Protein AF-A0A972HXP1-F1 (afdb_monomer)

Radius of gyration: 23.03 Å; Cα contacts (8 Å, |Δi|>4): 659; chains: 1; bounding box: 62×50×63 Å

Solvent-accessible surface area (backbone atoms only — not comparable to full-atom values): 19843 Å² total; per-residue (Å²): 131,69,58,57,36,38,43,29,39,48,64,36,86,39,87,71,30,68,42,46,38,59,43,73,40,85,89,32,36,26,38,49,48,20,48,49,13,38,26,62,70,72,46,51,53,36,35,33,34,32,68,48,76,77,26,47,66,56,53,51,54,26,52,78,69,74,42,53,71,42,68,28,61,74,74,34,41,33,58,31,52,48,63,71,45,64,89,56,57,82,70,17,37,38,32,44,36,46,30,54,26,58,45,45,24,26,66,59,51,47,55,52,50,52,50,32,60,77,68,69,51,65,44,36,40,66,54,43,73,43,48,30,38,39,59,56,50,34,42,30,32,46,53,57,52,56,48,42,66,74,75,55,86,49,64,69,36,27,57,61,52,46,57,57,50,38,72,74,75,42,71,52,70,47,77,80,83,81,65,92,66,79,33,50,75,42,71,46,28,40,58,38,71,69,33,38,55,51,49,38,58,41,37,72,75,40,93,47,74,47,74,57,47,41,61,57,51,50,52,42,45,46,52,53,47,70,73,52,65,79,66,52,56,72,47,79,59,97,93,43,77,38,27,79,53,66,49,73,30,47,38,53,20,30,80,47,65,96,85,55,86,78,63,47,56,55,67,67,57,39,22,50,53,51,45,54,42,35,70,26,47,40,26,32,35,40,48,34,55,69,20,60,47,22,44,46,41,51,24,62,42,47,59,93,49,72,62,88,71,48,47,55,33,34,20,41,50,71,55,85,91,61,59,76,81,52,56,60,72,60,54,51,52,52,51,52,52,35,53,52,50,48,22,61,38,44,72,37,98,64,75,89,36,79,42,75,60,45,78,64,57,62,68,36,74,88,82

Sequence (367 aa):
MPKVRIVIQSRLTSSRLPAKALLPVAGMPAVVLCALRAANTGIETVVATSVDASDDLIAEALSGAGIVCYRGPLDDVLGRFQAATADLEPGSLVVRMTADNLFPDGLLVREMVDFLLAKRLKYLGPNDHRLPYGLSAEVFTVDVLREACRETAQPYDREHVTPWIRAKYGSAVFKTQRLDRDYSGFRCTMDTLEDYLKVVKVFDNVRDPIKASWVDLCAGLAALEDGSAFRLPRRKKGGFEYSELTLGTAQLGMEYGIANRYGKPTVEAAVEIIRRAIGSGLNSIDTARGYGEAELRIYEALKGENKGWIMVITKLDPLEGMERDSPLKSVCAAVDASVYRSCRDLGLRRLPGLLLHRWEHRYAFQG

pLDDT: mean 91.84, std 7.33, range [57.62, 98.75]

Secondary structure (DSSP, 8-state):
---EEEEEE--S--SSSTTGGGSEETTEEHHHHHHHHHGGGS-EEEEEEESSGGGHHHHHHHHHTT-EEEEE-TT-HHHHHHHHTTT--TT-EEEEEETTB-S--HHHHHHHHHHHHHTT-SEEE---TTSPBT---EEEEHHHHHHHHHH---HHHHHHSSHHHHHHH--EE---S--SS--TT-B-B-SSHHHHHHHHHHHHT-S-TTTS-HHHHHHHHHHHHHHSS----EEEETTEEEESS-EE-HHHHSS--TT-SS-SPPHHHHHHHHHHHHHTT--EEE--TTSTTHHHHHHHHTTTS-GGG-EEEEE----TT--TTS-HHHHHHHHHHHHHHHHHHHT-SS-SEEE-SSGGGGTSTT-

Nearest PDB structures (foldseek):
  6oew-assembly1_A  TM=8.889E-01  e=1.608E-18  Leptospira borgpetersenii serovar Hardjo-bovis str. JB197
  4exa-assembly2_F  TM=7.764E-01  e=3.491E-07  Pseudomonas aeruginosa PAO1
  3pol-assembly1_A  TM=6.467E-01  e=4.370E-09  Acinetobacter baumannii ATCC 17978
  4ac3-assembly1_A  TM=7.051E-01  e=1.028E-06  Streptococcus pneumoniae
  2xwm-assembly1_A  TM=6.908E-01  e=3.028E-06  Mycolicibacterium smegmatis MC2 155

Mean predicted aligned error: 9.48 Å

Structure (mmCIF, N/CA/C/O backbone):
data_AF-A0A972HXP1-F1
#
_entry.id   AF-A0A972HXP1-F1
#
loop_
_atom_site.group_PDB
_atom_site.id
_atom_site.type_symbol
_atom_site.label_atom_id
_atom_site.label_alt_id
_atom_site.label_comp_id
_atom_site.label_asym_id
_atom_site.label_entity_id
_atom_site.label_seq_id
_atom_site.pdbx_PDB_ins_code
_atom_site.Cartn_x
_atom_site.Cartn_y
_atom_site.Cartn_z
_atom_site.occupancy
_atom_site.B_iso_or_equiv
_atom_site.auth_seq_id
_atom_site.auth_comp_id
_atom_site.auth_asym_id
_atom_site.auth_atom_id
_atom_site.pdbx_PDB_model_num
ATOM 1 N N . MET A 1 1 ? 0.155 7.589 27.797 1.00 75.12 1 MET A N 1
ATOM 2 C CA . MET A 1 1 ? 0.458 7.376 26.362 1.00 75.12 1 MET A CA 1
ATOM 3 C C . MET A 1 1 ? -0.366 8.369 25.557 1.00 75.12 1 MET A C 1
ATOM 5 O O . MET A 1 1 ? -1.455 8.690 26.024 1.00 75.12 1 MET A O 1
ATOM 9 N N . PRO A 1 2 ? 0.135 8.893 24.425 1.00 91.50 2 PRO A N 1
ATOM 10 C CA . PRO A 1 2 ? -0.664 9.765 23.565 1.00 91.50 2 PRO A CA 1
ATOM 11 C C . PRO A 1 2 ? -1.918 9.033 23.070 1.00 91.50 2 PRO A C 1
ATOM 13 O O . PRO A 1 2 ? -1.903 7.807 22.932 1.00 91.50 2 PRO A O 1
ATOM 16 N N . LYS A 1 3 ? -2.999 9.778 22.808 1.00 97.00 3 LYS A N 1
ATOM 17 C CA . LYS A 1 3 ? -4.207 9.218 22.189 1.00 97.00 3 LYS A CA 1
ATOM 18 C C . LYS A 1 3 ? -3.854 8.728 20.783 1.00 97.00 3 LYS A C 1
ATOM 20 O O . LYS A 1 3 ? -3.107 9.395 20.071 1.00 97.00 3 LYS A O 1
ATOM 25 N N . VAL A 1 4 ? -4.372 7.565 20.401 1.00 98.44 4 VAL A N 1
ATOM 26 C CA . VAL A 1 4 ? -4.142 6.952 19.087 1.00 98.44 4 VAL A CA 1
ATOM 27 C C . VAL A 1 4 ? -5.487 6.772 18.403 1.00 98.44 4 VAL A C 1
ATOM 29 O O . VAL A 1 4 ? -6.401 6.218 19.015 1.00 98.44 4 VAL A O 1
ATOM 32 N N . ARG A 1 5 ? -5.592 7.201 17.144 1.00 98.62 5 ARG A N 1
ATOM 33 C CA . ARG A 1 5 ? -6.756 6.943 16.294 1.00 98.62 5 ARG A CA 1
ATOM 34 C C . ARG A 1 5 ? -6.337 6.317 14.973 1.00 98.62 5 ARG A C 1
ATOM 36 O O . ARG A 1 5 ? -5.420 6.806 14.313 1.00 98.62 5 ARG A O 1
ATOM 43 N N . ILE A 1 6 ? -7.043 5.268 14.571 1.00 98.75 6 ILE A N 1
ATOM 44 C CA . ILE A 1 6 ? -6.924 4.667 13.246 1.00 98.75 6 ILE A CA 1
ATOM 45 C C . ILE A 1 6 ? -7.936 5.343 12.324 1.00 98.75 6 ILE A C 1
ATOM 47 O O . ILE A 1 6 ? -9.121 5.417 12.642 1.00 98.75 6 ILE A O 1
ATOM 51 N N . VAL A 1 7 ? -7.461 5.835 11.183 1.00 98.69 7 VAL A N 1
ATOM 52 C CA . VAL A 1 7 ? -8.287 6.406 10.120 1.00 98.69 7 VAL A CA 1
ATOM 53 C C . VAL A 1 7 ? -8.099 5.547 8.875 1.00 98.69 7 VAL A C 1
ATOM 55 O O . VAL A 1 7 ? -7.027 5.527 8.261 1.00 98.69 7 VAL A O 1
ATOM 58 N N . ILE A 1 8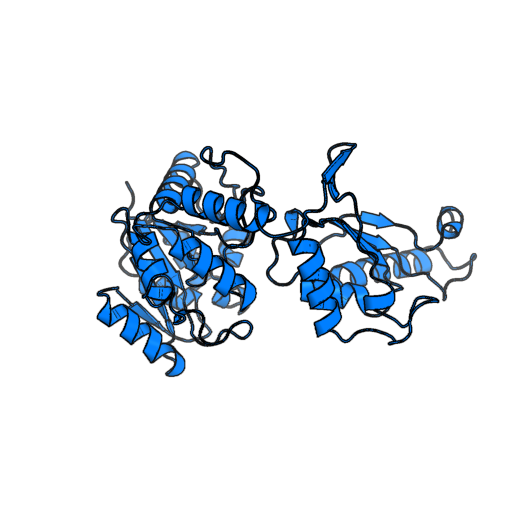 ? -9.149 4.816 8.510 1.00 98.44 8 ILE A N 1
ATOM 59 C CA . ILE A 1 8 ? -9.166 3.953 7.329 1.00 98.44 8 ILE A CA 1
ATOM 60 C C . ILE A 1 8 ? -9.777 4.738 6.177 1.00 98.44 8 ILE A C 1
ATOM 62 O O . ILE A 1 8 ? -10.926 5.161 6.259 1.00 98.44 8 ILE A O 1
ATOM 66 N N . GLN A 1 9 ? -9.045 4.927 5.085 1.00 96.88 9 GLN A N 1
ATOM 67 C CA . GLN A 1 9 ? -9.628 5.526 3.886 1.00 96.88 9 GLN A CA 1
ATOM 68 C C . GLN A 1 9 ? -10.323 4.477 3.020 1.00 96.88 9 GLN A C 1
ATOM 70 O O . GLN A 1 9 ? -9.777 3.396 2.776 1.00 96.88 9 GLN A O 1
ATOM 75 N N . SER A 1 10 ? -11.497 4.827 2.503 1.00 94.94 10 SER A N 1
ATOM 76 C CA . SER A 1 10 ? -12.243 3.993 1.563 1.00 94.94 10 SER A CA 1
ATOM 77 C C . SER A 1 10 ? -13.014 4.842 0.553 1.00 94.94 10 SER A C 1
ATOM 79 O O . SER A 1 10 ? -13.522 5.908 0.899 1.00 94.94 10 SER A O 1
ATOM 81 N N . ARG A 1 11 ? -13.093 4.370 -0.692 1.00 91.50 11 ARG A N 1
ATOM 82 C CA . ARG A 1 11 ? -13.959 4.899 -1.759 1.00 91.50 11 ARG A CA 1
ATOM 83 C C . ARG A 1 11 ? -14.436 3.740 -2.625 1.00 91.50 11 ARG A C 1
ATOM 85 O O . ARG A 1 11 ? -13.690 2.773 -2.811 1.00 91.50 11 ARG A O 1
ATOM 92 N N . LEU A 1 12 ? -15.636 3.840 -3.177 1.00 89.19 12 LEU A N 1
ATOM 93 C CA . LEU A 1 12 ? -16.235 2.810 -4.016 1.00 89.19 12 LEU A CA 1
ATOM 94 C C . LEU A 1 12 ? -15.648 2.816 -5.434 1.00 89.19 12 LEU A C 1
ATOM 96 O O . LEU A 1 12 ? -15.525 1.762 -6.061 1.00 89.19 12 LEU A O 1
ATOM 100 N N . THR A 1 13 ? -15.213 3.987 -5.906 1.00 83.00 13 THR A N 1
ATOM 101 C CA . THR A 1 13 ? -14.737 4.282 -7.272 1.00 83.00 13 THR A CA 1
ATOM 102 C C . THR A 1 13 ? -13.349 3.713 -7.612 1.00 83.00 13 THR A C 1
ATOM 104 O O . THR A 1 13 ? -12.533 4.339 -8.288 1.00 83.00 13 THR A O 1
ATOM 107 N N . SER A 1 14 ? -13.034 2.496 -7.165 1.00 76.56 14 SER A N 1
ATOM 108 C CA . SER A 1 14 ? -11.815 1.806 -7.595 1.00 76.56 14 SER A CA 1
ATOM 109 C C . SER A 1 14 ? -11.893 1.404 -9.072 1.00 76.56 14 SER A C 1
ATOM 111 O O . SER A 1 14 ? -12.841 0.748 -9.491 1.00 76.56 14 SER A O 1
ATOM 113 N N . SER A 1 15 ? -10.863 1.745 -9.851 1.00 74.50 15 SER A N 1
ATOM 114 C CA . SER A 1 15 ? -10.773 1.39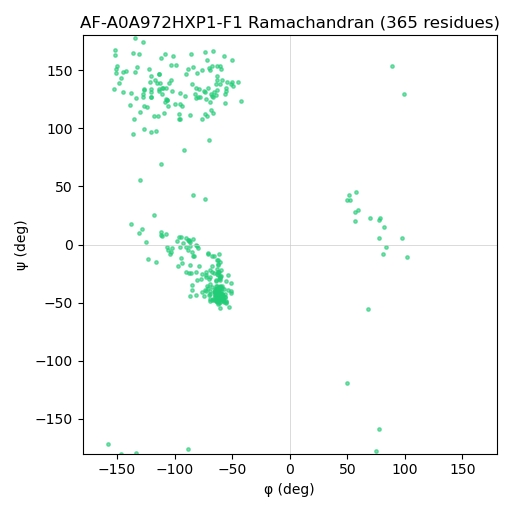1 -11.273 1.00 74.50 15 SER A CA 1
ATOM 115 C C . SER A 1 15 ? -10.278 -0.034 -11.539 1.00 74.50 15 SER A C 1
ATOM 117 O O . SER A 1 15 ? -10.549 -0.575 -12.604 1.00 74.50 15 SER A O 1
ATOM 119 N N . ARG A 1 16 ? -9.540 -0.646 -10.599 1.00 80.19 16 ARG A N 1
ATOM 120 C CA . ARG A 1 16 ? -8.936 -1.983 -10.780 1.00 80.19 16 ARG A CA 1
ATOM 121 C C . ARG A 1 16 ? -9.886 -3.118 -10.402 1.00 80.19 16 ARG A C 1
ATOM 123 O O . ARG A 1 16 ? -9.999 -4.093 -11.137 1.00 80.19 16 ARG A O 1
ATOM 130 N N . LEU A 1 17 ? -10.578 -2.960 -9.273 1.00 85.25 17 LEU A N 1
ATOM 131 C CA . LEU A 1 17 ? -11.633 -3.857 -8.813 1.00 85.25 17 LEU A CA 1
ATOM 132 C C . LEU A 1 17 ? -12.805 -3.000 -8.314 1.00 85.25 17 LEU A C 1
ATOM 134 O O . LEU A 1 17 ? -12.773 -2.527 -7.172 1.00 85.25 17 LEU A O 1
ATOM 138 N N . PRO A 1 18 ? -13.808 -2.741 -9.172 1.00 86.88 18 PRO A N 1
ATOM 139 C CA . PRO A 1 18 ? -14.950 -1.903 -8.827 1.00 86.88 18 PRO A CA 1
ATOM 140 C C . PRO A 1 18 ? -15.657 -2.381 -7.560 1.00 86.88 18 PRO A C 1
ATOM 142 O O . PRO A 1 18 ? -15.809 -3.581 -7.342 1.00 86.88 18 PRO A O 1
ATOM 145 N N . ALA A 1 19 ? -16.079 -1.435 -6.718 1.00 90.50 19 ALA A N 1
ATOM 146 C CA . ALA A 1 19 ? -16.806 -1.701 -5.476 1.00 90.50 19 ALA A CA 1
ATOM 147 C C . ALA A 1 19 ? -16.102 -2.637 -4.468 1.00 90.50 19 ALA A C 1
ATOM 149 O O . ALA A 1 19 ? -16.744 -3.149 -3.551 1.00 90.50 19 ALA A O 1
ATOM 150 N N . LYS A 1 20 ? -14.772 -2.814 -4.566 1.00 93.31 20 LYS A N 1
ATOM 151 C CA . LYS A 1 20 ? -13.996 -3.724 -3.700 1.00 93.31 20 LYS A CA 1
ATOM 152 C C . LYS A 1 20 ? -14.225 -3.552 -2.197 1.00 93.31 20 LYS A C 1
ATOM 154 O O . LYS A 1 20 ? -14.202 -4.534 -1.467 1.00 93.31 20 LYS A O 1
ATOM 159 N N . ALA A 1 21 ? -14.487 -2.328 -1.741 1.00 94.75 21 ALA A N 1
ATOM 160 C CA . ALA A 1 21 ? -14.769 -2.023 -0.339 1.00 94.75 21 ALA A CA 1
ATOM 161 C C . ALA A 1 21 ? -16.034 -2.722 0.203 1.00 94.75 21 ALA A C 1
ATOM 163 O O . ALA A 1 21 ? -16.146 -2.921 1.411 1.00 94.75 21 ALA A O 1
ATOM 164 N N . LEU A 1 22 ? -16.974 -3.089 -0.672 1.00 95.56 22 LEU A N 1
ATOM 165 C CA . LEU A 1 22 ? -18.238 -3.738 -0.318 1.00 95.56 22 LEU A CA 1
ATOM 166 C C . LEU A 1 22 ? -18.273 -5.229 -0.664 1.00 95.56 22 LEU A C 1
ATOM 168 O O . LEU A 1 22 ? -19.246 -5.899 -0.323 1.00 95.56 22 LEU A O 1
ATOM 172 N N . LEU A 1 23 ? -17.232 -5.764 -1.313 1.00 95.88 23 LEU A N 1
ATOM 173 C CA . LEU A 1 23 ? -17.167 -7.196 -1.589 1.00 95.88 23 LEU A CA 1
ATOM 174 C C . LEU A 1 23 ? -17.182 -7.988 -0.271 1.00 95.88 23 LEU A C 1
ATOM 176 O O . LEU A 1 23 ? -16.507 -7.590 0.685 1.00 95.88 23 LEU A O 1
ATOM 180 N N . PRO A 1 24 ? -17.938 -9.096 -0.202 1.00 95.88 24 PRO A N 1
ATOM 181 C CA . PRO A 1 24 ? -18.071 -9.859 1.026 1.00 95.88 24 PRO A CA 1
ATOM 182 C C . PRO A 1 24 ? -16.793 -10.650 1.317 1.00 95.88 24 PRO A C 1
ATOM 184 O O . PRO A 1 24 ? -16.289 -11.369 0.456 1.00 95.88 24 PRO A O 1
ATOM 187 N N . VAL A 1 25 ? -16.294 -10.563 2.545 1.00 95.88 25 VAL A N 1
ATOM 188 C CA . VAL A 1 25 ? -15.216 -11.402 3.084 1.00 95.88 25 VAL A CA 1
ATOM 189 C C . VAL A 1 25 ? -15.649 -11.872 4.467 1.00 95.88 25 VAL A C 1
ATOM 191 O O . VAL A 1 25 ? -16.055 -11.058 5.295 1.00 95.88 25 VAL A O 1
ATOM 194 N N . ALA A 1 26 ? -15.624 -13.187 4.701 1.00 94.00 26 ALA A N 1
ATOM 195 C CA . ALA A 1 26 ? -16.135 -13.807 5.929 1.00 94.00 26 ALA A CA 1
ATOM 196 C C . ALA A 1 26 ? -17.561 -13.340 6.315 1.00 94.00 26 ALA A C 1
ATOM 198 O O . ALA A 1 26 ? -17.864 -13.104 7.483 1.00 94.00 26 ALA A O 1
ATOM 199 N N . GLY A 1 27 ? -18.432 -13.159 5.314 1.00 93.62 27 GLY A N 1
ATOM 200 C CA . GLY A 1 27 ? -19.824 -12.733 5.505 1.00 93.62 27 GLY A CA 1
ATOM 201 C C . GLY A 1 27 ? -20.034 -11.238 5.785 1.00 93.62 27 GLY A C 1
ATOM 202 O O . GLY A 1 27 ? -21.166 -10.836 6.033 1.00 93.62 27 GLY A O 1
ATOM 203 N N . MET A 1 28 ? -18.988 -10.407 5.732 1.00 96.94 28 MET A N 1
ATOM 204 C CA . MET A 1 28 ? -19.068 -8.961 5.986 1.00 96.94 28 MET A CA 1
ATOM 205 C C . MET A 1 28 ? -18.566 -8.155 4.783 1.00 96.94 28 MET A C 1
ATOM 207 O O . MET A 1 28 ? -17.672 -8.627 4.080 1.00 96.94 28 MET A O 1
ATOM 211 N N . PRO A 1 29 ? -19.056 -6.923 4.550 1.00 97.75 29 PRO A N 1
ATOM 212 C CA . PRO A 1 29 ? -18.408 -6.004 3.616 1.00 97.75 29 PRO A CA 1
ATOM 213 C C . PRO A 1 29 ? -16.933 -5.799 3.992 1.00 97.75 29 PRO A C 1
ATOM 215 O O . PRO A 1 29 ? -16.625 -5.574 5.166 1.00 97.75 29 PRO A O 1
ATOM 218 N N . ALA A 1 30 ? -16.021 -5.842 3.017 1.00 97.75 30 ALA A N 1
ATOM 219 C CA . ALA A 1 30 ? -14.578 -5.744 3.259 1.00 97.75 30 ALA A CA 1
ATOM 220 C C . ALA A 1 30 ? -14.187 -4.528 4.125 1.00 97.75 30 ALA A C 1
ATOM 222 O O . ALA A 1 30 ? -13.398 -4.658 5.058 1.00 97.75 30 ALA A O 1
ATOM 223 N N . VAL A 1 31 ? -14.793 -3.358 3.891 1.00 98.19 31 VAL A N 1
ATOM 224 C CA . VAL A 1 31 ? -14.551 -2.140 4.685 1.00 98.19 31 VAL A CA 1
ATOM 225 C C . VAL A 1 31 ? -14.938 -2.300 6.160 1.00 98.19 31 VAL A C 1
ATOM 227 O O . VAL A 1 31 ? -14.229 -1.803 7.036 1.00 98.19 31 VAL A O 1
ATOM 230 N N . VAL A 1 32 ? -16.020 -3.031 6.445 1.00 98.69 32 VAL A N 1
ATOM 231 C CA . VAL A 1 32 ? -16.476 -3.320 7.812 1.00 98.69 32 VAL A CA 1
ATOM 232 C C . VAL A 1 32 ? -15.493 -4.272 8.484 1.00 98.69 32 VAL A C 1
ATOM 234 O O . VAL A 1 32 ? -15.018 -3.981 9.580 1.00 98.69 32 VAL A O 1
ATOM 237 N N . LEU A 1 33 ? -15.115 -5.363 7.810 1.00 98.56 33 LEU A N 1
ATOM 238 C CA . LEU A 1 33 ? -14.137 -6.309 8.346 1.00 98.56 33 LEU A CA 1
ATOM 239 C C . LEU A 1 33 ? -12.783 -5.631 8.617 1.00 98.56 33 LEU A C 1
ATOM 241 O O . LEU A 1 33 ? -12.205 -5.833 9.683 1.00 98.56 33 LEU A O 1
ATOM 245 N N . CYS A 1 34 ? -12.308 -4.778 7.703 1.00 98.19 34 CYS A N 1
ATOM 246 C CA . CYS A 1 34 ? -11.085 -3.989 7.876 1.00 98.19 34 CYS A CA 1
ATOM 247 C C . CYS A 1 34 ? -11.133 -3.145 9.161 1.00 98.19 34 CYS A C 1
ATOM 249 O O . CYS A 1 34 ? -10.215 -3.199 9.982 1.00 98.19 34 CYS A O 1
ATOM 251 N N . ALA A 1 35 ? -12.229 -2.410 9.373 1.00 98.56 35 ALA A N 1
ATOM 252 C CA . ALA A 1 35 ? -12.413 -1.566 10.549 1.00 98.56 35 ALA A CA 1
ATOM 253 C C . ALA A 1 35 ? -12.499 -2.365 11.855 1.00 98.56 35 ALA A C 1
ATOM 255 O O . ALA A 1 35 ? -11.852 -2.000 12.836 1.00 98.56 35 ALA A O 1
ATOM 256 N N . LEU A 1 36 ? -13.234 -3.479 11.869 1.00 98.50 36 LEU A N 1
ATOM 257 C CA . LEU A 1 36 ? -13.345 -4.333 13.053 1.00 98.50 36 LEU A CA 1
ATOM 258 C C . LEU A 1 36 ? -12.000 -4.971 13.423 1.00 98.50 36 LEU A C 1
ATOM 260 O O . LEU A 1 36 ? -11.651 -5.028 14.603 1.00 98.50 36 LEU A O 1
ATOM 264 N N . ARG A 1 37 ? -11.215 -5.401 12.428 1.00 98.25 37 ARG A N 1
ATOM 265 C CA . ARG A 1 37 ? -9.859 -5.931 12.634 1.00 98.25 37 ARG A CA 1
ATOM 266 C C . ARG A 1 37 ? -8.902 -4.872 13.169 1.00 98.25 37 ARG A C 1
ATOM 268 O O . ARG A 1 37 ? -8.186 -5.129 14.133 1.00 98.25 37 ARG A O 1
ATOM 275 N N . ALA A 1 38 ? -8.917 -3.668 12.603 1.00 98.25 38 ALA A N 1
ATOM 276 C CA . ALA A 1 38 ? -8.120 -2.546 13.093 1.00 98.25 38 ALA A CA 1
ATOM 277 C C . ALA A 1 38 ? -8.475 -2.173 14.549 1.00 98.25 38 ALA A C 1
ATOM 279 O O . ALA A 1 38 ? -7.592 -1.944 15.379 1.00 98.25 38 ALA A O 1
ATOM 280 N N . ALA A 1 39 ? -9.766 -2.212 14.890 1.00 98.19 39 ALA A N 1
ATOM 281 C CA . ALA A 1 39 ? -10.282 -1.920 16.223 1.00 98.19 39 ALA A CA 1
ATOM 282 C C . ALA A 1 39 ? -10.140 -3.082 17.227 1.00 98.19 39 ALA A C 1
ATOM 284 O O . ALA A 1 39 ? -10.480 -2.917 18.400 1.00 98.19 39 ALA A O 1
ATOM 285 N N . ASN A 1 40 ? -9.637 -4.259 16.827 1.00 97.81 40 ASN A N 1
ATOM 286 C CA . ASN A 1 40 ? -9.741 -5.493 17.622 1.00 97.81 40 ASN A CA 1
ATOM 287 C C . ASN A 1 40 ? -8.962 -5.485 18.955 1.00 97.81 40 ASN A C 1
ATOM 289 O O . ASN A 1 40 ? -9.173 -6.375 19.791 1.00 97.81 40 ASN A O 1
ATOM 293 N N . THR A 1 41 ? -8.112 -4.472 19.166 1.00 97.69 41 THR A N 1
ATOM 294 C CA . THR A 1 41 ? -7.407 -4.193 20.424 1.00 97.69 41 THR A CA 1
ATOM 295 C C . THR A 1 41 ? -7.948 -2.974 21.185 1.00 97.69 41 THR A C 1
ATOM 297 O O . THR A 1 41 ? -7.323 -2.541 22.150 1.00 97.69 41 THR A O 1
ATOM 300 N N . GLY A 1 42 ? -9.080 -2.398 20.779 1.00 97.44 42 GLY A N 1
ATOM 301 C CA . GLY A 1 42 ? -9.717 -1.254 21.443 1.00 97.44 42 GLY A CA 1
ATOM 302 C C . GLY A 1 42 ? -9.143 0.117 21.075 1.00 97.44 42 GLY A C 1
ATOM 303 O O . GLY A 1 42 ? -9.393 1.086 21.786 1.00 97.44 42 GLY A O 1
ATOM 304 N N . ILE A 1 43 ? -8.357 0.218 19.998 1.00 98.06 43 ILE A N 1
ATOM 305 C CA . ILE A 1 43 ? -7.935 1.517 19.459 1.00 98.06 43 ILE A CA 1
ATOM 306 C C . ILE A 1 43 ? -9.126 2.146 18.734 1.00 98.06 43 ILE A C 1
ATOM 308 O O . ILE A 1 43 ? -9.785 1.491 17.923 1.00 98.06 43 ILE A O 1
ATOM 312 N N . GLU A 1 44 ? -9.386 3.421 19.018 1.00 97.88 44 GLU A N 1
ATOM 313 C CA . GLU A 1 44 ? -10.433 4.184 18.347 1.00 97.88 44 GLU A CA 1
ATOM 314 C C . GLU A 1 44 ? -10.209 4.152 16.831 1.00 97.88 44 GLU A C 1
ATOM 316 O O . GLU A 1 44 ? -9.152 4.552 16.339 1.00 97.88 44 GLU A O 1
ATOM 321 N N . THR A 1 45 ? -11.200 3.652 16.097 1.00 98.56 45 THR A N 1
ATOM 322 C CA . THR A 1 45 ? -11.109 3.419 14.656 1.00 98.56 45 THR A CA 1
ATOM 323 C C . THR A 1 45 ? -12.275 4.087 13.961 1.00 98.56 45 THR A C 1
ATOM 325 O O . THR A 1 45 ? -13.429 3.901 14.345 1.00 98.56 45 THR A O 1
ATOM 328 N N . VAL A 1 46 ? -11.961 4.858 12.927 1.00 98.56 46 VAL A N 1
ATOM 329 C CA . VAL A 1 46 ? -12.936 5.580 12.114 1.00 98.56 46 VAL A CA 1
ATOM 330 C C . VAL A 1 46 ? -12.633 5.343 10.640 1.00 98.56 46 VAL A C 1
ATOM 332 O O . VAL A 1 46 ? -11.484 5.102 10.256 1.00 98.56 46 VAL A O 1
ATOM 335 N N . VAL A 1 47 ? -13.657 5.429 9.799 1.00 98.62 47 VAL A N 1
ATOM 336 C CA . VAL A 1 47 ? -13.504 5.321 8.345 1.00 98.62 47 VAL A CA 1
ATOM 337 C C . VAL A 1 47 ? -13.757 6.680 7.703 1.00 98.62 47 VAL A C 1
ATOM 339 O O . VAL A 1 47 ? -14.704 7.375 8.052 1.00 98.62 47 VAL A O 1
ATOM 342 N N . ALA A 1 48 ? -12.899 7.070 6.766 1.00 98.06 48 ALA A N 1
ATOM 343 C CA . ALA A 1 48 ? -13.007 8.297 5.992 1.00 98.06 48 ALA A CA 1
ATOM 344 C C . ALA A 1 48 ? -13.370 7.969 4.534 1.00 98.06 48 ALA A C 1
ATOM 346 O O . ALA A 1 48 ? -12.553 7.410 3.794 1.00 98.06 48 ALA A O 1
ATOM 347 N N . THR A 1 49 ? -14.572 8.353 4.106 1.00 97.31 49 THR A N 1
ATOM 348 C CA . THR A 1 49 ? -15.091 8.137 2.741 1.00 97.31 49 THR A CA 1
ATOM 349 C C . THR A 1 49 ? -15.599 9.435 2.115 1.00 97.31 49 THR A C 1
ATOM 351 O O . THR A 1 49 ? -15.554 10.476 2.768 1.00 97.31 49 THR A O 1
ATOM 354 N N . SER A 1 50 ? -16.002 9.451 0.844 1.00 96.88 50 SER A N 1
ATOM 355 C CA . SER A 1 50 ? -16.433 10.703 0.219 1.00 96.88 50 SER A CA 1
ATOM 356 C C . SER A 1 50 ? -17.913 11.030 0.462 1.00 96.88 50 SER A C 1
ATOM 358 O O . SER A 1 50 ? -18.699 10.187 0.894 1.00 96.88 50 SER A O 1
ATOM 360 N N . VAL A 1 51 ? -18.294 12.284 0.215 1.00 96.94 51 VAL A N 1
ATOM 361 C CA . VAL A 1 51 ? -19.697 12.732 0.116 1.00 96.94 51 VAL A CA 1
ATOM 362 C C . VAL A 1 51 ? -20.314 12.440 -1.254 1.00 96.94 51 VAL A C 1
ATOM 364 O O . VAL A 1 51 ? -21.464 12.796 -1.480 1.00 96.94 51 VAL A O 1
ATOM 367 N N . ASP A 1 52 ? -19.561 11.839 -2.179 1.00 96.19 52 ASP A N 1
ATOM 368 C CA . ASP A 1 52 ? -20.116 11.404 -3.456 1.00 96.19 52 ASP A CA 1
ATOM 369 C C . ASP A 1 52 ? -21.183 10.326 -3.214 1.00 96.19 52 ASP A C 1
ATOM 371 O O . ASP A 1 52 ? -21.011 9.465 -2.345 1.00 96.19 52 ASP A O 1
ATOM 375 N N . ALA A 1 53 ? -22.272 10.366 -3.983 1.00 95.81 53 ALA A N 1
ATOM 376 C CA . ALA A 1 53 ? -23.389 9.434 -3.829 1.00 95.81 53 ALA A CA 1
ATOM 377 C C . ALA A 1 53 ? -22.963 7.970 -4.046 1.00 95.81 53 ALA A C 1
ATOM 379 O O . ALA A 1 53 ? -23.536 7.057 -3.457 1.00 95.81 53 ALA A O 1
ATOM 380 N N . SER A 1 54 ? -21.912 7.723 -4.839 1.00 93.12 54 SER A N 1
ATOM 381 C CA . SER A 1 54 ? -21.355 6.374 -4.994 1.00 93.12 54 SER A CA 1
ATOM 382 C C . SER A 1 54 ? -20.807 5.793 -3.683 1.00 93.12 54 SER A C 1
ATOM 384 O O . SER A 1 54 ? -20.772 4.576 -3.534 1.00 93.12 54 SER A O 1
ATOM 386 N N . ASP A 1 55 ? -20.441 6.627 -2.706 1.00 96.44 55 ASP A N 1
ATOM 387 C CA . ASP A 1 55 ? -19.932 6.194 -1.401 1.00 96.44 55 ASP A CA 1
ATOM 388 C C . ASP A 1 55 ? -21.032 6.070 -0.324 1.00 96.44 55 ASP A C 1
ATOM 390 O O . ASP A 1 55 ? -20.731 5.686 0.810 1.00 96.44 55 ASP A O 1
ATOM 394 N N . ASP A 1 56 ? -22.307 6.330 -0.647 1.00 97.00 56 ASP A N 1
ATOM 395 C CA . ASP A 1 56 ? -23.424 6.198 0.307 1.00 97.00 56 ASP A CA 1
ATOM 396 C C . ASP A 1 56 ? -23.528 4.771 0.864 1.00 97.00 56 ASP A C 1
ATOM 398 O O . ASP A 1 56 ? -23.618 4.581 2.077 1.00 97.00 56 ASP A O 1
ATOM 402 N N . LEU A 1 57 ? -23.373 3.761 0.002 1.00 96.88 57 LEU A N 1
ATOM 403 C CA . LEU A 1 57 ? -23.397 2.348 0.398 1.00 96.88 57 LEU A CA 1
ATOM 404 C C . LEU A 1 57 ? -22.273 1.981 1.383 1.00 96.88 57 LEU A C 1
ATOM 406 O O . LEU A 1 57 ? -22.440 1.088 2.215 1.00 96.88 57 LEU A O 1
ATOM 410 N N . ILE A 1 58 ? -21.122 2.663 1.318 1.00 97.31 58 ILE A N 1
ATOM 411 C CA . ILE A 1 58 ? -20.044 2.484 2.301 1.00 97.31 58 ILE A CA 1
ATOM 412 C C . ILE A 1 58 ? -20.486 3.051 3.651 1.00 97.31 58 ILE A C 1
ATOM 414 O O . ILE A 1 58 ? -20.329 2.382 4.672 1.00 97.31 58 ILE A O 1
ATOM 418 N N . ALA A 1 59 ? -21.051 4.260 3.665 1.00 97.56 59 ALA A N 1
ATOM 419 C CA . ALA A 1 59 ? -21.523 4.897 4.891 1.00 97.56 59 ALA A CA 1
ATOM 420 C C . ALA A 1 59 ? -22.651 4.093 5.564 1.00 97.56 59 ALA A C 1
ATOM 422 O O . ALA A 1 59 ? -22.626 3.907 6.781 1.00 97.56 59 ALA A O 1
ATOM 423 N N . GLU A 1 60 ? -23.591 3.562 4.780 1.00 97.81 60 GLU A N 1
ATOM 424 C CA . GLU A 1 60 ? -24.671 2.693 5.260 1.00 97.81 60 GLU A CA 1
ATOM 425 C C . GLU A 1 60 ? -24.135 1.395 5.874 1.00 97.81 60 GLU A C 1
ATOM 427 O O . GLU A 1 60 ? -24.499 1.052 7.001 1.00 97.81 60 GLU A O 1
ATOM 432 N N . ALA A 1 61 ? -23.216 0.704 5.186 1.00 98.06 61 ALA A N 1
ATOM 433 C CA . ALA A 1 61 ? -22.602 -0.525 5.690 1.00 98.06 61 ALA A CA 1
ATOM 434 C C . ALA A 1 61 ? -21.862 -0.305 7.022 1.00 98.06 61 ALA A C 1
ATOM 436 O O . ALA A 1 61 ? -21.946 -1.129 7.933 1.00 98.06 61 ALA A O 1
ATOM 437 N N . LEU A 1 62 ? -21.157 0.822 7.152 1.00 98.38 62 LEU A N 1
ATOM 438 C CA . LEU A 1 62 ? -20.453 1.196 8.380 1.00 98.38 62 LEU A CA 1
ATOM 439 C C . LEU A 1 62 ? -21.417 1.548 9.512 1.00 98.38 62 LEU A C 1
ATOM 441 O O . LEU A 1 62 ? -21.217 1.102 10.642 1.00 98.38 62 LEU A O 1
ATOM 445 N N . SER A 1 63 ? -22.477 2.301 9.208 1.00 97.94 63 SER A N 1
ATOM 446 C CA . SER A 1 63 ? -23.514 2.658 10.177 1.00 97.94 63 SER A CA 1
ATOM 447 C C . SER A 1 63 ? -24.219 1.416 10.724 1.00 97.94 63 SER A C 1
ATOM 449 O O . SER A 1 63 ? -24.347 1.283 11.941 1.00 97.94 63 SER A O 1
ATOM 451 N N . GLY A 1 64 ? -24.574 0.462 9.855 1.00 97.38 64 GLY A N 1
ATOM 452 C CA . GLY A 1 64 ? -25.165 -0.819 10.254 1.00 97.38 64 GLY A CA 1
ATOM 453 C C . GLY A 1 64 ? -24.260 -1.669 11.156 1.00 97.38 64 GLY A C 1
ATOM 454 O O . GLY A 1 64 ? -24.756 -2.479 11.934 1.00 97.38 64 GLY A O 1
ATOM 455 N N . ALA A 1 65 ? -22.944 -1.450 11.100 1.00 97.06 65 ALA A N 1
ATOM 456 C CA . ALA A 1 65 ? -21.951 -2.102 11.952 1.00 97.06 65 ALA A CA 1
ATOM 457 C C . ALA A 1 65 ? -21.522 -1.258 13.173 1.00 97.06 65 ALA A C 1
ATOM 459 O O . ALA A 1 65 ? -20.639 -1.676 13.923 1.00 97.06 65 ALA A O 1
ATOM 460 N N . GLY A 1 66 ? -22.112 -0.074 13.383 1.00 97.38 66 GLY A N 1
ATOM 461 C CA . GLY A 1 66 ? -21.766 0.820 14.493 1.00 97.38 66 GLY A CA 1
ATOM 462 C C . GLY A 1 66 ? -20.382 1.473 14.378 1.00 97.38 66 GLY A C 1
ATOM 463 O O . GLY A 1 66 ? -19.803 1.864 15.391 1.00 97.38 66 GLY A O 1
ATOM 464 N N . ILE A 1 67 ? -19.830 1.583 13.166 1.00 98.00 67 ILE A N 1
ATOM 465 C CA . ILE A 1 67 ? -18.512 2.176 12.912 1.00 98.00 67 ILE A CA 1
ATOM 466 C C . ILE A 1 67 ? -18.671 3.651 12.536 1.00 98.00 67 ILE A C 1
ATOM 468 O O . ILE A 1 67 ? -19.442 4.006 11.645 1.00 98.00 67 ILE A O 1
ATOM 472 N N . VAL A 1 68 ? -17.896 4.521 13.189 1.00 97.50 68 VAL A N 1
ATOM 473 C CA . VAL A 1 68 ? -17.905 5.963 12.914 1.00 97.50 68 VAL A CA 1
ATOM 474 C C . VAL A 1 68 ? -17.339 6.240 11.521 1.00 97.50 68 VAL A C 1
ATOM 476 O O . VAL A 1 68 ? -16.227 5.820 11.185 1.00 97.50 68 VAL A O 1
ATOM 479 N N . CYS A 1 69 ? -18.096 6.997 10.728 1.00 97.00 69 CYS A N 1
ATOM 480 C CA . CYS A 1 69 ? -17.750 7.368 9.364 1.00 97.00 69 CYS A CA 1
ATOM 481 C C . CYS A 1 69 ? -17.667 8.894 9.218 1.00 97.00 69 CYS A C 1
ATOM 483 O O . CYS A 1 69 ? -18.624 9.605 9.515 1.00 97.00 69 CYS A O 1
ATOM 485 N N . TYR A 1 70 ? -16.545 9.392 8.703 1.00 97.12 70 TYR A N 1
ATOM 486 C CA . TYR A 1 70 ? -16.363 10.785 8.298 1.00 97.12 70 TYR A CA 1
ATOM 487 C C . TYR A 1 70 ? -16.468 10.898 6.781 1.00 97.12 70 TYR A C 1
ATOM 489 O O . TYR A 1 70 ? -15.829 10.136 6.050 1.00 97.12 70 TYR A O 1
ATOM 497 N N . ARG A 1 71 ? -17.255 11.866 6.303 1.00 97.12 71 ARG A N 1
ATOM 498 C CA . ARG A 1 71 ? -17.464 12.109 4.871 1.00 97.12 71 ARG A CA 1
ATOM 499 C C . ARG A 1 71 ? -16.917 13.475 4.461 1.00 97.12 71 ARG A C 1
ATOM 501 O O . ARG A 1 71 ? -17.081 14.445 5.193 1.00 97.12 71 ARG A O 1
ATOM 508 N N . GLY A 1 72 ? -16.265 13.554 3.301 1.00 96.75 72 GLY A N 1
ATOM 509 C CA . GLY A 1 72 ? -15.759 14.816 2.734 1.00 96.75 72 GLY A CA 1
ATOM 510 C C . GLY A 1 72 ? -15.535 14.752 1.216 1.00 96.75 72 GLY A C 1
ATOM 511 O O . GLY A 1 72 ? -15.928 13.767 0.597 1.00 96.75 72 GLY A O 1
ATOM 512 N N . PRO A 1 73 ? -14.924 15.767 0.583 1.00 96.00 73 PRO A N 1
ATOM 513 C CA . PRO A 1 73 ? -14.760 15.813 -0.876 1.00 96.00 73 PRO A CA 1
ATOM 514 C C . PRO A 1 73 ? -13.982 14.608 -1.420 1.00 96.00 73 PRO A C 1
ATOM 516 O O . PRO A 1 73 ? -13.017 14.192 -0.784 1.00 96.00 73 PRO A O 1
ATOM 519 N N . LEU A 1 74 ? -14.372 14.065 -2.583 1.00 92.88 74 LEU A N 1
ATOM 520 C CA . LEU A 1 74 ? -13.814 12.833 -3.175 1.00 92.88 74 LEU A CA 1
ATOM 521 C C . LEU A 1 74 ? -12.290 12.884 -3.363 1.00 92.88 74 LEU A C 1
ATOM 523 O O . LEU A 1 74 ? -11.585 11.983 -2.893 1.00 92.88 74 LEU A O 1
ATOM 527 N N . ASP A 1 75 ? -11.796 13.967 -3.958 1.00 92.00 75 ASP A N 1
ATOM 528 C CA . ASP A 1 75 ? -10.385 14.142 -4.331 1.00 92.00 75 ASP A CA 1
ATOM 529 C C . ASP A 1 75 ? -9.512 14.711 -3.202 1.00 92.00 75 ASP A C 1
ATOM 531 O O . ASP A 1 75 ? -8.302 14.863 -3.355 1.00 92.00 75 ASP A O 1
ATOM 535 N N . ASP A 1 76 ? -10.106 15.006 -2.042 1.00 95.56 76 ASP A N 1
ATOM 536 C CA . ASP A 1 76 ? -9.400 15.560 -0.889 1.00 95.56 76 ASP A CA 1
ATOM 537 C C . ASP A 1 76 ? -9.321 14.563 0.271 1.00 95.56 76 ASP A C 1
ATOM 539 O O . ASP A 1 76 ? -9.954 14.719 1.318 1.00 95.56 76 ASP A O 1
ATOM 543 N N . VAL A 1 77 ? -8.532 13.505 0.087 1.00 96.75 77 VAL A N 1
ATOM 544 C CA . VAL A 1 77 ? -8.334 12.489 1.128 1.00 96.75 77 VAL A CA 1
ATOM 545 C C . VAL A 1 77 ? -7.657 13.107 2.353 1.00 96.75 77 VAL A C 1
ATOM 547 O O . VAL A 1 77 ? -8.089 12.862 3.477 1.00 96.75 77 VAL A O 1
ATOM 550 N N . LEU A 1 78 ? -6.643 13.950 2.151 1.00 98.00 78 LEU A N 1
ATOM 551 C CA . LEU A 1 78 ? -5.935 14.649 3.223 1.00 98.00 78 LEU A CA 1
ATOM 552 C C . LEU A 1 78 ? -6.889 15.483 4.098 1.00 98.00 78 LEU A C 1
ATOM 554 O O . LEU A 1 78 ? -6.828 15.392 5.325 1.00 98.00 78 LEU A O 1
ATOM 558 N N . GLY A 1 79 ? -7.815 16.232 3.495 1.00 97.19 79 GLY A N 1
ATOM 559 C CA . GLY A 1 79 ? -8.844 16.980 4.219 1.00 97.19 79 GLY A CA 1
ATOM 560 C C . GLY A 1 79 ? -9.806 16.082 4.998 1.00 97.19 79 GLY A C 1
ATOM 561 O O . GLY A 1 79 ? -10.173 16.409 6.127 1.00 97.19 79 GLY A O 1
ATOM 562 N N . ARG A 1 80 ? -10.150 14.896 4.476 1.00 97.69 80 ARG A N 1
ATOM 563 C CA . ARG A 1 80 ? -10.941 13.913 5.240 1.00 97.69 80 ARG A CA 1
ATOM 564 C C . ARG A 1 80 ? -10.200 13.389 6.469 1.00 97.69 80 ARG A C 1
ATOM 566 O O . ARG A 1 80 ? -10.817 13.235 7.519 1.00 97.69 80 ARG A O 1
ATOM 573 N N . PHE A 1 81 ? -8.887 13.165 6.373 1.00 98.44 81 PHE A N 1
ATOM 574 C CA . PHE A 1 81 ? -8.063 12.822 7.539 1.00 98.44 81 PHE A CA 1
ATOM 575 C C . PHE A 1 81 ? -8.037 13.957 8.562 1.00 98.44 81 PHE A C 1
ATOM 577 O O . PHE A 1 81 ? -8.156 13.696 9.759 1.00 98.44 81 PHE A O 1
ATOM 584 N N . GLN A 1 82 ? -7.922 15.209 8.111 1.00 97.62 82 GLN A N 1
ATOM 585 C CA . GLN A 1 82 ? -7.978 16.375 8.993 1.00 97.62 82 GLN A CA 1
ATOM 586 C C . GLN A 1 82 ? -9.316 16.455 9.740 1.00 97.62 82 GLN A C 1
ATOM 588 O O . GLN A 1 82 ? -9.320 16.630 10.955 1.00 97.62 82 GLN A O 1
ATOM 593 N N . ALA A 1 83 ? -10.439 16.267 9.041 1.00 97.38 83 ALA A N 1
ATOM 594 C CA . ALA A 1 83 ? -11.770 16.263 9.649 1.00 97.38 83 ALA A CA 1
ATOM 595 C C . ALA A 1 83 ? -11.942 15.112 10.656 1.00 97.38 83 ALA A C 1
ATOM 597 O O . ALA A 1 83 ? -12.398 15.333 11.776 1.00 97.38 83 ALA A O 1
ATOM 598 N N . ALA A 1 84 ? -11.497 13.903 10.298 1.00 97.94 84 ALA A N 1
ATOM 599 C CA . ALA A 1 84 ? -11.572 12.709 11.144 1.00 97.94 84 ALA A CA 1
ATOM 600 C C . ALA A 1 84 ? -10.675 12.760 12.397 1.00 97.94 84 ALA A C 1
ATOM 602 O O . ALA A 1 84 ? -10.750 11.883 13.261 1.00 97.94 84 ALA A O 1
ATOM 603 N N . THR A 1 85 ? -9.792 13.755 12.494 1.00 98.12 85 THR A N 1
ATOM 604 C CA . THR A 1 85 ? -8.831 13.923 13.598 1.00 98.12 85 THR A CA 1
ATOM 605 C C . THR A 1 85 ? -8.882 15.320 14.218 1.00 98.12 85 THR A C 1
ATOM 607 O O . THR A 1 85 ? -7.992 15.697 14.982 1.00 98.12 85 THR A O 1
ATOM 610 N N . ALA A 1 86 ? -9.921 16.100 13.908 1.00 97.31 86 ALA A N 1
ATOM 611 C CA . ALA A 1 86 ? -10.034 17.492 14.329 1.00 97.31 86 ALA A CA 1
ATOM 612 C C . ALA A 1 86 ? -10.052 17.651 15.859 1.00 97.31 86 ALA A C 1
ATOM 614 O O . ALA A 1 86 ? -9.429 18.575 16.373 1.00 97.31 86 ALA A O 1
ATOM 615 N N . ASP A 1 87 ? -10.688 16.719 16.570 1.00 97.50 87 ASP A N 1
ATOM 616 C CA . ASP A 1 87 ? -10.813 16.672 18.034 1.00 97.50 87 ASP A CA 1
ATOM 617 C C . ASP A 1 87 ? -9.575 16.112 18.757 1.00 97.50 87 ASP A C 1
ATOM 619 O O . ASP A 1 87 ? -9.566 16.017 19.982 1.00 97.50 87 ASP A O 1
ATOM 623 N N . LEU A 1 88 ? -8.531 15.701 18.030 1.00 97.94 88 LEU A N 1
ATOM 624 C CA . LEU A 1 88 ? -7.314 15.188 18.653 1.00 97.94 88 LEU A CA 1
ATOM 625 C C . LEU A 1 88 ? -6.393 16.326 19.107 1.00 97.94 88 LEU A C 1
ATOM 627 O O . LEU A 1 88 ? -6.086 17.250 18.353 1.00 97.94 88 LEU A O 1
ATOM 631 N N . GLU A 1 89 ? -5.871 16.222 20.322 1.00 97.06 89 GLU A N 1
ATOM 632 C CA . GLU A 1 89 ? -4.884 17.169 20.845 1.00 97.06 89 GLU A CA 1
ATOM 633 C C . GLU A 1 89 ? -3.523 17.026 20.139 1.00 97.06 89 GLU A C 1
ATOM 635 O O . GLU A 1 89 ? -3.177 15.914 19.712 1.00 97.06 89 GLU A O 1
ATOM 640 N N . PRO A 1 90 ? -2.717 18.103 20.046 1.00 95.31 90 PRO A N 1
ATOM 641 C CA . PRO A 1 90 ? -1.312 18.028 19.640 1.00 95.31 90 PRO A CA 1
ATOM 642 C C . PRO A 1 90 ? -0.557 16.879 20.325 1.00 95.31 90 PRO A C 1
ATOM 644 O O . PRO A 1 90 ? -0.755 16.595 21.506 1.00 95.31 90 PRO A O 1
ATOM 647 N N . GLY A 1 91 ? 0.305 16.186 19.584 1.00 94.12 91 GLY A N 1
ATOM 648 C CA . GLY A 1 91 ? 1.020 14.997 20.057 1.00 94.12 91 GLY A CA 1
ATOM 649 C C . GLY A 1 91 ? 0.223 13.685 20.025 1.00 94.12 91 GLY A C 1
ATOM 650 O O . GLY A 1 91 ? 0.820 12.623 20.221 1.00 94.12 91 GLY A O 1
ATOM 651 N N . SER A 1 92 ? -1.084 13.712 19.734 1.00 98.38 92 SER A N 1
ATOM 652 C CA . SER A 1 92 ? -1.850 12.495 19.424 1.00 98.38 92 SER A CA 1
ATOM 653 C C . SER A 1 92 ? -1.326 11.826 18.150 1.00 98.38 92 SER A C 1
ATOM 655 O O . SER A 1 92 ? -0.767 12.482 17.267 1.00 98.38 92 SER A O 1
ATOM 657 N N . LEU A 1 93 ? -1.524 10.515 18.039 1.00 98.50 93 LEU A N 1
ATOM 658 C CA . LEU A 1 93 ? -1.090 9.713 16.901 1.00 98.50 93 LEU A CA 1
ATOM 659 C C . LEU A 1 93 ? -2.264 9.351 15.996 1.00 98.50 93 LEU A C 1
ATOM 661 O O . LEU A 1 93 ? -3.339 8.966 16.456 1.00 98.50 93 LEU A O 1
ATOM 665 N N . VAL A 1 94 ? -2.008 9.428 14.698 1.00 98.62 94 VAL A N 1
ATOM 666 C CA . VAL A 1 94 ? -2.908 9.013 13.630 1.00 98.62 94 VAL A CA 1
ATOM 667 C C . VAL A 1 94 ? -2.276 7.826 12.920 1.00 98.62 94 VAL A C 1
ATOM 669 O O . VAL A 1 94 ? -1.087 7.840 12.596 1.00 98.62 94 VAL A O 1
ATOM 672 N N . VAL A 1 95 ? -3.081 6.798 12.681 1.00 98.44 95 VAL A N 1
ATOM 673 C CA . VAL A 1 95 ? -2.686 5.604 11.941 1.00 98.44 95 VAL A CA 1
ATOM 674 C C . VAL A 1 95 ? -3.504 5.555 10.659 1.00 98.44 95 VAL A C 1
ATOM 676 O O . VAL A 1 95 ? -4.716 5.357 10.699 1.00 98.44 95 VAL A O 1
ATOM 679 N N . ARG A 1 96 ? -2.850 5.764 9.518 1.00 97.94 96 ARG A N 1
ATOM 680 C CA . ARG A 1 96 ? -3.457 5.649 8.191 1.00 97.94 96 ARG A CA 1
ATOM 681 C C . ARG A 1 96 ? -3.482 4.192 7.752 1.00 97.94 96 ARG A C 1
ATOM 683 O O . ARG A 1 96 ? -2.446 3.530 7.731 1.00 97.94 96 ARG A O 1
ATOM 690 N N . MET A 1 97 ? -4.652 3.741 7.315 1.00 97.12 97 MET A N 1
ATOM 691 C CA . MET A 1 97 ? -4.868 2.444 6.670 1.00 97.12 97 MET A CA 1
ATOM 692 C C . MET A 1 97 ? -5.781 2.602 5.445 1.00 97.12 97 MET A C 1
ATOM 694 O O . MET A 1 97 ? -6.441 3.630 5.282 1.00 97.12 97 MET A O 1
ATOM 698 N N . THR A 1 98 ? -5.831 1.591 4.579 1.00 94.75 98 THR A N 1
ATOM 699 C CA . THR A 1 98 ? -6.716 1.545 3.404 1.00 94.75 98 THR A CA 1
ATOM 700 C C . THR A 1 98 ? -7.629 0.322 3.487 1.00 94.75 98 THR A C 1
ATOM 702 O O . THR A 1 98 ? -7.197 -0.752 3.898 1.00 94.75 98 THR A O 1
ATOM 705 N N . ALA A 1 99 ? -8.899 0.478 3.106 1.00 94.12 99 ALA A N 1
ATOM 706 C CA . ALA A 1 99 ? -9.915 -0.570 3.265 1.00 94.12 99 ALA A CA 1
ATOM 707 C C . ALA A 1 99 ? -9.747 -1.785 2.329 1.00 94.12 99 ALA A C 1
ATOM 709 O O . ALA A 1 99 ? -10.456 -2.775 2.471 1.00 94.12 99 ALA A O 1
ATOM 710 N N . ASP A 1 100 ? -8.825 -1.719 1.369 1.00 92.00 100 ASP A N 1
ATOM 711 C CA . ASP A 1 100 ? -8.475 -2.812 0.455 1.00 92.00 100 ASP A CA 1
ATOM 712 C C . ASP A 1 100 ? -7.393 -3.755 1.002 1.00 92.00 100 ASP A C 1
ATOM 714 O O . ASP A 1 100 ? -6.982 -4.688 0.315 1.00 92.00 100 ASP A O 1
ATOM 718 N N . ASN A 1 101 ? -6.946 -3.516 2.232 1.00 94.38 101 ASN A N 1
ATOM 719 C CA . ASN A 1 101 ? -5.924 -4.280 2.923 1.00 94.38 101 ASN A CA 1
ATOM 720 C C . ASN A 1 101 ? -6.525 -4.843 4.214 1.00 94.38 101 ASN A C 1
ATOM 722 O O . ASN A 1 101 ? -6.615 -4.152 5.229 1.00 94.38 101 ASN A O 1
ATOM 726 N N . LEU A 1 102 ? -6.972 -6.100 4.171 1.00 96.88 102 LEU A N 1
ATOM 727 C CA . LEU A 1 102 ? -7.707 -6.717 5.283 1.00 96.88 102 LEU A CA 1
ATOM 728 C C . LEU A 1 102 ? -6.806 -7.348 6.340 1.00 96.88 102 LEU A C 1
ATOM 730 O O . LEU A 1 102 ? -7.263 -7.615 7.443 1.00 96.88 102 LEU A O 1
ATOM 734 N N . PHE A 1 103 ? -5.540 -7.616 6.029 1.00 96.81 103 PHE A N 1
ATOM 735 C CA . PHE A 1 103 ? -4.656 -8.338 6.943 1.00 96.81 103 PHE A CA 1
ATOM 736 C C . PHE A 1 103 ? -4.191 -7.508 8.150 1.00 96.81 103 PHE A C 1
ATOM 738 O O . PHE A 1 103 ? -4.155 -8.083 9.242 1.00 96.81 103 PHE A O 1
ATOM 745 N N . PRO A 1 104 ? -3.868 -6.200 8.015 1.00 96.44 104 PRO A N 1
ATOM 746 C CA . PRO A 1 104 ? -3.550 -5.356 9.162 1.00 96.44 104 PRO A CA 1
ATOM 747 C C . PRO A 1 104 ? -4.617 -5.427 10.265 1.00 96.44 104 PRO A C 1
ATOM 749 O O . PRO A 1 104 ? -5.816 -5.405 9.993 1.00 96.44 104 PRO A O 1
ATOM 752 N N . ASP A 1 105 ? -4.174 -5.492 11.517 1.00 97.31 105 ASP A N 1
ATOM 753 C CA . ASP A 1 105 ? -5.031 -5.537 12.700 1.00 97.31 105 ASP A CA 1
ATOM 754 C C . ASP A 1 105 ? -4.531 -4.576 13.791 1.00 97.31 105 ASP A C 1
ATOM 756 O O . ASP A 1 105 ? -3.487 -3.926 13.663 1.00 97.31 105 ASP A O 1
ATOM 760 N N . GLY A 1 106 ? -5.258 -4.501 14.905 1.00 97.31 106 GLY A N 1
ATOM 761 C CA . GLY A 1 106 ? -4.859 -3.674 16.038 1.00 97.31 106 GLY A CA 1
ATOM 762 C C . GLY A 1 106 ? -3.531 -4.091 16.694 1.00 97.31 106 GLY A C 1
ATOM 763 O O . GLY A 1 106 ? -2.912 -3.263 17.361 1.00 97.31 106 GLY A O 1
ATOM 764 N N . LEU A 1 107 ? -3.063 -5.335 16.522 1.00 95.81 107 LEU A N 1
ATOM 765 C CA . LEU A 1 107 ? -1.773 -5.789 17.056 1.00 95.81 107 LEU A CA 1
ATOM 766 C C . LEU A 1 107 ? -0.605 -5.213 16.250 1.00 95.81 107 LEU A C 1
ATOM 768 O O . LEU A 1 107 ? 0.342 -4.704 16.853 1.00 95.81 107 LEU A O 1
ATOM 772 N N . LEU A 1 108 ? -0.697 -5.226 14.915 1.00 95.56 108 LEU A N 1
ATOM 773 C CA . LEU A 1 108 ? 0.265 -4.557 14.036 1.00 95.56 108 LEU A CA 1
ATOM 774 C C . LEU A 1 108 ? 0.332 -3.063 14.360 1.00 95.56 108 LEU A C 1
ATOM 776 O O . LEU A 1 108 ? 1.417 -2.502 14.508 1.00 95.56 108 LEU A O 1
ATOM 780 N N . VAL A 1 109 ? -0.831 -2.424 14.523 1.00 96.56 109 VAL A N 1
ATOM 781 C CA . VAL A 1 109 ? -0.903 -0.995 14.848 1.00 96.56 109 VAL A CA 1
ATOM 782 C C . VAL A 1 109 ? -0.177 -0.682 16.157 1.00 96.56 109 VAL A C 1
ATOM 784 O O . VAL A 1 109 ? 0.600 0.272 16.204 1.00 96.56 109 VAL A O 1
ATOM 787 N N . ARG A 1 110 ? -0.369 -1.493 17.206 1.00 95.94 110 ARG A N 1
ATOM 788 C CA . ARG A 1 110 ? 0.345 -1.317 18.482 1.00 95.94 110 ARG A CA 1
ATOM 789 C C . ARG A 1 110 ? 1.854 -1.433 18.319 1.00 95.94 110 ARG A C 1
ATOM 791 O O . ARG A 1 110 ? 2.565 -0.553 18.789 1.00 95.94 110 ARG A O 1
ATOM 798 N N . GLU A 1 111 ? 2.336 -2.445 17.595 1.00 94.62 111 GLU A N 1
ATOM 799 C CA . GLU A 1 111 ? 3.773 -2.599 17.329 1.00 94.62 111 GLU A CA 1
ATOM 800 C C . GLU A 1 111 ? 4.363 -1.368 16.628 1.00 94.62 111 GLU A C 1
ATOM 802 O O . GLU A 1 111 ? 5.446 -0.898 16.985 1.00 94.62 111 GLU A O 1
ATOM 807 N N . MET A 1 112 ? 3.655 -0.826 15.635 1.00 95.62 112 MET A N 1
ATOM 808 C CA . MET A 1 112 ? 4.114 0.349 14.895 1.00 95.62 112 MET A CA 1
ATOM 809 C C . MET A 1 112 ? 4.098 1.617 15.756 1.00 95.62 112 MET A C 1
ATOM 811 O O . MET A 1 112 ? 5.038 2.413 15.692 1.00 95.62 112 MET A O 1
ATOM 815 N N . VAL A 1 113 ? 3.068 1.799 16.586 1.00 96.31 113 VAL A N 1
ATOM 816 C CA . VAL A 1 113 ? 2.975 2.913 17.541 1.00 96.31 113 VAL A CA 1
ATOM 817 C C . VAL A 1 113 ? 4.106 2.848 18.567 1.00 96.31 113 VAL A C 1
ATOM 819 O O . VAL A 1 113 ? 4.810 3.842 18.756 1.00 96.31 113 VAL A O 1
ATOM 822 N N . ASP A 1 114 ? 4.332 1.684 19.176 1.00 95.31 114 ASP A N 1
ATOM 823 C CA . ASP A 1 114 ? 5.390 1.490 20.169 1.00 95.31 114 ASP A CA 1
ATOM 824 C C . ASP A 1 114 ? 6.771 1.759 19.558 1.00 95.31 114 ASP A C 1
ATOM 826 O O . ASP A 1 114 ? 7.603 2.448 20.156 1.00 95.31 114 ASP A O 1
ATOM 830 N N . PHE A 1 115 ? 7.002 1.298 18.324 1.00 95.06 115 PHE A N 1
ATOM 831 C CA . PHE A 1 115 ? 8.238 1.567 17.593 1.00 95.06 115 PHE A CA 1
ATOM 832 C C . PHE A 1 115 ? 8.437 3.065 17.319 1.00 95.06 115 PHE A C 1
ATOM 834 O O . PHE A 1 115 ? 9.528 3.594 17.556 1.00 95.06 115 PHE A O 1
ATOM 841 N N . LEU A 1 116 ? 7.400 3.761 16.836 1.00 95.62 116 LEU A N 1
ATOM 842 C CA . LEU A 1 116 ? 7.454 5.199 16.563 1.00 95.62 116 LEU A CA 1
ATOM 843 C C . LEU A 1 116 ? 7.775 5.995 17.835 1.00 95.62 116 LEU A C 1
ATOM 845 O O . LEU A 1 116 ? 8.648 6.866 17.801 1.00 95.62 116 LEU A O 1
ATOM 849 N N . LEU A 1 117 ? 7.126 5.662 18.955 1.00 95.62 117 LEU A N 1
ATOM 850 C CA . LEU A 1 117 ? 7.339 6.318 20.246 1.00 95.62 117 LEU A CA 1
ATOM 851 C C . LEU A 1 117 ? 8.743 6.056 20.796 1.00 95.62 117 LEU A C 1
ATOM 853 O O . LEU A 1 117 ? 9.440 7.001 21.172 1.00 95.62 117 LEU A O 1
ATOM 857 N N . ALA A 1 118 ? 9.196 4.800 20.782 1.00 95.00 118 ALA A N 1
ATOM 858 C CA . ALA A 1 118 ? 10.527 4.425 21.256 1.00 95.00 118 ALA A CA 1
ATOM 859 C C . ALA A 1 118 ? 11.646 5.115 20.458 1.00 95.00 118 ALA A C 1
ATOM 861 O O . ALA A 1 118 ? 12.679 5.489 21.015 1.00 95.00 118 ALA A O 1
ATOM 862 N N . LYS A 1 119 ? 11.440 5.310 19.151 1.00 94.50 119 LYS A N 1
ATOM 863 C CA . LYS A 1 119 ? 12.389 5.990 18.259 1.00 94.50 119 LYS A CA 1
ATOM 864 C C . LYS A 1 119 ? 12.175 7.504 18.163 1.00 94.50 119 LYS A C 1
ATOM 866 O O . LYS A 1 119 ? 12.966 8.163 17.493 1.00 94.50 119 LYS A O 1
ATOM 871 N N . ARG A 1 120 ? 11.155 8.055 18.837 1.00 94.06 120 ARG A N 1
ATOM 872 C CA . ARG A 1 120 ? 10.777 9.483 18.815 1.00 94.06 120 ARG A CA 1
ATOM 873 C C . ARG A 1 120 ? 10.610 10.029 17.391 1.00 94.06 120 ARG A C 1
ATOM 875 O O . ARG A 1 120 ? 11.079 11.119 17.068 1.00 94.06 120 ARG A O 1
ATOM 882 N N . LEU A 1 121 ? 9.973 9.245 16.526 1.00 94.31 121 LEU A N 1
ATOM 883 C CA . LEU A 1 121 ? 9.765 9.597 15.122 1.00 94.31 121 LEU A CA 1
ATOM 884 C C . LEU A 1 121 ? 8.471 10.398 14.951 1.00 94.31 121 LEU A C 1
ATOM 886 O O . LEU A 1 121 ? 7.509 10.208 15.688 1.00 94.31 121 LEU A O 1
ATOM 890 N N . LYS A 1 122 ? 8.431 11.268 13.938 1.00 95.00 122 LYS A N 1
ATOM 891 C CA . LYS A 1 122 ? 7.205 11.990 13.547 1.00 95.00 122 LYS A CA 1
ATOM 892 C C . LYS A 1 122 ? 6.339 11.217 12.555 1.00 95.00 122 LYS A C 1
ATOM 894 O O . LYS A 1 122 ? 5.142 11.466 12.463 1.00 95.00 122 LYS A O 1
ATOM 899 N N . TYR A 1 123 ? 6.960 10.310 11.810 1.00 96.12 123 TYR A N 1
ATOM 900 C CA . TYR A 1 123 ? 6.331 9.500 10.781 1.00 96.12 123 TYR A CA 1
ATOM 901 C C . TYR A 1 123 ? 7.029 8.137 10.697 1.00 96.12 123 TYR A C 1
ATOM 903 O O . TYR A 1 123 ? 8.260 8.048 10.753 1.00 96.12 123 TYR A O 1
ATOM 911 N N . LEU A 1 124 ? 6.239 7.079 10.540 1.00 94.94 124 LEU A N 1
ATOM 912 C CA . LEU A 1 124 ? 6.681 5.707 10.342 1.00 94.94 124 LEU A CA 1
ATOM 913 C C . LEU A 1 124 ? 5.804 5.054 9.273 1.00 94.94 124 LEU A C 1
ATOM 915 O O . LEU A 1 124 ? 4.596 4.932 9.450 1.00 94.94 124 LEU A O 1
ATOM 919 N N . GLY A 1 125 ? 6.425 4.611 8.181 1.00 86.31 125 GLY A N 1
ATOM 920 C CA . GLY A 1 125 ? 5.753 3.823 7.152 1.00 86.31 125 GLY A CA 1
ATOM 921 C C . GLY A 1 125 ? 6.062 2.327 7.267 1.00 86.31 125 GLY A C 1
ATOM 922 O O . GLY A 1 125 ? 7.073 1.950 7.877 1.00 86.31 125 GLY A O 1
ATOM 923 N N . PRO A 1 126 ? 5.249 1.473 6.633 1.00 71.38 126 PRO A N 1
ATOM 924 C CA . PRO A 1 126 ? 5.512 0.049 6.539 1.00 71.38 126 PRO A CA 1
ATOM 925 C C . PRO A 1 126 ? 6.601 -0.141 5.485 1.00 71.38 126 PRO A C 1
ATOM 927 O O . PRO A 1 126 ? 6.388 0.108 4.303 1.00 71.38 126 PRO A O 1
ATOM 930 N N . ASN A 1 127 ? 7.810 -0.494 5.917 1.00 68.62 127 ASN A N 1
ATOM 931 C CA . ASN A 1 127 ? 8.953 -0.651 5.010 1.00 68.62 127 ASN A CA 1
ATOM 932 C C . ASN A 1 127 ? 9.805 -1.885 5.344 1.00 68.62 127 ASN A C 1
ATOM 934 O O . ASN A 1 127 ? 10.958 -1.971 4.916 1.00 68.62 127 ASN A O 1
ATOM 938 N N . ASP A 1 128 ? 9.276 -2.834 6.120 1.00 81.38 128 ASP A N 1
ATOM 939 C CA . ASP A 1 128 ? 9.931 -4.133 6.237 1.00 81.38 128 ASP A CA 1
ATOM 940 C C . ASP A 1 128 ? 9.736 -4.872 4.910 1.00 81.38 128 ASP A C 1
ATOM 942 O O . ASP A 1 128 ? 8.625 -5.253 4.549 1.00 81.38 128 ASP A O 1
ATOM 946 N N . HIS A 1 129 ? 10.828 -5.034 4.162 1.00 79.19 129 HIS A N 1
ATOM 947 C CA . HIS A 1 129 ? 10.840 -5.675 2.847 1.00 79.19 129 HIS A CA 1
ATOM 948 C C . HIS A 1 129 ? 10.369 -7.129 2.895 1.00 79.19 129 HIS A C 1
ATOM 950 O O . HIS A 1 129 ? 10.061 -7.671 1.843 1.00 79.19 129 HIS A O 1
ATOM 956 N N . ARG A 1 130 ? 10.301 -7.730 4.090 1.00 86.00 130 ARG A N 1
ATOM 957 C CA . ARG A 1 130 ? 9.814 -9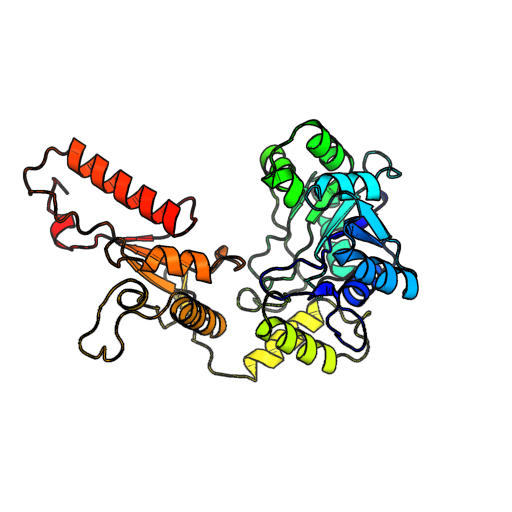.091 4.314 1.00 86.00 130 ARG A CA 1
ATOM 958 C C . ARG A 1 130 ? 8.293 -9.196 4.417 1.00 86.00 130 ARG A C 1
ATOM 960 O O . ARG A 1 130 ? 7.791 -10.310 4.484 1.00 86.00 130 ARG A O 1
ATOM 967 N N . LEU A 1 131 ? 7.560 -8.083 4.504 1.00 89.31 131 LEU A N 1
ATOM 968 C CA . LEU A 1 131 ? 6.095 -8.103 4.597 1.00 89.31 131 LEU A CA 1
ATOM 969 C C . LEU A 1 131 ? 5.468 -8.292 3.207 1.00 89.31 131 LEU A C 1
ATOM 971 O O . LEU A 1 131 ? 6.020 -7.796 2.218 1.00 89.31 131 LEU A O 1
ATOM 975 N N . PRO A 1 132 ? 4.305 -8.961 3.121 1.00 90.25 132 PRO A N 1
ATOM 976 C CA . PRO A 1 132 ? 3.589 -9.097 1.863 1.00 90.25 132 PRO A CA 1
ATOM 977 C C . PRO A 1 132 ? 3.039 -7.749 1.394 1.00 90.25 132 PRO A C 1
ATOM 979 O O . PRO A 1 132 ? 2.731 -6.852 2.188 1.00 90.25 132 PRO A O 1
ATOM 982 N N . TYR A 1 133 ? 2.866 -7.608 0.081 1.00 89.06 133 TYR A N 1
ATOM 983 C CA . TYR A 1 133 ? 2.195 -6.437 -0.467 1.00 89.06 133 TYR A CA 1
ATOM 984 C C . TYR A 1 133 ? 0.732 -6.406 -0.005 1.00 89.06 133 TYR A C 1
ATOM 986 O O . TYR A 1 133 ? 0.016 -7.388 -0.162 1.00 89.06 133 TYR A O 1
ATOM 994 N N . GLY A 1 134 ? 0.287 -5.277 0.547 1.00 89.00 134 GLY A N 1
ATOM 995 C CA . GLY A 1 134 ? -1.043 -5.128 1.148 1.00 89.00 134 GLY A CA 1
ATOM 996 C C . GLY A 1 134 ? -1.050 -5.183 2.680 1.00 89.00 134 GLY A C 1
ATOM 997 O O . GLY A 1 134 ? -2.028 -4.782 3.299 1.00 89.00 134 GLY A O 1
ATOM 998 N N . LEU A 1 135 ? 0.052 -5.563 3.336 1.00 91.56 135 LEU A N 1
ATOM 999 C CA . LEU A 1 135 ? 0.183 -5.436 4.790 1.00 91.56 135 LEU A CA 1
ATOM 1000 C C . LEU A 1 135 ? 0.829 -4.088 5.140 1.00 91.56 135 LEU A C 1
ATOM 1002 O O . LEU A 1 135 ? 2.038 -3.984 5.344 1.00 91.56 135 LEU A O 1
ATOM 1006 N N . SER A 1 136 ? 0.013 -3.034 5.150 1.00 86.69 136 SER A N 1
ATOM 1007 C CA . SER A 1 136 ? 0.482 -1.649 5.236 1.00 86.69 136 SER A CA 1
ATOM 1008 C C . SER A 1 136 ? -0.367 -0.808 6.192 1.00 86.69 136 SER A C 1
ATOM 1010 O O . SER A 1 136 ? -1.591 -0.771 6.080 1.00 86.69 136 SER A O 1
ATOM 1012 N N . ALA A 1 137 ? 0.300 -0.095 7.098 1.00 94.06 137 ALA A N 1
ATOM 1013 C CA . ALA A 1 137 ? -0.239 1.015 7.875 1.00 94.06 137 ALA A CA 1
ATOM 1014 C C . ALA A 1 137 ? 0.855 2.083 8.027 1.00 94.06 137 ALA A C 1
ATOM 1016 O O . ALA A 1 137 ? 2.039 1.755 8.064 1.00 94.06 137 ALA A O 1
ATOM 1017 N N . GLU A 1 138 ? 0.488 3.357 8.123 1.00 96.50 138 GLU A N 1
ATOM 1018 C CA . GLU A 1 138 ? 1.436 4.450 8.376 1.00 96.50 138 GLU A CA 1
ATOM 1019 C C . GLU A 1 138 ? 1.051 5.167 9.668 1.00 96.50 138 GLU A C 1
ATOM 1021 O O . GLU A 1 138 ? -0.116 5.486 9.870 1.00 96.50 138 GLU A O 1
ATOM 1026 N N . VAL A 1 139 ? 2.021 5.441 10.539 1.00 97.62 139 VAL A N 1
ATOM 1027 C CA . VAL A 1 139 ? 1.800 6.113 11.827 1.00 97.62 139 VAL A CA 1
ATOM 1028 C C . VAL A 1 139 ? 2.479 7.474 11.808 1.00 97.62 139 VAL A C 1
ATOM 1030 O O . VAL A 1 139 ? 3.649 7.578 11.439 1.00 97.62 139 VAL A O 1
ATOM 1033 N N . PHE A 1 140 ? 1.774 8.521 12.218 1.00 97.81 140 PHE A N 1
ATOM 1034 C CA . PHE A 1 140 ? 2.319 9.875 12.319 1.00 97.81 140 PHE A CA 1
ATOM 1035 C C . PHE A 1 140 ? 1.602 10.694 13.393 1.00 97.81 140 PHE A C 1
ATOM 1037 O O . PHE A 1 140 ? 0.523 10.324 13.851 1.00 97.81 140 PHE A O 1
ATOM 1044 N N . THR A 1 141 ? 2.198 11.806 13.826 1.00 97.44 141 THR A N 1
ATOM 1045 C CA . THR A 1 141 ? 1.528 12.706 14.778 1.00 97.44 141 THR A CA 1
ATOM 1046 C C . THR A 1 141 ? 0.453 13.547 14.087 1.00 97.44 141 THR A C 1
ATOM 1048 O O . THR A 1 141 ? 0.574 13.912 12.916 1.00 97.44 141 THR A O 1
ATOM 1051 N N . VAL A 1 142 ? -0.600 13.915 14.818 1.00 97.75 142 VAL A N 1
ATOM 1052 C CA . VAL A 1 142 ? -1.645 14.807 14.291 1.00 97.75 142 VAL A CA 1
ATOM 1053 C C . VAL A 1 142 ? -1.079 16.177 13.888 1.00 97.75 142 VAL A C 1
ATOM 1055 O O . VAL A 1 142 ? -1.572 16.808 12.955 1.00 97.75 142 VAL A O 1
ATOM 1058 N N . ASP A 1 143 ? 0.003 16.623 14.531 1.00 97.62 143 ASP A N 1
ATOM 1059 C CA . ASP A 1 143 ? 0.664 17.893 14.217 1.00 97.62 143 ASP A CA 1
ATOM 1060 C C . ASP A 1 143 ? 1.206 17.919 12.791 1.00 97.62 143 ASP A C 1
ATOM 1062 O O . ASP A 1 143 ? 0.973 18.888 12.069 1.00 97.62 143 ASP A O 1
ATOM 1066 N N . VAL A 1 144 ? 1.873 16.842 12.357 1.00 97.69 144 VAL A N 1
ATOM 1067 C CA . VAL A 1 144 ? 2.436 16.783 11.001 1.00 97.69 144 VAL A CA 1
ATOM 1068 C C . VAL A 1 144 ? 1.359 16.618 9.934 1.00 97.69 144 VAL A C 1
ATOM 1070 O O . VAL A 1 144 ? 1.533 17.112 8.823 1.00 97.69 144 VAL A O 1
ATOM 1073 N N . LEU A 1 145 ? 0.223 15.995 10.271 1.00 98.19 145 LEU A N 1
ATOM 1074 C CA . LEU A 1 145 ? -0.955 15.959 9.401 1.00 98.19 145 LEU A CA 1
ATOM 1075 C C . LEU A 1 145 ? -1.523 17.367 9.191 1.00 98.19 145 LEU A C 1
ATOM 1077 O O . LEU A 1 145 ? -1.757 17.782 8.057 1.00 98.19 145 LEU A O 1
ATOM 1081 N N . ARG A 1 146 ? -1.717 18.120 10.281 1.00 98.31 146 ARG A N 1
ATOM 1082 C CA . ARG A 1 146 ? -2.204 19.508 10.238 1.00 98.31 146 ARG A CA 1
ATOM 1083 C C . ARG A 1 146 ? -1.237 20.425 9.498 1.00 98.31 146 ARG A C 1
ATOM 1085 O O . ARG A 1 146 ? -1.676 21.324 8.789 1.00 98.31 146 ARG A O 1
ATOM 1092 N N . GLU A 1 147 ? 0.063 20.202 9.659 1.00 98.12 147 GLU A N 1
ATOM 1093 C CA . GLU A 1 147 ? 1.096 20.915 8.913 1.00 98.12 147 GLU A CA 1
ATOM 1094 C C . GLU A 1 147 ? 0.997 20.625 7.412 1.00 98.12 147 GLU A C 1
ATOM 1096 O O . GLU A 1 147 ? 0.892 21.564 6.631 1.00 98.12 147 GLU A O 1
ATOM 1101 N N . ALA A 1 148 ? 0.899 19.353 7.008 1.00 97.81 148 ALA A N 1
ATOM 1102 C CA . ALA A 1 148 ? 0.703 18.986 5.606 1.00 97.81 148 ALA A CA 1
ATOM 1103 C C . ALA A 1 148 ? -0.555 19.641 5.005 1.00 97.81 148 ALA A C 1
ATOM 1105 O O . ALA A 1 148 ? -0.499 20.181 3.906 1.00 97.81 148 ALA A O 1
ATOM 1106 N N . CYS A 1 149 ? -1.670 19.676 5.743 1.00 97.06 149 CYS A N 1
ATOM 1107 C CA . CYS A 1 149 ? -2.904 20.323 5.278 1.00 97.06 149 CYS A CA 1
ATOM 1108 C C . CYS A 1 149 ? -2.740 21.826 4.993 1.00 97.06 149 CYS A C 1
ATOM 1110 O O . CYS A 1 149 ? -3.453 22.353 4.145 1.00 97.06 149 CYS A O 1
ATOM 1112 N N . ARG A 1 150 ? -1.839 22.521 5.702 1.00 97.62 150 ARG A N 1
ATOM 1113 C CA . ARG A 1 150 ? -1.569 23.954 5.490 1.00 97.62 150 ARG A CA 1
ATOM 1114 C C . ARG A 1 150 ? -0.558 24.209 4.374 1.00 97.62 150 ARG A C 1
ATOM 1116 O O . ARG A 1 150 ? -0.662 25.216 3.686 1.00 97.62 150 ARG A O 1
ATOM 1123 N N . GLU A 1 151 ? 0.423 23.325 4.229 1.00 97.38 151 GLU A N 1
ATOM 1124 C CA . GLU A 1 151 ? 1.631 23.587 3.439 1.00 97.38 151 GLU A CA 1
ATOM 1125 C C . GLU A 1 151 ? 1.577 23.039 2.007 1.00 97.38 151 GLU A C 1
ATOM 1127 O O . GLU A 1 151 ? 2.371 23.463 1.167 1.00 97.38 151 GLU A O 1
ATOM 1132 N N . THR A 1 152 ? 0.683 22.092 1.695 1.00 95.25 152 THR A N 1
ATOM 1133 C CA . THR A 1 152 ? 0.578 21.540 0.337 1.00 95.25 152 THR A CA 1
ATOM 1134 C C . THR A 1 152 ? -0.829 21.604 -0.240 1.00 95.25 152 THR A C 1
ATOM 1136 O O . THR A 1 152 ? -1.815 21.202 0.374 1.00 95.25 152 THR A O 1
ATOM 1139 N N . ALA A 1 153 ? -0.891 22.076 -1.484 1.00 94.19 153 ALA A N 1
ATOM 1140 C CA . ALA A 1 153 ? -2.062 22.013 -2.352 1.00 94.19 153 ALA A CA 1
ATOM 1141 C C . ALA A 1 153 ? -1.850 21.048 -3.536 1.00 94.19 153 ALA A C 1
ATOM 1143 O O . ALA A 1 153 ? -2.674 21.003 -4.447 1.00 94.19 153 ALA A O 1
ATOM 1144 N N . GLN A 1 154 ? -0.744 20.289 -3.557 1.00 95.81 154 GLN A N 1
ATOM 1145 C CA . GLN A 1 154 ? -0.434 19.374 -4.657 1.00 95.81 154 GLN A CA 1
ATOM 1146 C C . GLN A 1 154 ? -1.459 18.229 -4.698 1.00 95.81 154 GLN A C 1
ATOM 1148 O O . GLN A 1 154 ? -1.612 17.539 -3.686 1.00 95.81 154 GLN A O 1
ATOM 1153 N N . PRO A 1 155 ? -2.116 17.950 -5.843 1.00 94.94 155 PRO A N 1
ATOM 1154 C CA . PRO A 1 155 ? -3.135 16.899 -5.934 1.00 94.94 155 PRO A CA 1
ATOM 1155 C C . PRO A 1 155 ? -2.647 15.533 -5.437 1.00 94.94 155 PRO A C 1
ATOM 1157 O O . PRO A 1 155 ? -3.355 14.841 -4.714 1.00 94.94 155 PRO A O 1
ATOM 1160 N N . TYR A 1 156 ? -1.394 15.188 -5.743 1.00 93.25 156 TYR A N 1
ATOM 1161 C CA . TYR A 1 156 ? -0.773 13.939 -5.302 1.00 93.25 156 TYR A CA 1
ATOM 1162 C C . TYR A 1 156 ? -0.670 13.833 -3.770 1.00 93.25 156 TYR A C 1
ATOM 1164 O O . TYR A 1 156 ? -0.926 12.774 -3.198 1.00 93.25 156 TYR A O 1
ATOM 1172 N N . ASP A 1 157 ? -0.337 14.929 -3.085 1.00 95.44 157 ASP A N 1
ATOM 1173 C CA . ASP A 1 157 ? -0.276 14.942 -1.621 1.00 95.44 157 ASP A CA 1
ATOM 1174 C C . ASP A 1 157 ? -1.679 14.860 -1.008 1.00 95.44 157 ASP A C 1
ATOM 1176 O O . ASP A 1 157 ? -1.881 14.173 -0.005 1.00 95.44 157 ASP A O 1
ATOM 1180 N N . ARG A 1 158 ? -2.659 15.522 -1.637 1.00 95.75 158 ARG A N 1
ATOM 1181 C CA . ARG A 1 158 ? -4.063 15.527 -1.203 1.00 95.75 158 ARG A CA 1
ATOM 1182 C C . ARG A 1 158 ? -4.714 14.151 -1.359 1.00 95.75 158 ARG A C 1
ATOM 1184 O O . ARG A 1 158 ? -5.470 13.749 -0.478 1.00 95.75 158 ARG A O 1
ATOM 1191 N N . GLU A 1 159 ? -4.373 13.398 -2.407 1.00 93.56 159 GLU A N 1
ATOM 1192 C CA . GLU A 1 159 ? -4.873 12.032 -2.626 1.00 93.56 159 GLU A CA 1
ATOM 1193 C C . GLU A 1 159 ? -4.190 10.993 -1.717 1.00 93.56 159 GLU A C 1
ATOM 1195 O O . GLU A 1 159 ? -4.840 10.082 -1.196 1.00 93.56 159 GLU A O 1
ATOM 1200 N N . HIS A 1 160 ? -2.875 11.108 -1.511 1.00 93.12 160 HIS A N 1
ATOM 1201 C CA . HIS A 1 160 ? -2.090 10.064 -0.842 1.00 93.12 160 HIS A CA 1
ATOM 1202 C C . HIS A 1 160 ? -1.742 10.353 0.622 1.00 93.12 160 HIS A C 1
ATOM 1204 O O . HIS A 1 160 ? -1.185 9.473 1.278 1.00 93.12 160 HIS A O 1
ATOM 1210 N N . VAL A 1 161 ? -2.108 11.526 1.149 1.00 96.44 161 VAL A N 1
ATOM 1211 C CA . VAL A 1 161 ? -2.007 11.957 2.559 1.00 96.44 161 VAL A CA 1
ATOM 1212 C C . VAL A 1 161 ? -0.570 12.152 3.064 1.00 96.44 161 VAL A C 1
ATOM 1214 O O . VAL A 1 161 ? -0.219 13.217 3.563 1.00 96.44 161 VAL A O 1
ATOM 1217 N N . THR A 1 162 ? 0.281 11.134 2.953 1.00 95.88 162 THR A N 1
ATOM 1218 C CA . THR A 1 162 ? 1.620 11.085 3.555 1.00 95.88 162 THR A CA 1
ATOM 1219 C C . THR A 1 162 ? 2.808 11.520 2.679 1.00 95.88 162 THR A C 1
ATOM 1221 O O . THR A 1 162 ? 3.878 11.700 3.270 1.00 95.88 162 THR A O 1
ATOM 1224 N N . PRO A 1 163 ? 2.741 11.727 1.338 1.00 95.44 163 PRO A N 1
ATOM 1225 C CA . PRO A 1 163 ? 3.952 12.025 0.565 1.00 95.44 163 PRO A CA 1
ATOM 1226 C C . PRO A 1 163 ? 4.700 13.284 1.022 1.00 95.44 163 PRO A C 1
ATOM 1228 O O . PRO A 1 163 ? 5.922 13.228 1.172 1.00 95.44 163 PRO A O 1
ATOM 1231 N N . TRP A 1 164 ? 3.988 14.371 1.331 1.00 97.00 164 TRP A N 1
ATOM 1232 C CA . TRP A 1 164 ? 4.590 15.594 1.871 1.00 97.00 164 TRP A CA 1
ATOM 1233 C C . TRP A 1 164 ? 5.270 15.359 3.230 1.00 97.00 164 TRP A C 1
ATOM 1235 O O . TRP A 1 164 ? 6.419 15.753 3.439 1.00 97.00 164 TRP A O 1
ATOM 1245 N N . ILE A 1 165 ? 4.600 14.634 4.137 1.00 96.62 165 ILE A N 1
ATOM 1246 C CA . ILE A 1 165 ? 5.125 14.287 5.470 1.00 96.62 165 ILE A CA 1
ATOM 1247 C C . ILE A 1 165 ? 6.430 13.491 5.322 1.00 96.62 165 ILE A C 1
ATOM 1249 O O . ILE A 1 165 ? 7.439 13.806 5.956 1.00 96.62 165 ILE A O 1
ATOM 1253 N N . ARG A 1 166 ? 6.432 12.491 4.433 1.00 94.12 166 ARG A N 1
ATOM 1254 C CA . ARG A 1 166 ? 7.601 11.655 4.127 1.00 94.12 166 ARG A CA 1
ATOM 1255 C C . ARG A 1 166 ? 8.755 12.460 3.547 1.00 94.12 166 ARG A C 1
ATOM 1257 O O . ARG A 1 166 ? 9.903 12.209 3.904 1.00 94.12 166 ARG A O 1
ATOM 1264 N N . ALA A 1 167 ? 8.461 13.398 2.650 1.00 94.06 167 ALA A N 1
ATOM 1265 C CA . ALA A 1 167 ? 9.472 14.256 2.046 1.00 94.06 167 ALA A CA 1
ATOM 1266 C C . ALA A 1 167 ? 10.142 15.162 3.091 1.00 94.06 167 ALA A C 1
ATOM 1268 O O . ALA A 1 167 ? 11.355 15.350 3.038 1.00 94.06 167 ALA A O 1
ATOM 1269 N N . LYS A 1 168 ? 9.374 15.673 4.063 1.00 95.81 168 LYS A N 1
ATOM 1270 C CA . LYS A 1 168 ? 9.871 16.607 5.081 1.00 95.81 168 LYS A CA 1
ATOM 1271 C C . LYS A 1 168 ? 10.599 15.939 6.249 1.00 95.81 168 LYS A C 1
ATOM 1273 O O . LYS A 1 168 ? 11.638 16.435 6.672 1.00 95.81 168 LYS A O 1
ATOM 1278 N N . TYR A 1 169 ? 10.069 14.840 6.787 1.00 94.06 169 TYR A N 1
ATOM 1279 C CA . TYR A 1 169 ? 10.607 14.208 8.007 1.00 94.06 169 TYR A CA 1
ATOM 1280 C C . TYR A 1 169 ? 11.369 12.904 7.755 1.00 94.06 169 TYR A C 1
ATOM 1282 O O . TYR A 1 169 ? 11.900 12.310 8.694 1.00 94.06 169 TYR A O 1
ATOM 1290 N N . GLY A 1 170 ? 11.434 12.453 6.502 1.00 89.50 170 GLY A N 1
ATOM 1291 C CA . GLY A 1 170 ? 11.991 11.156 6.149 1.00 89.50 170 GLY A CA 1
ATOM 1292 C C . GLY A 1 170 ? 11.059 9.995 6.502 1.00 89.50 170 GLY A C 1
ATOM 1293 O O . GLY A 1 170 ? 9.935 10.166 6.970 1.00 89.50 170 GLY A O 1
ATOM 1294 N N . SER A 1 171 ? 11.531 8.775 6.245 1.00 83.88 171 SER A N 1
ATOM 1295 C CA . SER A 1 171 ? 10.773 7.545 6.478 1.00 83.88 171 SER A CA 1
ATOM 1296 C C . SER A 1 171 ? 11.667 6.519 7.154 1.00 83.88 171 SER A C 1
ATOM 1298 O O . SER A 1 171 ? 12.560 5.958 6.521 1.00 83.88 171 SER A O 1
ATOM 1300 N N . ALA A 1 172 ? 11.417 6.257 8.434 1.00 85.94 172 ALA A N 1
ATOM 1301 C CA . ALA A 1 172 ? 12.059 5.145 9.119 1.00 85.94 172 ALA A CA 1
ATOM 1302 C C . ALA A 1 172 ? 11.494 3.801 8.636 1.00 85.94 172 ALA A C 1
ATOM 1304 O O . ALA A 1 172 ? 10.381 3.714 8.105 1.00 85.94 172 ALA A O 1
ATOM 1305 N N . VAL A 1 173 ? 12.279 2.746 8.844 1.00 80.19 173 VAL A N 1
ATOM 1306 C CA . VAL A 1 173 ? 11.889 1.373 8.524 1.00 80.19 173 VAL A CA 1
ATOM 1307 C C . VAL A 1 173 ? 11.352 0.704 9.781 1.00 80.19 173 VAL A C 1
ATOM 1309 O O . VAL A 1 173 ? 12.114 0.453 10.717 1.00 80.19 173 VAL A O 1
ATOM 1312 N N . PHE A 1 174 ? 10.051 0.411 9.794 1.00 86.81 174 PHE A N 1
ATOM 1313 C CA . PHE A 1 174 ? 9.469 -0.505 10.771 1.00 86.81 174 PHE A CA 1
ATOM 1314 C C . PHE A 1 174 ? 10.079 -1.896 10.570 1.00 86.81 174 PHE A C 1
ATOM 1316 O O . PHE A 1 174 ? 10.189 -2.353 9.436 1.00 86.81 174 PHE A O 1
ATOM 1323 N N . LYS A 1 175 ? 10.505 -2.549 11.655 1.00 85.06 175 LYS A N 1
ATOM 1324 C CA . LYS A 1 175 ? 10.994 -3.932 11.641 1.00 85.06 175 LYS A CA 1
ATOM 1325 C C . LYS A 1 175 ? 10.275 -4.706 12.729 1.00 85.06 175 LYS A C 1
ATOM 1327 O O . LYS A 1 175 ? 10.487 -4.428 13.909 1.00 85.06 175 LYS A O 1
ATOM 1332 N N . THR A 1 176 ? 9.467 -5.678 12.333 1.00 86.12 176 THR A N 1
ATOM 1333 C CA . THR A 1 176 ? 8.814 -6.584 13.281 1.00 86.12 176 THR A CA 1
ATOM 1334 C C . THR A 1 176 ? 9.691 -7.812 13.536 1.00 86.12 176 THR A C 1
ATOM 1336 O O . THR A 1 176 ? 10.437 -8.277 12.664 1.00 86.12 176 THR A O 1
ATOM 1339 N N . GLN A 1 177 ? 9.614 -8.327 14.761 1.00 85.38 177 GLN A N 1
ATOM 1340 C CA . GLN A 1 177 ? 10.259 -9.575 15.175 1.00 85.38 177 GLN A CA 1
ATOM 1341 C C . GLN A 1 177 ? 9.309 -10.777 15.093 1.00 85.38 177 GLN A C 1
ATOM 1343 O O . GLN A 1 177 ? 9.728 -11.892 15.376 1.00 85.38 177 GLN A O 1
ATOM 1348 N N . ARG A 1 178 ? 8.041 -10.566 14.713 1.00 87.94 178 ARG A N 1
ATOM 1349 C CA . ARG A 1 178 ? 7.012 -11.617 14.689 1.00 87.94 178 ARG A CA 1
ATOM 1350 C C . ARG A 1 178 ? 6.988 -12.454 13.411 1.00 87.94 178 ARG A C 1
ATOM 1352 O O . ARG A 1 178 ? 6.237 -13.416 13.342 1.00 87.94 178 ARG A O 1
ATOM 1359 N N . LEU A 1 179 ? 7.782 -12.086 12.407 1.00 85.06 179 LEU A N 1
ATOM 1360 C CA . LEU A 1 179 ? 7.902 -12.864 11.177 1.00 85.06 179 LEU A CA 1
ATOM 1361 C C . LEU A 1 179 ? 8.808 -14.076 11.394 1.00 85.06 179 LEU A C 1
ATOM 1363 O O . LEU A 1 179 ? 9.959 -13.927 11.806 1.00 85.06 179 LEU A O 1
ATOM 1367 N N . ASP A 1 180 ? 8.299 -15.249 11.042 1.00 85.31 180 ASP A N 1
ATOM 1368 C CA . ASP A 1 180 ? 9.009 -16.528 11.022 1.00 85.31 180 ASP A CA 1
ATOM 1369 C C . ASP A 1 180 ? 9.770 -16.771 9.705 1.00 85.31 180 ASP A C 1
ATOM 1371 O O . ASP A 1 180 ? 10.772 -17.487 9.681 1.00 85.31 180 ASP A O 1
ATOM 1375 N N . ARG A 1 181 ? 9.331 -16.138 8.611 1.00 86.50 181 ARG A N 1
ATOM 1376 C CA . ARG A 1 181 ? 9.947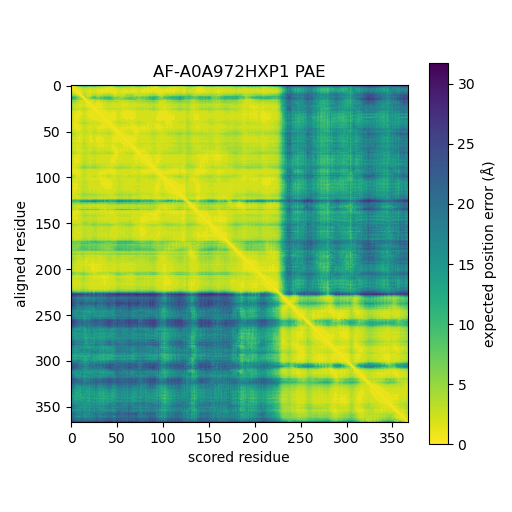 -16.212 7.278 1.00 86.50 181 ARG A CA 1
ATOM 1377 C C . ARG A 1 181 ? 9.814 -14.902 6.498 1.00 86.50 181 ARG A C 1
ATOM 1379 O O . ARG A 1 181 ? 9.270 -13.910 6.978 1.00 86.50 181 ARG A O 1
ATOM 1386 N N . ASP A 1 182 ? 10.352 -14.905 5.282 1.00 86.75 182 ASP A N 1
ATOM 1387 C CA . ASP A 1 182 ? 10.142 -13.840 4.303 1.00 86.75 182 ASP A CA 1
ATOM 1388 C C . ASP A 1 182 ? 8.799 -14.034 3.574 1.00 86.75 182 ASP A C 1
ATOM 1390 O O . ASP A 1 182 ? 8.548 -15.103 3.008 1.00 86.75 182 ASP A O 1
ATOM 1394 N N . TYR A 1 183 ? 7.958 -12.995 3.586 1.00 88.06 183 TYR A N 1
ATOM 1395 C CA . TYR A 1 183 ? 6.666 -12.926 2.902 1.00 88.06 183 TYR A CA 1
ATOM 1396 C C . TYR A 1 183 ? 6.646 -11.916 1.736 1.00 88.06 183 TYR A C 1
ATOM 1398 O O . TYR A 1 183 ? 5.584 -11.643 1.178 1.00 88.06 183 TYR A O 1
ATOM 1406 N N . SER A 1 184 ? 7.800 -11.383 1.323 1.00 84.62 184 SER A N 1
ATOM 1407 C CA . SER A 1 184 ? 7.941 -10.362 0.269 1.00 84.62 184 SER A CA 1
ATOM 1408 C C . SER A 1 184 ? 7.281 -10.707 -1.074 1.00 84.62 184 SER A C 1
ATOM 1410 O O . SER A 1 184 ? 6.910 -9.809 -1.829 1.00 84.62 184 SER A O 1
ATOM 1412 N N . GLY A 1 185 ? 7.127 -12.002 -1.372 1.00 80.69 185 GLY A N 1
ATOM 1413 C CA . GLY A 1 185 ? 6.521 -12.511 -2.604 1.00 80.69 185 GLY A CA 1
ATOM 1414 C C . GLY A 1 185 ? 5.000 -12.703 -2.569 1.00 80.69 185 GLY A C 1
ATOM 1415 O O . GLY A 1 185 ? 4.439 -13.060 -3.601 1.00 80.69 185 GLY A O 1
ATOM 141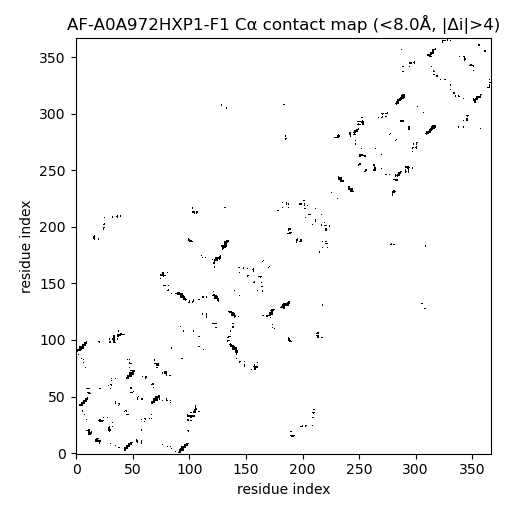6 N N . PHE A 1 186 ? 4.333 -12.494 -1.429 1.00 87.06 186 PHE A N 1
ATOM 1417 C CA . PHE A 1 186 ? 2.881 -12.677 -1.311 1.00 87.06 186 PHE A CA 1
ATOM 1418 C C . PHE A 1 186 ? 2.121 -11.349 -1.426 1.00 87.06 186 PHE A C 1
ATOM 1420 O O . PHE A 1 186 ? 2.645 -10.273 -1.115 1.00 87.06 186 PHE A O 1
ATOM 1427 N N . ARG A 1 187 ? 0.855 -11.433 -1.851 1.00 89.75 187 ARG A N 1
ATOM 1428 C CA . ARG A 1 187 ? -0.060 -10.292 -2.002 1.00 89.75 187 ARG A CA 1
ATOM 1429 C C . ARG A 1 187 ? -1.331 -10.525 -1.183 1.00 89.75 187 ARG A C 1
ATOM 1431 O O . ARG A 1 187 ? -2.069 -11.467 -1.442 1.00 89.75 187 ARG A O 1
ATOM 1438 N N . CYS A 1 188 ? -1.595 -9.654 -0.213 1.00 92.62 188 CYS A N 1
ATOM 1439 C CA . CYS A 1 188 ? -2.775 -9.677 0.659 1.00 92.62 188 CYS A CA 1
ATOM 1440 C C . CYS A 1 188 ? -3.666 -8.426 0.513 1.00 92.62 188 CYS A C 1
ATOM 1442 O O . CYS A 1 188 ? -4.378 -8.040 1.442 1.00 92.62 188 CYS A O 1
ATOM 1444 N N . THR A 1 189 ? -3.605 -7.779 -0.653 1.00 91.94 189 THR A N 1
ATOM 1445 C CA . THR A 1 189 ? -4.498 -6.674 -1.032 1.00 91.94 189 THR A CA 1
ATOM 1446 C C . THR A 1 189 ? -5.777 -7.197 -1.705 1.00 91.94 189 THR A C 1
ATOM 1448 O O . THR A 1 189 ? -5.968 -8.401 -1.833 1.00 91.94 189 THR A O 1
ATOM 1451 N N . MET A 1 190 ? -6.642 -6.301 -2.175 1.00 92.12 190 MET A N 1
ATOM 1452 C CA . MET A 1 190 ? -7.826 -6.601 -2.986 1.00 92.12 190 MET A CA 1
ATOM 1453 C C . MET A 1 190 ? -7.870 -5.708 -4.232 1.00 92.12 190 MET A C 1
ATOM 1455 O O . MET A 1 190 ? -8.820 -4.958 -4.449 1.00 92.12 190 MET A O 1
ATOM 1459 N N . ASP A 1 191 ? -6.810 -5.713 -5.037 1.00 87.94 191 ASP A N 1
ATOM 1460 C CA . ASP A 1 191 ? -6.734 -4.876 -6.240 1.00 87.94 191 ASP A CA 1
ATOM 1461 C C . ASP A 1 191 ? -7.276 -5.554 -7.495 1.00 87.94 191 ASP A C 1
ATOM 1463 O O . ASP A 1 191 ? -7.685 -4.865 -8.428 1.00 87.94 191 ASP A O 1
ATOM 1467 N N . THR A 1 192 ? -7.301 -6.882 -7.515 1.00 87.44 192 THR A N 1
ATOM 1468 C CA . THR A 1 192 ? -7.806 -7.694 -8.622 1.00 87.44 192 THR A CA 1
ATOM 1469 C C . THR A 1 192 ? -8.776 -8.755 -8.112 1.00 87.44 192 THR A C 1
ATOM 1471 O O . THR A 1 192 ? -8.807 -9.067 -6.919 1.00 87.44 192 THR A O 1
ATOM 1474 N N . LEU A 1 193 ? -9.560 -9.347 -9.017 1.00 83.12 193 LEU A N 1
ATOM 1475 C CA . LEU A 1 193 ? -10.421 -10.479 -8.671 1.00 83.12 193 LEU A CA 1
ATOM 1476 C C . LEU A 1 193 ? -9.606 -11.658 -8.111 1.00 83.12 193 LEU A C 1
ATOM 1478 O O . LEU A 1 193 ? -10.045 -12.307 -7.168 1.00 83.12 193 LEU A O 1
ATOM 1482 N N . GLU A 1 194 ? -8.409 -11.913 -8.649 1.00 84.50 194 GLU A N 1
ATOM 1483 C CA . GLU A 1 194 ? -7.518 -12.963 -8.142 1.00 84.50 194 GLU A CA 1
ATOM 1484 C C . GLU A 1 194 ? -7.076 -12.680 -6.700 1.00 84.50 194 GLU A C 1
ATOM 1486 O O . GLU A 1 194 ? -7.153 -13.575 -5.858 1.00 84.50 194 GLU A O 1
ATOM 1491 N N . ASP A 1 195 ? -6.670 -11.438 -6.405 1.00 91.31 195 ASP A N 1
ATOM 1492 C CA . ASP A 1 195 ? -6.312 -11.024 -5.045 1.00 91.31 195 ASP A CA 1
ATOM 1493 C C . ASP A 1 195 ? -7.500 -11.240 -4.085 1.00 91.31 195 ASP A C 1
ATOM 1495 O O . ASP A 1 195 ? -7.356 -11.879 -3.043 1.00 91.31 195 ASP A O 1
ATOM 1499 N N . TYR A 1 196 ? -8.701 -10.788 -4.469 1.00 91.94 196 TYR A N 1
ATOM 1500 C CA . TYR A 1 196 ? -9.919 -10.965 -3.672 1.00 91.94 196 TYR A CA 1
ATOM 1501 C C . TYR A 1 196 ? -10.227 -12.441 -3.391 1.00 91.94 196 TYR A C 1
ATOM 1503 O O . TYR A 1 196 ? -10.463 -12.809 -2.242 1.00 91.94 196 TYR A O 1
ATOM 1511 N N . LEU A 1 197 ? -10.176 -13.306 -4.408 1.00 88.50 197 LEU A N 1
ATOM 1512 C CA . LEU A 1 197 ? -10.441 -14.738 -4.241 1.00 88.50 197 LEU A CA 1
ATOM 1513 C C . LEU A 1 197 ? -9.420 -15.412 -3.313 1.00 88.50 197 LEU A C 1
ATOM 1515 O O . LEU A 1 197 ? -9.789 -16.309 -2.555 1.00 88.50 197 LEU A O 1
ATOM 1519 N N . LYS A 1 198 ? -8.148 -14.994 -3.346 1.00 92.12 198 LYS A N 1
ATOM 1520 C CA . LYS A 1 198 ? -7.129 -15.474 -2.398 1.00 92.12 198 LYS A CA 1
ATOM 1521 C C . LYS A 1 198 ? -7.446 -15.025 -0.979 1.00 92.12 198 LYS A C 1
ATOM 1523 O O . LYS A 1 198 ? -7.448 -15.852 -0.073 1.00 92.12 198 LYS A O 1
ATOM 1528 N N . VAL A 1 199 ? -7.760 -13.744 -0.796 1.00 94.81 199 VAL A N 1
ATOM 1529 C CA . VAL A 1 199 ? -8.128 -13.183 0.508 1.00 94.81 199 VAL A CA 1
ATOM 1530 C C . VAL A 1 199 ? -9.340 -13.914 1.092 1.00 94.81 199 VAL A C 1
ATOM 1532 O O . VAL A 1 199 ? -9.270 -14.355 2.236 1.00 94.81 199 VAL A O 1
ATOM 1535 N N . VAL A 1 200 ? -10.402 -14.135 0.308 1.00 93.50 200 VAL A N 1
ATOM 1536 C CA . VAL A 1 200 ? -11.578 -14.916 0.736 1.00 93.50 200 VAL A CA 1
ATOM 1537 C C . VAL A 1 200 ? -11.171 -16.311 1.209 1.00 93.50 200 VAL A C 1
ATOM 1539 O O . VAL A 1 200 ? -11.486 -16.673 2.337 1.00 93.50 200 VAL A O 1
ATOM 1542 N N . LYS A 1 201 ? -10.378 -17.051 0.423 1.00 92.75 201 LYS A N 1
ATOM 1543 C CA . LYS A 1 201 ? -9.906 -18.393 0.808 1.00 92.75 201 LYS A CA 1
ATOM 1544 C C . LYS A 1 201 ? -9.091 -18.404 2.100 1.00 92.75 201 LYS A C 1
ATOM 1546 O O . LYS A 1 201 ? -9.171 -19.367 2.859 1.00 92.75 201 LYS A O 1
ATOM 1551 N N . VAL A 1 202 ? -8.279 -17.375 2.351 1.00 95.81 202 VAL A N 1
ATOM 1552 C CA . VAL A 1 202 ? -7.547 -17.267 3.621 1.00 95.81 202 VAL A CA 1
ATOM 1553 C C . VAL A 1 202 ? -8.536 -17.104 4.772 1.00 95.81 202 VAL A C 1
ATOM 1555 O O . VAL A 1 202 ? -8.447 -17.839 5.751 1.00 95.81 202 VAL A O 1
ATOM 1558 N N . PHE A 1 203 ? -9.507 -16.200 4.641 1.00 95.81 203 PHE A N 1
ATOM 1559 C CA . PHE A 1 203 ? -10.505 -15.953 5.682 1.00 95.81 203 PHE A CA 1
ATOM 1560 C C . PHE A 1 203 ? -11.502 -17.108 5.884 1.00 95.81 203 PHE A C 1
ATOM 1562 O O . PHE A 1 203 ? -11.948 -17.302 7.010 1.00 95.81 203 PHE A O 1
ATOM 1569 N N . ASP A 1 204 ? -11.796 -17.919 4.866 1.00 90.81 204 ASP A N 1
ATOM 1570 C CA . ASP A 1 204 ? -12.645 -19.117 5.001 1.00 90.81 204 ASP A CA 1
ATOM 1571 C C . ASP A 1 204 ? -12.042 -20.160 5.960 1.00 90.81 204 ASP A C 1
ATOM 1573 O O . ASP A 1 204 ? -12.762 -20.934 6.590 1.00 90.81 204 ASP A O 1
ATOM 1577 N N . ASN A 1 205 ? -10.713 -20.164 6.106 1.00 88.81 205 ASN A N 1
ATOM 1578 C CA . ASN A 1 205 ? -9.988 -21.054 7.016 1.00 88.81 205 ASN A CA 1
ATOM 1579 C C . ASN A 1 205 ? -9.794 -20.456 8.420 1.00 88.81 205 ASN A C 1
ATOM 1581 O O . ASN A 1 205 ? -9.109 -21.040 9.263 1.00 88.81 205 ASN A O 1
ATOM 1585 N N . VAL A 1 206 ? -10.378 -19.288 8.689 1.00 93.88 206 VAL A N 1
ATOM 1586 C CA . VAL A 1 206 ? -10.201 -18.549 9.937 1.00 93.88 206 VAL A CA 1
ATOM 1587 C C . VAL A 1 206 ? -11.478 -18.611 10.766 1.00 93.88 206 VAL A C 1
ATOM 1589 O O . VAL A 1 206 ? -12.538 -18.160 10.347 1.00 93.88 206 VAL A O 1
ATOM 1592 N N . ARG A 1 207 ? -11.367 -19.121 11.999 1.00 93.06 207 ARG A N 1
ATOM 1593 C CA . ARG A 1 207 ? -12.516 -19.265 12.909 1.00 93.06 207 ARG A CA 1
ATOM 1594 C C . ARG A 1 207 ? -13.124 -17.926 13.337 1.00 93.06 207 ARG A C 1
ATOM 1596 O O . ARG A 1 207 ? -14.341 -17.815 13.422 1.00 93.06 207 ARG A O 1
ATOM 1603 N N . ASP A 1 208 ? -12.280 -16.950 13.664 1.00 97.19 208 ASP A N 1
ATOM 1604 C CA . ASP A 1 208 ? -12.698 -15.595 14.035 1.00 97.19 208 ASP A CA 1
ATOM 1605 C C . ASP A 1 208 ? -11.954 -14.586 13.146 1.00 97.19 208 ASP A C 1
ATOM 1607 O O . ASP A 1 208 ? -10.780 -14.284 13.402 1.00 97.19 208 ASP A O 1
ATOM 1611 N N . PRO A 1 209 ? -12.601 -14.071 12.086 1.00 97.06 209 PRO A N 1
ATOM 1612 C CA . PRO A 1 209 ? -11.954 -13.197 11.113 1.00 97.06 209 PRO A CA 1
ATOM 1613 C C . PRO A 1 209 ? -11.570 -11.833 11.706 1.00 97.06 209 PRO A C 1
ATOM 1615 O O . PRO A 1 209 ? -10.708 -11.154 11.151 1.00 97.06 209 PRO A O 1
ATOM 1618 N N . ILE A 1 210 ? -12.152 -11.425 12.839 1.00 97.94 210 ILE A N 1
ATOM 1619 C CA . ILE A 1 210 ? -11.847 -10.155 13.512 1.00 97.94 210 ILE A CA 1
ATOM 1620 C C . ILE A 1 210 ? -10.627 -10.312 14.430 1.00 97.94 210 ILE A C 1
ATOM 1622 O O . ILE A 1 210 ? -9.790 -9.409 14.523 1.00 97.94 210 ILE A O 1
ATOM 1626 N N . LYS A 1 211 ? -10.515 -11.454 15.119 1.00 97.44 211 LYS A N 1
ATOM 1627 C CA . LYS A 1 211 ? -9.460 -11.711 16.114 1.00 97.44 211 LYS A CA 1
ATOM 1628 C C . LYS A 1 211 ? -8.221 -12.412 15.569 1.00 97.44 211 LYS A C 1
ATOM 1630 O O . LYS A 1 211 ? -7.195 -12.368 16.242 1.00 97.44 211 LYS A O 1
ATOM 1635 N N . ALA A 1 212 ? -8.283 -13.022 14.386 1.00 97.12 212 ALA A N 1
ATOM 1636 C CA . ALA A 1 212 ? -7.109 -13.629 13.766 1.00 97.12 212 ALA A CA 1
ATOM 1637 C C . ALA A 1 212 ? -5.976 -12.616 13.599 1.00 97.12 212 ALA A C 1
ATOM 1639 O O . ALA A 1 212 ? -6.191 -11.521 13.063 1.00 97.12 212 ALA A O 1
ATOM 1640 N N . SER A 1 213 ? -4.777 -12.982 14.050 1.00 96.25 213 SER A N 1
ATOM 1641 C CA . SER A 1 213 ? -3.647 -12.066 13.993 1.00 96.25 213 SER A CA 1
ATOM 1642 C C . SER A 1 213 ? -3.206 -11.843 12.549 1.00 96.25 213 SER A C 1
ATOM 1644 O O . SER A 1 213 ? -3.336 -12.723 11.694 1.00 96.25 213 SER A O 1
ATOM 1646 N N . TRP A 1 214 ? -2.654 -10.666 12.261 1.00 95.56 214 TRP A N 1
ATOM 1647 C CA . TRP A 1 214 ? -2.063 -10.392 10.949 1.00 95.56 214 TRP A CA 1
ATOM 1648 C C . TRP A 1 214 ? -0.985 -11.423 10.556 1.00 95.56 214 TRP A C 1
ATOM 1650 O O . TRP A 1 214 ? -0.835 -11.727 9.373 1.00 95.56 214 TRP A O 1
ATOM 1660 N N . VAL A 1 215 ? -0.266 -11.985 11.539 1.00 95.19 215 VAL A N 1
ATOM 1661 C CA . VAL A 1 215 ? 0.761 -13.021 11.344 1.00 95.19 215 VAL A CA 1
ATOM 1662 C C . VAL A 1 215 ? 0.123 -14.328 10.880 1.00 95.19 215 VAL A C 1
ATOM 1664 O O . VAL A 1 215 ? 0.558 -14.887 9.877 1.00 95.19 215 VAL A O 1
ATOM 1667 N N . ASP A 1 216 ? -0.945 -14.772 11.549 1.00 95.62 216 ASP A N 1
ATOM 1668 C CA . ASP A 1 216 ? -1.656 -16.006 11.190 1.00 95.62 216 ASP A CA 1
ATOM 1669 C C . ASP A 1 216 ? -2.269 -15.908 9.791 1.00 95.62 216 ASP A C 1
ATOM 1671 O O . ASP A 1 216 ? -2.222 -16.867 9.025 1.00 95.62 216 ASP A O 1
ATOM 1675 N N . LEU A 1 217 ? -2.794 -14.735 9.417 1.00 96.56 217 LEU A N 1
ATOM 1676 C CA . LEU A 1 217 ? -3.294 -14.509 8.060 1.00 96.56 217 LEU A CA 1
ATOM 1677 C C . LEU A 1 217 ? -2.172 -14.566 7.017 1.00 96.56 217 LEU A C 1
ATOM 1679 O O . LEU A 1 217 ? -2.365 -15.150 5.951 1.00 96.56 217 LEU A O 1
ATOM 1683 N N . CYS A 1 218 ? -0.994 -14.002 7.310 1.00 94.75 218 CYS A N 1
ATOM 1684 C CA . CYS A 1 218 ? 0.169 -14.120 6.424 1.00 94.75 218 CYS A CA 1
ATOM 1685 C C . CYS A 1 218 ? 0.608 -15.582 6.271 1.00 94.75 218 CYS A C 1
ATOM 1687 O O . CYS A 1 218 ? 0.838 -16.030 5.149 1.00 94.75 218 CYS A O 1
ATOM 1689 N N . ALA A 1 219 ? 0.668 -16.335 7.372 1.00 93.75 219 ALA A N 1
ATOM 1690 C CA . ALA A 1 219 ? 0.991 -17.758 7.355 1.00 93.75 219 ALA A CA 1
ATOM 1691 C C . ALA A 1 219 ? -0.054 -18.574 6.574 1.00 93.75 219 ALA A C 1
ATOM 1693 O O . ALA A 1 219 ? 0.311 -19.426 5.767 1.00 93.75 219 ALA A O 1
ATOM 1694 N N . GLY A 1 220 ? -1.345 -18.275 6.747 1.00 93.38 220 GLY A N 1
ATOM 1695 C CA . GLY A 1 220 ? -2.439 -18.897 5.998 1.00 93.38 220 GLY A CA 1
ATOM 1696 C C . GLY A 1 220 ? -2.373 -18.604 4.498 1.00 93.38 220 GLY A C 1
ATOM 1697 O O . GLY A 1 220 ? -2.543 -19.512 3.687 1.00 93.38 220 GLY A O 1
ATOM 1698 N N . LEU A 1 221 ? -2.049 -17.364 4.117 1.00 92.75 221 LEU A N 1
ATOM 1699 C CA . LEU A 1 221 ? -1.801 -16.998 2.721 1.00 92.75 221 LEU A CA 1
ATOM 1700 C C . LEU A 1 221 ? -0.604 -17.761 2.145 1.00 92.75 221 LEU A C 1
ATOM 1702 O O . LEU A 1 221 ? -0.692 -18.299 1.042 1.00 92.75 221 LEU A O 1
ATOM 1706 N N . ALA A 1 222 ? 0.492 -17.847 2.901 1.00 90.25 222 ALA A N 1
ATOM 1707 C CA . ALA A 1 222 ? 1.657 -18.605 2.478 1.00 90.25 222 ALA A CA 1
ATOM 1708 C C . ALA A 1 222 ? 1.342 -20.092 2.315 1.00 90.25 222 ALA A C 1
ATOM 1710 O O . ALA A 1 222 ? 1.709 -20.664 1.300 1.00 90.25 222 ALA A O 1
ATOM 1711 N N . ALA A 1 223 ? 0.610 -20.706 3.245 1.00 88.75 223 ALA A N 1
ATOM 1712 C CA . ALA A 1 223 ? 0.202 -22.105 3.142 1.00 88.75 223 ALA A CA 1
ATOM 1713 C C . ALA A 1 223 ? -0.722 -22.358 1.938 1.00 88.75 223 ALA A C 1
ATOM 1715 O O . ALA A 1 223 ? -0.556 -23.359 1.239 1.00 88.75 223 ALA A O 1
ATOM 1716 N N . LEU A 1 224 ? -1.662 -21.443 1.671 1.00 85.38 224 LEU A N 1
ATOM 1717 C CA . LEU A 1 224 ? -2.555 -21.519 0.516 1.00 85.38 224 LEU A CA 1
ATOM 1718 C C . LEU A 1 224 ? -1.758 -21.508 -0.791 1.00 85.38 224 LEU A C 1
ATOM 1720 O O . LEU A 1 224 ? -1.978 -22.362 -1.646 1.00 85.38 224 LEU A O 1
ATOM 1724 N N . GLU A 1 225 ? -0.833 -20.558 -0.941 1.00 80.62 225 GLU A N 1
ATOM 1725 C CA . GLU A 1 225 ? -0.079 -20.413 -2.184 1.00 80.62 225 GLU A CA 1
ATOM 1726 C C . GLU A 1 225 ? 1.100 -21.390 -2.308 1.00 80.62 225 GLU A C 1
ATOM 1728 O O . GLU A 1 225 ? 1.427 -21.794 -3.417 1.00 80.62 225 GLU A O 1
ATOM 1733 N N . ASP A 1 226 ? 1.729 -21.807 -1.209 1.00 74.06 226 ASP A N 1
ATOM 1734 C CA . ASP A 1 226 ? 2.770 -22.845 -1.227 1.00 74.06 226 ASP A CA 1
ATOM 1735 C C . ASP A 1 226 ? 2.154 -24.225 -1.536 1.00 74.06 226 ASP A C 1
ATOM 1737 O O . ASP A 1 226 ? 2.794 -25.064 -2.170 1.00 74.06 226 ASP A O 1
ATOM 1741 N N . GLY A 1 227 ? 0.893 -24.451 -1.146 1.00 61.16 227 GLY A N 1
ATOM 1742 C CA . GLY A 1 227 ? 0.110 -25.628 -1.534 1.00 61.16 227 GLY A CA 1
ATOM 1743 C C . GLY A 1 227 ? -0.486 -25.548 -2.946 1.00 61.16 227 GLY A C 1
ATOM 1744 O O . GLY A 1 227 ? -0.853 -26.577 -3.516 1.00 61.16 227 GLY A O 1
ATOM 1745 N N . SER A 1 228 ? -0.575 -24.349 -3.532 1.00 57.62 228 SER A N 1
ATOM 1746 C CA . SER A 1 228 ? -1.155 -24.114 -4.854 1.00 57.62 228 SER A CA 1
ATOM 1747 C C . SER A 1 228 ? -0.113 -23.581 -5.849 1.00 57.62 228 SER A C 1
ATOM 1749 O O . SER A 1 228 ? 0.085 -22.377 -5.975 1.00 57.62 228 SER A O 1
ATOM 1751 N N . ALA A 1 229 ? 0.444 -24.487 -6.652 1.00 58.53 229 ALA A N 1
ATOM 1752 C CA . ALA A 1 229 ? 1.238 -24.229 -7.859 1.00 58.53 229 ALA A CA 1
ATOM 1753 C C . ALA A 1 229 ? 2.760 -24.033 -7.709 1.00 58.53 229 ALA A C 1
ATOM 1755 O O . ALA A 1 229 ? 3.319 -23.647 -6.689 1.00 58.53 229 ALA A O 1
ATOM 1756 N N . PHE A 1 230 ? 3.417 -24.357 -8.822 1.00 69.31 230 PHE A N 1
ATOM 1757 C CA . PHE A 1 230 ? 4.835 -24.200 -9.112 1.00 69.31 230 PHE A CA 1
ATOM 1758 C C . PHE A 1 230 ? 5.397 -22.854 -8.624 1.00 69.31 230 PHE A C 1
ATOM 1760 O O . PHE A 1 230 ? 4.938 -21.789 -9.039 1.00 69.31 230 PHE A O 1
ATOM 1767 N N . ARG A 1 231 ? 6.442 -22.918 -7.792 1.00 73.38 231 ARG A N 1
ATOM 1768 C CA . ARG A 1 231 ? 7.260 -21.768 -7.394 1.00 73.38 231 ARG A CA 1
ATOM 1769 C C . ARG A 1 231 ? 8.618 -21.847 -8.064 1.00 73.38 231 ARG A C 1
ATOM 1771 O O . ARG A 1 231 ? 9.262 -22.894 -8.052 1.00 73.38 231 ARG A O 1
ATOM 1778 N N . LEU A 1 232 ? 9.071 -20.722 -8.602 1.00 82.44 232 LEU A N 1
ATOM 1779 C CA . LEU A 1 232 ? 10.430 -20.591 -9.100 1.00 82.44 232 LEU A CA 1
ATOM 1780 C C . LEU A 1 232 ? 11.405 -20.608 -7.918 1.00 82.44 232 LEU A C 1
ATOM 1782 O O . LEU A 1 232 ? 11.294 -19.754 -7.030 1.00 82.44 232 LEU A O 1
ATOM 1786 N N . PRO A 1 233 ? 12.378 -21.536 -7.895 1.00 82.88 233 PRO A N 1
ATOM 1787 C CA . PRO A 1 233 ? 13.422 -21.506 -6.887 1.00 82.88 233 PRO A CA 1
ATOM 1788 C C . PRO A 1 233 ? 14.217 -20.200 -6.974 1.00 82.88 233 PRO A C 1
ATOM 1790 O O . PRO A 1 233 ? 14.318 -19.572 -8.035 1.00 82.88 233 PRO A O 1
ATOM 1793 N N . ARG A 1 234 ? 14.806 -19.795 -5.848 1.00 82.56 234 ARG A N 1
ATOM 1794 C CA . ARG A 1 234 ? 15.675 -18.617 -5.766 1.00 82.56 234 ARG A CA 1
ATOM 1795 C C . ARG A 1 234 ? 17.106 -19.021 -5.444 1.00 82.56 234 ARG A C 1
ATOM 1797 O O . ARG A 1 234 ? 17.349 -19.964 -4.693 1.00 82.56 234 ARG A O 1
ATOM 1804 N N . ARG A 1 235 ? 18.063 -18.267 -5.982 1.00 83.81 235 ARG A N 1
ATOM 1805 C CA . ARG A 1 235 ? 19.497 -18.410 -5.715 1.00 83.81 235 ARG A CA 1
ATOM 1806 C C . ARG A 1 235 ? 20.054 -17.128 -5.125 1.00 83.81 235 ARG A C 1
ATOM 1808 O O . ARG A 1 235 ? 19.656 -16.033 -5.508 1.00 83.81 235 ARG A O 1
ATOM 1815 N N . LYS A 1 236 ? 21.020 -17.280 -4.219 1.00 86.12 236 LYS A N 1
ATOM 1816 C CA . LYS A 1 236 ? 21.808 -16.173 -3.674 1.00 86.12 236 LYS A CA 1
ATOM 1817 C C . LYS A 1 236 ? 23.213 -16.207 -4.262 1.00 86.12 236 LYS A C 1
ATOM 1819 O O . LYS A 1 236 ? 23.906 -17.213 -4.130 1.00 86.12 236 LYS A O 1
ATOM 1824 N N . LYS A 1 237 ? 23.652 -15.113 -4.884 1.00 82.44 237 LYS A N 1
ATOM 1825 C CA . LYS A 1 237 ? 25.033 -14.948 -5.366 1.00 82.44 237 LYS A CA 1
ATOM 1826 C C . LYS A 1 237 ? 25.460 -13.494 -5.213 1.00 82.44 237 LYS A C 1
ATOM 1828 O O . LYS A 1 237 ? 24.732 -12.590 -5.602 1.00 82.44 237 LYS A O 1
ATOM 1833 N N . GLY A 1 238 ? 26.639 -13.271 -4.631 1.00 78.31 238 GLY A N 1
ATOM 1834 C CA . GLY A 1 238 ? 27.213 -11.927 -4.491 1.00 78.31 238 GLY A CA 1
ATOM 1835 C C . GLY A 1 238 ? 26.351 -10.939 -3.692 1.00 78.31 238 GLY A C 1
ATOM 1836 O O . GLY A 1 238 ? 26.374 -9.754 -3.990 1.00 78.31 238 GLY A O 1
ATOM 1837 N N . GLY A 1 239 ? 25.559 -11.416 -2.723 1.00 78.25 239 GLY A N 1
ATOM 1838 C CA . GLY A 1 239 ? 24.656 -10.575 -1.923 1.00 78.25 239 GLY A CA 1
ATOM 1839 C C . GLY A 1 239 ? 23.293 -10.281 -2.562 1.00 78.25 239 GLY A C 1
ATOM 1840 O O . GLY A 1 239 ? 22.453 -9.668 -1.910 1.00 78.25 239 GLY A O 1
ATOM 1841 N N . PHE A 1 240 ? 23.041 -10.756 -3.785 1.00 75.50 240 PHE A N 1
ATOM 1842 C CA . PHE A 1 240 ? 21.748 -10.639 -4.462 1.00 75.50 240 PHE A CA 1
ATOM 1843 C C . PHE A 1 240 ? 20.983 -11.960 -4.414 1.00 75.50 240 PHE A C 1
ATOM 1845 O O . PHE A 1 240 ? 21.580 -13.028 -4.564 1.00 75.50 240 PHE A O 1
ATOM 1852 N N . GLU A 1 241 ? 19.665 -11.883 -4.237 1.00 82.25 241 GLU A N 1
ATOM 1853 C CA . GLU A 1 241 ? 18.745 -13.012 -4.378 1.00 82.25 241 GLU A CA 1
ATOM 1854 C C . GLU A 1 241 ? 17.952 -12.863 -5.680 1.00 82.25 241 GLU A C 1
ATOM 1856 O O . GLU A 1 241 ? 17.303 -11.840 -5.896 1.00 82.25 241 GLU A O 1
ATOM 1861 N N . TYR A 1 242 ? 18.004 -13.871 -6.548 1.00 86.88 242 TYR A N 1
ATOM 1862 C CA . TYR A 1 242 ? 17.319 -13.873 -7.841 1.00 86.88 242 TYR A CA 1
ATOM 1863 C C . TYR A 1 242 ? 16.597 -15.197 -8.093 1.00 86.88 242 TYR A C 1
ATOM 1865 O O . TYR A 1 242 ? 17.043 -16.255 -7.644 1.00 86.88 242 TYR A O 1
ATOM 1873 N N . SER A 1 243 ? 15.482 -15.149 -8.816 1.00 90.06 243 SER A N 1
ATOM 1874 C CA . SER A 1 243 ? 14.786 -16.325 -9.325 1.00 90.06 243 SER A CA 1
ATOM 1875 C C . SER A 1 243 ? 15.674 -17.078 -10.315 1.00 90.06 243 SER A C 1
ATOM 1877 O O . SER A 1 243 ? 16.427 -16.472 -11.074 1.00 90.06 243 SER A O 1
ATOM 1879 N N . GLU A 1 244 ? 15.583 -18.409 -10.334 1.00 89.50 244 GLU A N 1
ATOM 1880 C CA . GLU A 1 244 ? 16.327 -19.248 -11.289 1.00 89.50 244 GLU A CA 1
ATOM 1881 C C . GLU A 1 244 ? 15.956 -18.986 -12.754 1.00 89.50 244 GLU A C 1
ATOM 1883 O O . GLU A 1 244 ? 16.713 -19.339 -13.655 1.00 89.50 244 GLU A O 1
ATOM 1888 N N . LEU A 1 245 ? 14.809 -18.342 -12.980 1.00 92.00 245 LEU A N 1
ATOM 1889 C CA . LEU A 1 245 ? 14.356 -17.872 -14.278 1.00 92.00 245 LEU A CA 1
ATOM 1890 C C . LEU A 1 245 ? 14.348 -16.340 -14.315 1.00 92.00 245 LEU A C 1
ATOM 1892 O O . LEU A 1 245 ? 13.888 -15.693 -13.370 1.00 92.00 245 LEU A O 1
ATOM 1896 N N . THR A 1 246 ? 14.780 -15.782 -15.443 1.00 93.44 246 THR A N 1
ATOM 1897 C CA . THR A 1 246 ? 14.627 -14.365 -15.788 1.00 93.44 246 THR A CA 1
ATOM 1898 C C . THR A 1 246 ? 13.630 -14.236 -16.934 1.00 93.44 246 THR A C 1
ATOM 1900 O O . THR A 1 246 ? 13.707 -14.979 -17.913 1.00 93.44 246 THR A O 1
ATOM 1903 N N . LEU A 1 247 ? 12.697 -13.289 -16.830 1.00 95.81 247 LEU A N 1
ATOM 1904 C CA . LEU A 1 247 ? 11.715 -13.033 -17.881 1.00 95.81 247 LEU A CA 1
ATOM 1905 C C . LEU A 1 247 ? 12.291 -12.062 -18.914 1.00 95.81 247 LEU A C 1
ATOM 1907 O O . LEU A 1 247 ? 12.466 -10.885 -18.612 1.00 95.81 247 LEU A O 1
ATOM 1911 N N . GLY A 1 248 ? 12.544 -12.545 -20.130 1.00 96.25 248 GLY A N 1
ATOM 1912 C CA . GLY A 1 248 ? 12.882 -11.701 -21.278 1.00 96.25 248 GLY A CA 1
ATOM 1913 C C . GLY A 1 248 ? 11.636 -11.056 -21.890 1.00 96.25 248 GLY A C 1
ATOM 1914 O O . GLY A 1 248 ? 10.632 -11.732 -22.109 1.00 96.25 248 GLY A O 1
ATOM 1915 N N . THR A 1 249 ? 11.687 -9.758 -22.188 1.00 96.69 249 THR A N 1
ATOM 1916 C CA . THR A 1 249 ? 10.488 -8.979 -22.559 1.00 96.69 249 THR A CA 1
ATOM 1917 C C . THR A 1 249 ? 10.436 -8.508 -24.014 1.00 96.69 249 THR A C 1
ATOM 1919 O O . THR A 1 249 ? 9.521 -7.771 -24.372 1.00 96.69 249 THR A O 1
ATOM 1922 N N . ALA A 1 250 ? 11.356 -8.942 -24.881 1.00 95.25 250 ALA A N 1
ATOM 1923 C CA . ALA A 1 250 ? 11.426 -8.482 -26.275 1.00 95.25 250 ALA A CA 1
ATOM 1924 C C . ALA A 1 250 ? 10.087 -8.626 -27.024 1.00 95.25 250 ALA A C 1
ATOM 1926 O O . ALA A 1 250 ? 9.537 -7.639 -27.510 1.00 95.25 250 ALA A O 1
ATOM 1927 N N . GLN A 1 251 ? 9.498 -9.828 -27.025 1.00 95.12 251 GLN A N 1
ATOM 1928 C CA . GLN A 1 251 ? 8.194 -10.061 -27.659 1.00 95.12 251 GLN A CA 1
ATOM 1929 C C . GLN A 1 251 ? 7.057 -9.305 -26.964 1.00 95.12 251 GLN A C 1
ATOM 1931 O O . GLN A 1 251 ? 6.052 -8.992 -27.594 1.00 95.12 251 GLN A O 1
ATOM 1936 N N . LEU A 1 252 ? 7.208 -8.963 -25.680 1.00 95.56 252 LEU A N 1
ATOM 1937 C CA . LEU A 1 252 ? 6.205 -8.165 -24.984 1.00 95.56 252 LEU A CA 1
ATOM 1938 C C . LEU A 1 252 ? 6.162 -6.733 -25.503 1.00 95.56 252 LEU A C 1
ATOM 1940 O O . LEU A 1 252 ? 5.139 -6.104 -25.308 1.00 95.56 252 LEU A O 1
ATOM 1944 N N . GLY A 1 253 ? 7.208 -6.203 -26.136 1.00 95.25 253 GLY A N 1
ATOM 1945 C CA . GLY A 1 253 ? 7.241 -4.808 -26.583 1.00 95.25 253 GLY A CA 1
ATOM 1946 C C . GLY A 1 253 ? 7.319 -4.586 -28.090 1.00 95.25 253 GLY A C 1
ATOM 1947 O O . GLY A 1 253 ? 7.036 -3.480 -28.553 1.00 95.25 253 GLY A O 1
ATOM 1948 N N . MET A 1 254 ? 7.663 -5.613 -28.863 1.00 93.75 254 MET A N 1
ATOM 1949 C CA . MET A 1 254 ? 7.819 -5.548 -30.317 1.00 93.75 254 MET A CA 1
ATOM 1950 C C . MET A 1 254 ? 7.526 -6.906 -30.964 1.00 93.75 254 MET A C 1
ATOM 1952 O O . MET A 1 254 ? 7.435 -7.927 -30.281 1.00 93.75 254 MET A O 1
ATOM 1956 N N . GLU A 1 255 ? 7.385 -6.934 -32.288 1.00 91.81 255 GLU A N 1
ATOM 1957 C CA . GLU A 1 255 ? 7.365 -8.197 -33.026 1.00 91.81 255 GLU A CA 1
ATOM 1958 C C . GLU A 1 255 ? 8.745 -8.852 -32.937 1.00 91.81 255 GLU A C 1
ATOM 1960 O O . GLU A 1 255 ? 9.745 -8.318 -33.411 1.00 91.81 255 GLU A O 1
ATOM 1965 N N . TYR A 1 256 ? 8.810 -9.986 -32.247 1.00 89.75 256 TYR A N 1
ATOM 1966 C CA . TYR A 1 256 ? 10.062 -10.670 -31.953 1.00 89.75 256 TYR A CA 1
ATOM 1967 C C . TYR A 1 256 ? 9.840 -12.177 -31.831 1.00 89.75 256 TYR A C 1
ATOM 1969 O O . TYR A 1 256 ? 8.773 -12.610 -31.395 1.00 89.75 256 TYR A O 1
ATOM 1977 N N . GLY A 1 257 ? 10.878 -12.953 -32.156 1.00 83.81 257 GLY A N 1
ATOM 1978 C CA . GLY A 1 257 ? 10.945 -14.399 -31.947 1.00 83.81 257 GLY A CA 1
ATOM 1979 C C . GLY A 1 257 ? 10.643 -15.221 -33.202 1.00 83.81 257 GLY A C 1
ATOM 1980 O O . GLY A 1 257 ? 9.610 -15.055 -33.836 1.00 83.81 257 GLY A O 1
ATOM 1981 N N . ILE A 1 258 ? 11.524 -16.175 -33.519 1.00 80.38 258 ILE A N 1
ATOM 1982 C CA . ILE A 1 258 ? 11.390 -17.076 -34.685 1.00 80.38 258 ILE A CA 1
ATOM 1983 C C . ILE A 1 258 ? 10.152 -17.982 -34.563 1.00 80.38 258 ILE A C 1
ATOM 1985 O O . ILE A 1 258 ? 9.527 -18.335 -35.556 1.00 80.38 258 ILE A O 1
ATOM 1989 N N . ALA A 1 259 ? 9.779 -18.347 -33.334 1.00 80.44 259 ALA A N 1
ATOM 1990 C CA . ALA A 1 259 ? 8.603 -19.167 -33.050 1.00 80.44 259 ALA A CA 1
ATOM 1991 C C . ALA A 1 259 ? 7.314 -18.343 -32.863 1.00 80.44 259 ALA A C 1
ATOM 1993 O O . ALA A 1 259 ? 6.275 -18.907 -32.513 1.00 80.44 259 ALA A O 1
ATOM 1994 N N . ASN A 1 260 ? 7.366 -17.022 -33.052 1.00 82.00 260 ASN A N 1
ATOM 1995 C CA . ASN A 1 260 ? 6.216 -16.161 -32.836 1.00 82.00 260 ASN A CA 1
ATOM 1996 C C . ASN A 1 260 ? 5.185 -16.331 -33.959 1.00 82.00 260 ASN A C 1
ATOM 1998 O O . ASN A 1 260 ? 5.426 -15.957 -35.102 1.00 82.00 260 ASN A O 1
ATOM 2002 N N . ARG A 1 261 ? 4.021 -16.888 -33.615 1.00 85.25 261 ARG A N 1
ATOM 2003 C CA . ARG A 1 261 ? 2.895 -17.100 -34.542 1.00 85.25 261 ARG A CA 1
ATOM 2004 C C . ARG A 1 261 ? 1.753 -16.102 -34.360 1.00 85.25 261 ARG A C 1
ATOM 2006 O O . ARG A 1 261 ? 0.821 -16.110 -35.154 1.00 85.25 261 ARG A O 1
ATOM 2013 N N . TYR A 1 262 ? 1.808 -15.286 -33.309 1.00 83.50 262 TYR A N 1
ATOM 2014 C CA . TYR A 1 262 ? 0.683 -14.467 -32.847 1.00 83.50 262 TYR A CA 1
ATOM 2015 C C . TYR A 1 262 ? 1.030 -12.974 -32.741 1.00 83.50 262 TYR A C 1
ATOM 2017 O O . TYR A 1 262 ? 0.191 -12.173 -32.340 1.00 83.50 262 TYR A O 1
ATOM 2025 N N . GLY A 1 263 ? 2.254 -12.593 -33.113 1.00 88.88 263 GLY A N 1
ATOM 2026 C CA . GLY A 1 263 ? 2.724 -11.213 -33.117 1.00 88.88 263 GLY A CA 1
ATOM 2027 C C . GLY A 1 263 ? 3.094 -10.687 -31.729 1.00 88.88 263 GLY A C 1
ATOM 2028 O O . GLY A 1 263 ? 3.438 -11.440 -30.810 1.00 88.88 263 GLY A O 1
ATOM 2029 N N . LYS A 1 264 ? 3.097 -9.358 -31.606 1.00 93.25 264 LYS A N 1
ATOM 2030 C CA . LYS A 1 264 ? 3.267 -8.648 -30.334 1.00 93.25 264 LYS A CA 1
ATOM 2031 C C . LYS A 1 264 ? 1.975 -8.802 -29.508 1.00 93.25 264 LYS A C 1
ATOM 2033 O O . LYS A 1 264 ? 0.921 -8.418 -30.014 1.00 93.25 264 LYS A O 1
ATOM 2038 N N . PRO A 1 265 ? 2.016 -9.300 -28.255 1.00 92.94 265 PRO A N 1
ATOM 2039 C CA . PRO A 1 265 ? 0.830 -9.410 -27.404 1.00 92.94 265 PRO A CA 1
ATOM 2040 C C . PRO A 1 265 ? 0.136 -8.059 -27.193 1.00 92.94 265 PRO A C 1
ATOM 2042 O O . PRO A 1 265 ? 0.755 -6.999 -27.350 1.00 92.94 265 PRO A O 1
ATOM 2045 N N . THR A 1 266 ? -1.125 -8.077 -26.758 1.00 94.12 266 THR A N 1
ATOM 2046 C CA . THR A 1 266 ? -1.781 -6.860 -26.254 1.00 94.12 266 THR A CA 1
ATOM 2047 C C . THR A 1 266 ? -1.128 -6.398 -24.948 1.00 94.12 266 THR A C 1
ATOM 2049 O O . THR A 1 266 ? -0.342 -7.131 -24.334 1.00 94.12 266 THR A O 1
ATOM 2052 N N . VAL A 1 267 ? -1.422 -5.169 -24.520 1.00 91.25 267 VAL A N 1
ATOM 2053 C CA . VAL A 1 267 ? -0.902 -4.638 -23.251 1.00 91.25 267 VAL A CA 1
ATOM 2054 C C . VAL A 1 267 ? -1.406 -5.486 -22.083 1.00 91.25 267 VAL A C 1
ATOM 2056 O O . VAL A 1 267 ? -0.620 -5.861 -21.217 1.00 91.25 267 VAL A O 1
ATOM 2059 N N . GLU A 1 268 ? -2.682 -5.862 -22.105 1.00 87.12 268 GLU A N 1
ATOM 2060 C CA . GLU A 1 268 ? -3.340 -6.664 -21.073 1.00 87.12 268 GLU A CA 1
ATOM 2061 C C . GLU A 1 268 ? -2.685 -8.042 -20.948 1.00 87.12 268 GLU A C 1
ATOM 2063 O O . GLU A 1 268 ? -2.320 -8.451 -19.848 1.00 87.12 268 GLU A O 1
ATOM 2068 N N . ALA A 1 269 ? -2.445 -8.716 -22.078 1.00 91.25 269 ALA A N 1
ATOM 2069 C CA . ALA A 1 269 ? -1.788 -10.019 -22.096 1.00 91.25 269 ALA A CA 1
ATOM 2070 C C . ALA A 1 269 ? -0.336 -9.937 -21.595 1.00 91.25 269 ALA A C 1
ATOM 2072 O O . ALA A 1 269 ? 0.113 -10.794 -20.836 1.00 91.25 269 ALA A O 1
ATOM 2073 N N . ALA A 1 270 ? 0.410 -8.893 -21.977 1.00 94.38 270 ALA A N 1
ATOM 2074 C CA . ALA A 1 270 ? 1.769 -8.685 -21.477 1.00 94.38 270 ALA A CA 1
ATOM 2075 C C . ALA A 1 270 ? 1.789 -8.446 -19.957 1.00 94.38 270 ALA A C 1
ATOM 2077 O O . ALA A 1 270 ? 2.626 -9.015 -19.254 1.00 94.38 270 ALA A O 1
ATOM 2078 N N . VAL A 1 271 ? 0.849 -7.643 -19.447 1.00 91.25 271 VAL A N 1
ATOM 2079 C CA . VAL A 1 271 ? 0.676 -7.396 -18.010 1.00 91.25 271 VAL A CA 1
ATOM 2080 C C . VAL A 1 271 ? 0.343 -8.688 -17.266 1.00 91.25 271 VAL A C 1
ATOM 2082 O O . VAL A 1 271 ? 0.950 -8.960 -16.229 1.00 91.25 271 VAL A O 1
ATOM 2085 N N . GLU A 1 272 ? -0.567 -9.503 -17.798 1.00 87.25 272 GLU A N 1
ATOM 2086 C CA . GLU A 1 272 ? -0.941 -10.789 -17.208 1.00 87.25 272 GLU A CA 1
ATOM 2087 C C . GLU A 1 272 ? 0.247 -11.757 -17.147 1.00 87.25 272 GLU A C 1
ATOM 2089 O O . GLU A 1 272 ? 0.517 -12.325 -16.090 1.00 87.25 272 GLU A O 1
ATOM 2094 N N . ILE A 1 273 ? 1.018 -11.886 -18.234 1.00 92.81 273 ILE A N 1
ATOM 2095 C CA . ILE A 1 273 ? 2.226 -12.726 -18.278 1.00 92.81 273 ILE A CA 1
ATOM 2096 C C . ILE A 1 273 ? 3.220 -12.305 -17.190 1.00 92.81 273 ILE A C 1
ATOM 2098 O O . ILE A 1 273 ? 3.707 -13.148 -16.432 1.00 92.81 273 ILE A O 1
ATOM 2102 N N . ILE A 1 274 ? 3.510 -11.003 -17.090 1.00 93.56 274 ILE A N 1
ATOM 2103 C CA . ILE A 1 274 ? 4.462 -10.475 -16.106 1.00 93.56 274 ILE A CA 1
ATOM 2104 C C . ILE A 1 274 ? 3.956 -10.737 -14.682 1.00 93.56 274 ILE A C 1
ATOM 2106 O O . ILE A 1 274 ? 4.703 -11.262 -13.855 1.00 93.56 274 ILE A O 1
ATOM 2110 N N . ARG A 1 275 ? 2.685 -10.433 -14.393 1.00 86.75 275 ARG A N 1
ATOM 2111 C CA . ARG A 1 275 ? 2.093 -10.650 -13.063 1.00 86.75 275 ARG A CA 1
ATOM 2112 C C . ARG A 1 275 ? 2.045 -12.123 -12.686 1.00 86.75 275 ARG A C 1
ATOM 2114 O O . ARG A 1 275 ? 2.360 -12.458 -11.549 1.00 86.75 275 ARG A O 1
ATOM 2121 N N . ARG A 1 276 ? 1.735 -13.015 -13.629 1.00 85.88 276 ARG A N 1
ATOM 2122 C CA . ARG A 1 276 ? 1.731 -14.463 -13.393 1.00 85.88 276 ARG A CA 1
ATOM 2123 C C . ARG A 1 276 ? 3.130 -14.989 -13.076 1.00 85.88 276 ARG A C 1
ATOM 2125 O O . ARG A 1 276 ? 3.282 -15.819 -12.179 1.00 85.88 276 ARG A O 1
ATOM 2132 N N . ALA A 1 277 ? 4.150 -14.492 -13.774 1.00 89.31 277 ALA A N 1
ATOM 2133 C CA . ALA A 1 277 ? 5.539 -14.841 -13.500 1.00 89.31 277 ALA A CA 1
ATOM 2134 C C . ALA A 1 277 ? 5.967 -14.376 -12.098 1.00 89.31 277 ALA A C 1
ATOM 2136 O O . ALA A 1 277 ? 6.486 -15.176 -11.316 1.00 89.31 277 ALA A O 1
ATOM 2137 N N . ILE A 1 278 ? 5.689 -13.115 -11.748 1.00 86.62 278 ILE A N 1
ATOM 2138 C CA . ILE A 1 278 ? 5.973 -12.544 -10.419 1.00 86.62 278 ILE A CA 1
ATOM 2139 C C . ILE A 1 278 ? 5.229 -13.315 -9.329 1.00 86.62 278 ILE A C 1
ATOM 2141 O O . ILE A 1 278 ? 5.831 -13.725 -8.339 1.00 86.62 278 ILE A O 1
ATOM 2145 N N . GLY A 1 279 ? 3.946 -13.602 -9.553 1.00 77.62 279 GLY A N 1
ATOM 2146 C CA . GLY A 1 279 ? 3.116 -14.424 -8.678 1.00 77.62 279 GLY A CA 1
ATOM 2147 C C . GLY A 1 279 ? 3.592 -15.872 -8.560 1.00 77.62 279 GLY A C 1
ATOM 2148 O O . GLY A 1 279 ? 3.177 -16.562 -7.644 1.00 77.62 279 GLY A O 1
ATOM 2149 N N . SER A 1 280 ? 4.498 -16.341 -9.423 1.00 81.88 280 SER A N 1
ATOM 2150 C CA . SER A 1 280 ? 5.173 -17.644 -9.293 1.00 81.88 280 SER A CA 1
ATOM 2151 C C . SER A 1 280 ? 6.548 -17.528 -8.613 1.00 81.88 280 SER A C 1
ATOM 2153 O O . SER A 1 280 ? 7.287 -18.507 -8.535 1.00 81.88 280 SER A O 1
ATOM 2155 N N . GLY A 1 281 ? 6.910 -16.344 -8.109 1.00 82.31 281 GLY A N 1
ATOM 2156 C CA . GLY A 1 281 ? 8.165 -16.073 -7.406 1.00 82.31 281 GLY A CA 1
ATOM 2157 C C . GLY A 1 281 ? 9.278 -15.459 -8.263 1.00 82.31 281 GLY A C 1
ATOM 2158 O O . GLY A 1 281 ? 10.390 -15.299 -7.752 1.00 82.31 281 GLY A O 1
ATOM 2159 N N . LEU A 1 282 ? 9.011 -15.104 -9.529 1.00 90.25 282 LEU A N 1
ATOM 2160 C CA . LEU A 1 282 ? 9.983 -14.432 -10.397 1.00 90.25 282 LEU A CA 1
ATOM 2161 C C . LEU A 1 282 ? 10.307 -13.031 -9.872 1.00 90.25 282 LEU A C 1
ATOM 2163 O O . LEU A 1 282 ? 9.408 -12.233 -9.620 1.00 90.25 282 LEU A O 1
ATOM 2167 N N . ASN A 1 283 ? 11.594 -12.708 -9.780 1.00 91.00 283 ASN A N 1
ATOM 2168 C CA . ASN A 1 283 ? 12.051 -11.391 -9.340 1.00 91.00 283 ASN A CA 1
ATOM 2169 C C . ASN A 1 283 ? 13.108 -10.770 -10.267 1.00 91.00 283 ASN A C 1
ATOM 2171 O O . ASN A 1 283 ? 13.708 -9.759 -9.914 1.00 91.00 283 ASN A O 1
ATOM 2175 N N . SER A 1 284 ? 13.347 -11.365 -11.437 1.00 92.69 284 SER A N 1
ATOM 2176 C CA . SER A 1 284 ? 14.338 -10.910 -12.411 1.00 92.69 284 SER A CA 1
ATOM 2177 C C . SER A 1 284 ? 13.692 -10.733 -13.784 1.00 92.69 284 SER A C 1
ATOM 2179 O O . SER A 1 284 ? 13.178 -11.692 -14.363 1.00 92.69 284 SER A O 1
ATOM 2181 N N . ILE A 1 285 ? 13.718 -9.507 -14.309 1.00 95.94 285 ILE A N 1
ATOM 2182 C CA . ILE A 1 285 ? 13.171 -9.147 -15.623 1.00 95.94 285 ILE A CA 1
ATOM 2183 C C . ILE A 1 285 ? 14.297 -8.569 -16.479 1.00 95.94 285 ILE A C 1
ATOM 2185 O O . ILE A 1 285 ? 14.966 -7.624 -16.062 1.00 95.94 285 ILE A O 1
ATOM 2189 N N . ASP A 1 286 ? 14.478 -9.122 -17.676 1.00 96.94 286 ASP A N 1
ATOM 2190 C CA . ASP A 1 286 ? 15.435 -8.664 -18.678 1.00 96.94 286 ASP A CA 1
ATOM 2191 C C . ASP A 1 286 ? 14.703 -7.947 -19.815 1.00 96.94 286 ASP A C 1
ATOM 2193 O O . ASP A 1 286 ? 13.862 -8.519 -20.512 1.00 96.94 286 ASP A O 1
ATOM 2197 N N . THR A 1 287 ? 15.030 -6.674 -20.001 1.00 97.81 287 THR A N 1
ATOM 2198 C CA . THR A 1 287 ? 14.456 -5.821 -21.042 1.00 97.81 287 THR A CA 1
ATOM 2199 C C . THR A 1 287 ? 15.555 -5.043 -21.757 1.00 97.81 287 THR A C 1
ATOM 2201 O O . THR A 1 287 ? 16.746 -5.193 -21.471 1.00 97.81 287 THR A O 1
ATOM 2204 N N . ALA A 1 288 ? 15.173 -4.221 -22.723 1.00 97.75 288 ALA A N 1
ATOM 2205 C CA . ALA A 1 288 ? 16.060 -3.277 -23.370 1.00 97.75 288 ALA A CA 1
ATOM 2206 C C . ALA A 1 288 ? 15.280 -2.061 -23.839 1.00 97.75 288 ALA A C 1
ATOM 2208 O O . ALA A 1 288 ? 14.110 -2.176 -24.216 1.00 97.75 288 ALA A O 1
ATOM 2209 N N . ARG A 1 289 ? 15.958 -0.917 -23.938 1.00 96.81 289 ARG A N 1
ATOM 2210 C CA . ARG A 1 289 ? 15.346 0.274 -24.519 1.00 96.81 289 ARG A CA 1
ATOM 2211 C C . ARG A 1 289 ? 14.884 0.041 -25.960 1.00 96.81 289 ARG A C 1
ATOM 2213 O O . ARG A 1 289 ? 13.827 0.529 -26.351 1.00 96.81 289 ARG A O 1
ATOM 2220 N N . GLY A 1 290 ? 15.639 -0.761 -26.711 1.00 95.12 290 GLY A N 1
ATOM 2221 C CA . GLY A 1 290 ? 15.303 -1.157 -28.079 1.00 95.12 290 GLY A CA 1
ATOM 2222 C C . GLY A 1 290 ? 14.121 -2.128 -28.206 1.00 95.12 290 GLY A C 1
ATOM 2223 O O . GLY A 1 290 ? 13.692 -2.389 -29.321 1.00 95.12 290 GLY A O 1
ATOM 2224 N N . TYR A 1 291 ? 13.562 -2.663 -27.112 1.00 96.62 291 TYR A N 1
ATOM 2225 C CA . TYR A 1 291 ? 12.449 -3.626 -27.164 1.00 96.62 291 TYR A CA 1
ATOM 2226 C C . TYR A 1 291 ? 11.079 -2.946 -27.280 1.00 96.62 291 TYR A C 1
ATOM 2228 O O . TYR A 1 291 ? 10.133 -3.321 -26.591 1.00 96.62 291 TYR A O 1
ATOM 2236 N N . GLY A 1 292 ? 10.963 -1.916 -28.121 1.00 95.12 292 GLY A N 1
ATOM 2237 C CA . GLY A 1 292 ? 9.717 -1.179 -28.343 1.00 95.12 292 GLY A CA 1
ATOM 2238 C C . GLY A 1 292 ? 9.029 -0.741 -27.040 1.00 95.12 292 GLY A C 1
ATOM 2239 O O . GLY A 1 292 ? 9.592 0.002 -26.233 1.00 95.12 292 GLY A O 1
ATOM 2240 N N . GLU A 1 293 ? 7.804 -1.227 -26.830 1.00 96.56 293 GLU A N 1
ATOM 2241 C CA . GLU A 1 293 ? 6.928 -0.877 -25.699 1.00 96.56 293 GLU A CA 1
ATOM 2242 C C . GLU A 1 293 ? 7.190 -1.689 -24.415 1.00 96.56 293 GLU A C 1
ATOM 2244 O O . GLU A 1 293 ? 6.440 -1.563 -23.446 1.00 96.56 293 GLU A O 1
ATOM 2249 N N . ALA A 1 294 ? 8.217 -2.546 -24.381 1.00 97.56 294 ALA A N 1
ATOM 2250 C CA . ALA A 1 294 ? 8.410 -3.504 -23.290 1.00 97.56 294 ALA A CA 1
ATOM 2251 C C . ALA A 1 294 ? 8.556 -2.819 -21.924 1.00 97.56 294 ALA A C 1
ATOM 2253 O O . ALA A 1 294 ? 7.918 -3.231 -20.959 1.00 97.56 294 ALA A O 1
ATOM 2254 N N . GLU A 1 295 ? 9.354 -1.751 -21.838 1.00 97.69 295 GLU A N 1
ATOM 2255 C CA . GLU A 1 295 ? 9.561 -1.013 -20.585 1.00 97.69 295 GLU A CA 1
ATOM 2256 C C . GLU A 1 295 ? 8.264 -0.392 -20.048 1.00 97.69 295 GLU A C 1
ATOM 2258 O O . GLU A 1 295 ? 7.978 -0.514 -18.858 1.00 97.69 295 GLU A O 1
ATOM 2263 N N . LEU A 1 296 ? 7.429 0.169 -20.928 1.00 96.69 296 LEU A N 1
ATOM 2264 C CA . LEU A 1 296 ? 6.134 0.729 -20.539 1.00 96.69 296 LEU A CA 1
ATOM 2265 C C . LEU A 1 296 ? 5.184 -0.359 -20.018 1.00 96.69 296 LEU A C 1
ATOM 2267 O O . LEU A 1 296 ? 4.501 -0.175 -19.014 1.00 96.69 296 LEU A O 1
ATOM 2271 N N . ARG A 1 297 ? 5.171 -1.531 -20.657 1.00 96.81 297 ARG A N 1
ATOM 2272 C CA . ARG A 1 297 ? 4.333 -2.662 -20.228 1.00 96.81 297 ARG A CA 1
ATOM 2273 C C . ARG A 1 297 ? 4.801 -3.259 -18.902 1.00 96.81 297 ARG A C 1
ATOM 2275 O O . ARG A 1 297 ? 3.968 -3.653 -18.089 1.00 96.81 297 ARG A O 1
ATOM 2282 N N . ILE A 1 298 ? 6.112 -3.270 -18.644 1.00 96.50 298 ILE A N 1
ATOM 2283 C CA . ILE A 1 298 ? 6.659 -3.603 -17.321 1.00 96.50 298 ILE A CA 1
ATOM 2284 C C . ILE A 1 298 ? 6.166 -2.592 -16.284 1.00 96.50 298 ILE A C 1
ATOM 2286 O O . ILE A 1 298 ? 5.728 -2.998 -15.209 1.00 96.50 298 ILE A O 1
ATOM 2290 N N . TYR A 1 299 ? 6.188 -1.290 -16.585 1.00 94.31 299 TYR A N 1
ATOM 2291 C CA . TYR A 1 299 ? 5.649 -0.281 -15.673 1.00 94.31 299 TYR A CA 1
ATOM 2292 C C . TYR A 1 299 ? 4.173 -0.513 -15.344 1.00 94.31 299 TYR A C 1
ATOM 2294 O O . TYR A 1 299 ? 3.826 -0.519 -14.161 1.00 94.31 299 TYR A O 1
ATOM 2302 N N . GLU A 1 300 ? 3.332 -0.760 -16.351 1.00 92.56 300 GLU A N 1
ATOM 2303 C CA . GLU A 1 300 ? 1.907 -1.045 -16.144 1.00 92.56 300 GLU A CA 1
ATOM 2304 C C . GLU A 1 300 ? 1.694 -2.318 -15.312 1.00 92.56 300 GLU A C 1
ATOM 2306 O O . GLU A 1 300 ? 0.872 -2.341 -14.391 1.00 92.56 300 GLU A O 1
ATOM 2311 N N . ALA A 1 301 ? 2.488 -3.363 -15.562 1.00 91.75 301 ALA A N 1
ATOM 2312 C CA . ALA A 1 301 ? 2.411 -4.606 -14.803 1.00 91.75 301 ALA A CA 1
ATOM 2313 C C . ALA A 1 301 ? 2.791 -4.417 -13.328 1.00 91.75 301 ALA A C 1
ATOM 2315 O O . ALA A 1 301 ? 2.114 -4.955 -12.451 1.00 91.75 301 ALA A O 1
ATOM 2316 N N . LEU A 1 302 ? 3.831 -3.617 -13.066 1.00 89.19 302 LEU A N 1
ATOM 2317 C CA . LEU A 1 302 ? 4.373 -3.336 -11.733 1.00 89.19 302 LEU A CA 1
ATOM 2318 C C . LEU A 1 302 ? 3.677 -2.174 -11.007 1.00 89.19 302 LEU A C 1
ATOM 2320 O O . LEU A 1 302 ? 4.089 -1.772 -9.910 1.00 89.19 302 LEU A O 1
ATOM 2324 N N . LYS A 1 303 ? 2.649 -1.575 -11.607 1.00 81.44 303 LYS A N 1
ATOM 2325 C CA . LYS A 1 303 ? 1.862 -0.514 -10.981 1.00 81.44 303 LYS A CA 1
ATOM 2326 C C . LYS A 1 303 ? 1.056 -1.105 -9.823 1.00 81.44 303 LYS A C 1
ATOM 2328 O O . LYS A 1 303 ? 0.173 -1.926 -10.040 1.00 81.44 303 LYS A O 1
ATOM 2333 N N . GLY A 1 304 ? 1.352 -0.672 -8.596 1.00 66.62 304 GLY A N 1
ATOM 2334 C CA . GLY A 1 304 ? 0.764 -1.279 -7.394 1.00 66.62 304 GLY A CA 1
ATOM 2335 C C . GLY A 1 304 ? 1.424 -2.604 -6.986 1.00 66.62 304 GLY A C 1
ATOM 2336 O O . GLY A 1 304 ? 0.809 -3.413 -6.306 1.00 66.62 304 GLY A O 1
ATOM 2337 N N . GLU A 1 305 ? 2.669 -2.852 -7.395 1.00 67.12 305 GLU A N 1
ATOM 2338 C CA . GLU A 1 305 ? 3.499 -3.939 -6.861 1.00 67.12 305 GLU A CA 1
ATOM 2339 C C . GLU A 1 305 ? 4.544 -3.390 -5.881 1.00 67.12 305 GLU A C 1
ATOM 2341 O O . GLU A 1 305 ? 4.989 -2.239 -5.998 1.00 67.12 305 GLU A O 1
ATOM 2346 N N . ASN A 1 306 ? 5.006 -4.221 -4.939 1.00 63.69 306 ASN A N 1
ATOM 2347 C CA . ASN A 1 306 ? 6.213 -3.904 -4.177 1.00 63.69 306 ASN A CA 1
ATOM 2348 C C . ASN A 1 306 ? 7.438 -4.017 -5.101 1.00 63.69 306 ASN A C 1
ATOM 2350 O O . ASN A 1 306 ? 8.065 -5.065 -5.206 1.00 63.69 306 ASN A O 1
ATOM 2354 N N . LYS A 1 307 ? 7.807 -2.919 -5.768 1.00 67.56 307 LYS A N 1
ATOM 2355 C CA . LYS A 1 307 ? 8.947 -2.886 -6.702 1.00 67.56 307 LYS A CA 1
ATOM 2356 C C . LYS A 1 307 ? 10.303 -3.183 -6.040 1.00 67.56 307 LYS A C 1
ATOM 2358 O O . LYS A 1 307 ? 11.277 -3.399 -6.748 1.00 67.56 307 LYS A O 1
ATOM 2363 N N . GLY A 1 308 ? 10.395 -3.167 -4.705 1.00 68.38 308 GLY A N 1
ATOM 2364 C CA . GLY A 1 308 ? 11.662 -3.263 -3.975 1.00 68.38 308 GLY A CA 1
ATOM 2365 C C . GLY A 1 308 ? 12.379 -4.612 -4.086 1.00 68.38 308 GLY A C 1
ATOM 2366 O O . GLY A 1 308 ? 13.597 -4.645 -3.931 1.00 68.38 308 GLY A O 1
ATOM 2367 N N . TRP A 1 309 ? 11.657 -5.700 -4.373 1.00 79.31 309 TRP A N 1
ATOM 2368 C CA . TRP A 1 309 ? 12.236 -7.045 -4.509 1.00 79.31 309 TRP A CA 1
ATOM 2369 C C . TRP A 1 309 ? 12.382 -7.509 -5.965 1.00 79.31 309 TRP A C 1
ATOM 2371 O O . TRP A 1 309 ? 12.992 -8.548 -6.199 1.00 79.31 309 TRP A O 1
ATOM 2381 N N . ILE A 1 310 ? 11.860 -6.745 -6.934 1.00 88.50 310 ILE A N 1
ATOM 2382 C CA . ILE A 1 310 ? 11.891 -7.072 -8.366 1.00 88.50 310 ILE A CA 1
ATOM 2383 C C . ILE A 1 310 ? 13.028 -6.298 -9.037 1.00 88.50 310 ILE A C 1
ATOM 2385 O O . ILE A 1 310 ? 13.056 -5.067 -9.046 1.00 88.50 310 ILE A O 1
ATOM 2389 N N . MET A 1 311 ? 13.957 -7.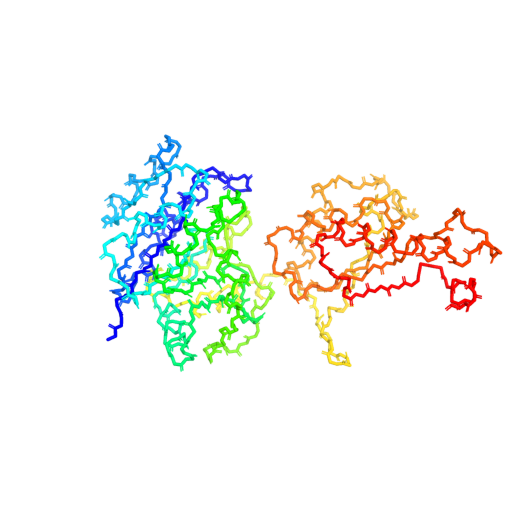023 -9.645 1.00 90.12 311 MET A N 1
ATOM 2390 C CA . MET A 1 311 ? 15.089 -6.474 -10.375 1.00 90.12 311 MET A CA 1
ATOM 2391 C C . MET A 1 311 ? 14.781 -6.415 -11.871 1.00 90.12 311 MET A C 1
ATOM 2393 O O . MET A 1 311 ? 14.765 -7.436 -12.557 1.00 90.12 311 MET A O 1
ATOM 2397 N N . VAL A 1 312 ? 14.568 -5.200 -12.380 1.00 94.19 312 VAL A N 1
ATOM 2398 C CA . VAL A 1 312 ? 14.442 -4.943 -13.820 1.00 94.19 312 VAL A CA 1
ATOM 2399 C C . VAL A 1 312 ? 15.796 -4.509 -14.372 1.00 94.19 312 VAL A C 1
ATOM 2401 O O . VAL A 1 312 ? 16.250 -3.396 -14.107 1.00 94.19 312 VAL A O 1
ATOM 2404 N N . ILE A 1 313 ? 16.440 -5.387 -15.133 1.00 95.38 313 ILE A N 1
ATOM 2405 C CA . ILE A 1 313 ? 17.685 -5.099 -15.842 1.00 95.38 313 ILE A CA 1
ATOM 2406 C C . ILE A 1 313 ? 17.308 -4.645 -17.247 1.00 95.38 313 ILE A C 1
ATOM 2408 O O . ILE A 1 313 ? 16.688 -5.395 -18.000 1.00 95.38 313 ILE A O 1
ATOM 2412 N N . THR A 1 314 ? 17.673 -3.415 -17.600 1.00 97.69 314 THR A N 1
ATOM 2413 C CA . THR A 1 314 ? 17.498 -2.911 -18.966 1.00 97.69 314 THR A CA 1
ATOM 2414 C C . THR A 1 314 ? 18.837 -2.785 -19.682 1.00 97.69 314 THR A C 1
ATOM 2416 O O . THR A 1 314 ? 19.908 -2.795 -19.071 1.00 97.69 314 THR A O 1
ATOM 2419 N N . LYS A 1 315 ? 18.774 -2.669 -21.002 1.00 98.00 315 LYS A N 1
ATOM 2420 C CA . LYS A 1 315 ? 19.911 -2.407 -21.878 1.00 98.00 315 LYS A CA 1
ATOM 2421 C C . LYS A 1 315 ? 19.742 -1.038 -22.502 1.00 98.00 315 LYS A C 1
ATOM 2423 O O . LYS A 1 315 ? 18.616 -0.632 -22.798 1.00 98.00 315 LYS A O 1
ATOM 2428 N N . LEU A 1 316 ? 20.867 -0.374 -22.735 1.00 96.44 316 LEU A N 1
ATOM 2429 C CA . LEU A 1 316 ? 20.921 0.895 -23.445 1.00 96.44 316 LEU A CA 1
ATOM 2430 C C . LEU A 1 316 ? 20.155 0.824 -24.780 1.00 96.44 316 LEU A C 1
ATOM 2432 O O . LEU A 1 316 ? 19.922 -0.248 -25.349 1.00 96.44 316 LEU A O 1
ATOM 2436 N N . ASP A 1 317 ? 19.763 1.979 -25.296 1.00 95.00 317 ASP A N 1
ATOM 2437 C CA . ASP A 1 317 ? 19.405 2.118 -26.698 1.00 95.00 317 ASP A CA 1
ATOM 2438 C C . ASP A 1 317 ? 20.518 1.511 -27.584 1.00 95.00 317 ASP A C 1
ATOM 2440 O O . ASP A 1 317 ? 21.703 1.656 -27.262 1.00 95.00 317 ASP A O 1
ATOM 2444 N N . PRO A 1 318 ? 20.177 0.792 -28.668 1.00 93.50 318 PRO A N 1
ATOM 2445 C CA . PRO A 1 318 ? 21.165 0.252 -29.597 1.00 93.50 318 PRO A CA 1
ATOM 2446 C C . PRO A 1 318 ? 22.021 1.309 -30.306 1.00 93.50 318 PRO A C 1
ATOM 2448 O O . PRO A 1 318 ? 22.959 0.909 -30.990 1.00 93.50 318 PRO A O 1
ATOM 2451 N N . LEU A 1 319 ? 21.703 2.603 -30.164 1.00 92.81 319 LEU A N 1
ATOM 2452 C CA . LEU A 1 319 ? 22.392 3.753 -30.755 1.00 92.81 319 LEU A CA 1
ATOM 2453 C C . LEU A 1 319 ? 22.569 3.632 -32.274 1.00 92.81 319 LEU A C 1
ATOM 2455 O O . LEU A 1 319 ? 23.587 4.042 -32.819 1.00 92.81 319 LEU A O 1
ATOM 2459 N N . GLU A 1 320 ? 21.567 3.093 -32.973 1.00 87.81 320 GLU A N 1
ATOM 2460 C CA . GLU A 1 320 ? 21.636 2.825 -34.421 1.00 87.81 320 GLU A CA 1
ATOM 2461 C C . GLU A 1 320 ? 21.885 4.074 -35.278 1.00 87.81 320 GLU A C 1
ATOM 2463 O O . GLU A 1 320 ? 22.389 3.956 -36.389 1.00 87.81 320 GLU A O 1
ATOM 2468 N N . GLY A 1 321 ? 21.579 5.265 -34.758 1.00 85.12 321 GLY A N 1
ATOM 2469 C CA . GLY A 1 321 ? 21.859 6.540 -35.422 1.00 85.12 321 GLY A CA 1
ATOM 2470 C C . GLY A 1 321 ? 23.247 7.135 -35.151 1.00 85.12 321 GLY A C 1
ATOM 2471 O O . GLY A 1 321 ? 23.480 8.265 -35.567 1.00 85.12 321 GLY A O 1
ATOM 2472 N N . MET A 1 322 ? 24.136 6.447 -34.423 1.00 89.81 322 MET A N 1
ATOM 2473 C CA . MET A 1 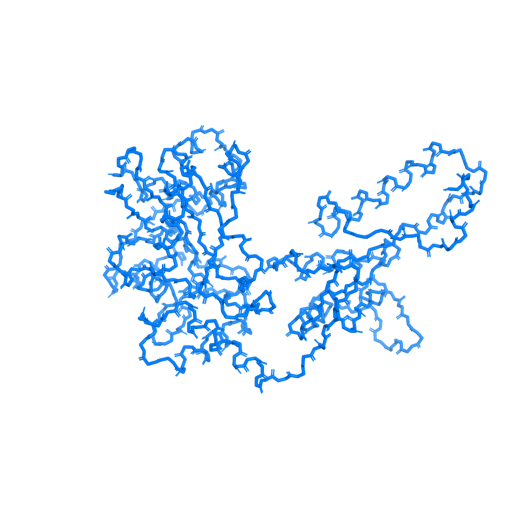322 ? 25.469 6.955 -34.073 1.00 89.81 322 MET A CA 1
ATOM 2474 C C . MET A 1 322 ? 26.574 6.245 -34.860 1.00 89.81 322 MET A C 1
ATOM 2476 O O . MET A 1 322 ? 26.728 5.026 -34.791 1.00 89.81 322 MET A O 1
ATOM 2480 N N . GLU A 1 323 ? 27.399 7.026 -35.552 1.00 89.00 323 GLU A N 1
ATOM 2481 C CA . GLU A 1 323 ? 28.611 6.555 -36.234 1.00 89.00 323 GLU A CA 1
ATOM 2482 C C . GLU A 1 323 ? 29.797 6.491 -35.263 1.00 89.00 323 GLU A C 1
ATOM 2484 O O . GLU A 1 323 ? 29.833 7.235 -34.285 1.00 89.00 323 GLU A O 1
ATOM 2489 N N . ARG A 1 324 ? 30.788 5.621 -35.500 1.00 84.38 324 ARG A N 1
ATOM 2490 C CA . ARG A 1 324 ? 31.900 5.383 -34.548 1.00 84.38 324 ARG A CA 1
ATOM 2491 C C . ARG A 1 324 ? 32.733 6.626 -34.219 1.00 84.38 324 ARG A C 1
ATOM 2493 O O . ARG A 1 324 ? 33.334 6.677 -33.149 1.00 84.38 324 ARG A O 1
ATOM 2500 N N . ASP A 1 325 ? 32.793 7.577 -35.137 1.00 87.94 325 ASP A N 1
ATOM 2501 C CA . ASP A 1 325 ? 33.483 8.862 -35.035 1.00 87.94 325 ASP A CA 1
ATOM 2502 C C . ASP A 1 325 ? 32.564 10.005 -34.569 1.00 87.94 325 ASP A C 1
ATOM 2504 O O . ASP A 1 325 ? 33.002 11.156 -34.492 1.00 87.94 325 ASP A O 1
ATOM 2508 N N . SER A 1 326 ? 31.314 9.694 -34.193 1.00 91.25 326 SER A N 1
ATOM 2509 C CA . SER A 1 326 ? 30.384 10.658 -33.603 1.00 91.25 326 SER A CA 1
ATOM 2510 C C . SER A 1 326 ? 31.054 11.417 -32.455 1.00 91.25 326 SER A C 1
ATOM 2512 O O . SER A 1 326 ? 31.691 10.796 -31.594 1.00 91.25 326 SER A O 1
ATOM 2514 N N . PRO A 1 327 ? 30.879 12.750 -32.369 1.00 93.19 327 PRO A N 1
ATOM 2515 C CA . PRO A 1 327 ? 31.452 13.528 -31.282 1.00 93.19 327 PRO A CA 1
ATOM 2516 C C . PRO A 1 327 ? 31.018 12.974 -29.922 1.00 93.19 327 PRO A C 1
ATOM 2518 O O . PRO A 1 327 ? 29.824 12.775 -29.691 1.00 93.19 327 PRO A O 1
ATOM 2521 N N . LEU A 1 328 ? 31.969 12.794 -28.998 1.00 92.31 328 LEU A N 1
ATOM 2522 C CA . LEU A 1 328 ? 31.723 12.194 -27.677 1.00 92.31 328 LEU A CA 1
ATOM 2523 C C . LEU A 1 328 ? 30.545 12.852 -26.943 1.00 92.31 328 LEU A C 1
ATOM 2525 O O . LEU A 1 328 ? 29.709 12.171 -26.363 1.00 92.31 328 LEU A O 1
ATOM 2529 N N . LYS A 1 329 ? 30.420 14.180 -27.039 1.00 94.25 329 LYS A N 1
ATOM 2530 C CA . LYS A 1 329 ? 29.306 14.938 -26.451 1.00 94.25 329 LYS A CA 1
ATOM 2531 C C . LYS A 1 329 ? 27.931 14.462 -26.945 1.00 94.25 329 LYS A C 1
ATOM 2533 O O . LYS A 1 329 ? 26.987 14.418 -26.161 1.00 94.25 329 LYS A O 1
ATOM 2538 N N . SER A 1 330 ? 27.819 14.116 -28.224 1.00 94.44 330 SER A N 1
ATOM 2539 C CA . SER A 1 330 ? 26.579 13.642 -28.847 1.00 94.44 330 SER A CA 1
ATOM 2540 C C . SER A 1 330 ? 26.249 12.221 -28.396 1.00 94.44 330 SER A C 1
ATOM 2542 O O . SER A 1 330 ? 25.094 11.927 -28.094 1.00 94.44 330 SER A O 1
ATOM 2544 N N . VAL A 1 331 ? 27.271 11.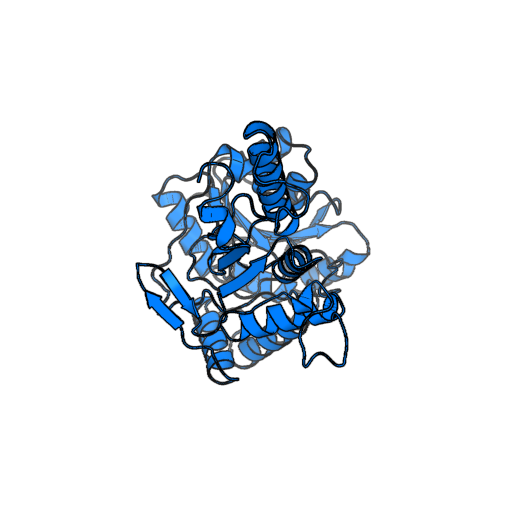367 -28.277 1.00 94.06 331 VAL A N 1
ATOM 2545 C CA . VAL A 1 331 ? 27.130 10.011 -27.732 1.00 94.06 331 VAL A CA 1
ATOM 2546 C C . VAL A 1 331 ? 26.675 10.072 -26.275 1.00 94.06 331 VAL A C 1
ATOM 2548 O O . VAL A 1 331 ? 25.676 9.444 -25.934 1.00 94.06 331 VAL A O 1
ATOM 2551 N N . CYS A 1 332 ? 27.321 10.893 -25.436 1.00 94.06 332 CYS A N 1
ATOM 2552 C CA . CYS A 1 332 ? 26.911 11.100 -24.045 1.00 94.06 332 CYS A CA 1
ATOM 2553 C C . CYS A 1 332 ? 25.457 11.576 -23.949 1.00 94.06 332 CYS A C 1
ATOM 2555 O O . CYS A 1 332 ? 24.680 11.015 -23.183 1.00 94.06 332 CYS A O 1
ATOM 2557 N N . ALA A 1 333 ? 25.054 12.543 -24.779 1.00 95.62 333 ALA A N 1
ATOM 2558 C CA . ALA A 1 333 ? 23.675 13.023 -24.800 1.00 95.62 333 ALA A CA 1
ATOM 2559 C C . ALA A 1 333 ? 22.670 11.920 -25.184 1.00 95.62 333 ALA A C 1
ATOM 2561 O O . ALA A 1 333 ? 21.580 11.855 -24.615 1.00 95.62 333 ALA A O 1
ATOM 2562 N N . ALA A 1 334 ? 23.019 11.029 -26.118 1.00 95.50 334 ALA A N 1
ATOM 2563 C CA . ALA A 1 334 ? 22.162 9.902 -26.484 1.00 95.50 334 ALA A CA 1
ATOM 2564 C C . ALA A 1 334 ? 22.103 8.820 -25.397 1.00 95.50 334 ALA A C 1
ATOM 2566 O O . ALA A 1 334 ? 21.032 8.255 -25.162 1.00 95.50 334 ALA A O 1
ATOM 2567 N N . VAL A 1 335 ? 23.213 8.569 -24.696 1.00 95.31 335 VAL A N 1
ATOM 2568 C CA . VAL A 1 335 ? 23.250 7.695 -23.515 1.00 95.31 335 VAL A CA 1
ATOM 2569 C C . VAL A 1 335 ? 22.341 8.257 -22.422 1.00 95.31 335 VAL A C 1
ATOM 2571 O O . VAL A 1 335 ? 21.451 7.547 -21.952 1.00 95.31 335 VAL A O 1
ATOM 2574 N N . ASP A 1 336 ? 22.485 9.539 -22.083 1.00 96.25 336 ASP A N 1
ATOM 2575 C CA . ASP A 1 336 ? 21.654 10.215 -21.082 1.00 96.25 336 ASP A CA 1
ATOM 2576 C C . ASP A 1 336 ? 20.173 10.172 -21.470 1.00 96.25 336 ASP A C 1
ATOM 2578 O O . ASP A 1 336 ? 19.316 9.823 -20.653 1.00 96.25 336 ASP A O 1
ATOM 2582 N N . ALA A 1 337 ? 19.856 10.442 -22.740 1.00 96.81 337 ALA A N 1
ATOM 2583 C CA . ALA A 1 337 ? 18.496 10.348 -23.256 1.00 96.81 337 ALA A CA 1
ATOM 2584 C C . ALA A 1 337 ? 17.944 8.914 -23.186 1.00 96.81 337 ALA A C 1
ATOM 2586 O O . ALA A 1 337 ? 16.769 8.718 -22.867 1.00 96.81 337 ALA A O 1
ATOM 2587 N N . SER A 1 338 ? 18.763 7.896 -23.464 1.00 97.25 338 SER A N 1
ATOM 2588 C CA . SER A 1 338 ? 18.377 6.491 -23.307 1.00 97.25 338 SER A CA 1
ATOM 2589 C C . SER A 1 338 ? 18.054 6.166 -21.850 1.00 97.25 338 SER A C 1
ATOM 2591 O O . SER A 1 338 ? 16.985 5.623 -21.576 1.00 97.25 338 SER A O 1
ATOM 2593 N N . VAL A 1 339 ? 18.948 6.509 -20.918 1.00 97.75 339 VAL A N 1
ATOM 2594 C CA . VAL A 1 339 ? 18.778 6.233 -19.483 1.00 97.75 339 VAL A CA 1
ATOM 2595 C C . VAL A 1 339 ? 17.555 6.958 -18.934 1.00 97.75 339 VAL A C 1
ATOM 2597 O O . VAL A 1 339 ? 16.737 6.352 -18.241 1.00 97.75 339 VAL A O 1
ATOM 2600 N N . TYR A 1 340 ? 17.385 8.234 -19.287 1.00 97.50 340 TYR A N 1
ATOM 2601 C CA . TYR A 1 340 ? 16.235 9.029 -18.874 1.00 97.50 340 TYR A CA 1
ATOM 2602 C C . TYR A 1 340 ? 14.916 8.416 -19.358 1.00 97.50 340 TYR A C 1
ATOM 2604 O O . TYR A 1 340 ? 13.981 8.264 -18.570 1.00 97.50 340 TYR A O 1
ATOM 2612 N N . ARG A 1 341 ? 14.843 8.011 -20.633 1.00 97.25 341 ARG A N 1
ATOM 2613 C CA . ARG A 1 341 ? 13.644 7.371 -21.195 1.00 97.25 341 ARG A CA 1
ATOM 2614 C C . ARG A 1 341 ? 13.341 6.034 -20.526 1.00 97.25 341 ARG A C 1
ATOM 2616 O O . ARG A 1 341 ? 12.179 5.792 -20.217 1.00 97.25 341 ARG A O 1
ATOM 2623 N N . SER A 1 342 ? 14.350 5.217 -20.226 1.00 97.81 342 SER A N 1
ATOM 2624 C CA . SER A 1 342 ? 14.142 3.975 -19.472 1.00 97.81 342 SER A CA 1
ATOM 2625 C C . SER A 1 342 ? 13.651 4.221 -18.049 1.00 97.81 342 SER A C 1
ATOM 2627 O O . SER A 1 342 ? 12.702 3.577 -17.612 1.00 97.81 342 SER A O 1
ATOM 2629 N N . CYS A 1 343 ? 14.227 5.188 -17.329 1.00 96.31 343 CYS A N 1
ATOM 2630 C CA . CYS A 1 343 ? 13.731 5.587 -16.009 1.00 96.31 343 CYS A CA 1
ATOM 2631 C C . CYS A 1 343 ? 12.265 6.037 -16.067 1.00 96.31 343 CYS A C 1
ATOM 2633 O O . CYS A 1 343 ? 11.451 5.598 -15.253 1.00 96.31 343 CYS A O 1
ATOM 2635 N N . ARG A 1 344 ? 11.920 6.876 -17.049 1.00 95.75 344 ARG A N 1
ATOM 2636 C CA . ARG A 1 344 ? 10.553 7.357 -17.266 1.00 95.75 344 ARG A CA 1
ATOM 2637 C C . ARG A 1 344 ? 9.594 6.200 -17.546 1.00 95.75 344 ARG A C 1
ATOM 2639 O O . ARG A 1 344 ? 8.603 6.065 -16.836 1.00 95.75 344 ARG A O 1
ATOM 2646 N N . ASP A 1 345 ? 9.901 5.363 -18.534 1.00 96.31 345 ASP A N 1
ATOM 2647 C CA . ASP A 1 345 ? 8.987 4.320 -19.012 1.00 96.31 345 ASP A CA 1
ATOM 2648 C C . ASP A 1 345 ? 8.858 3.151 -18.037 1.00 96.31 345 ASP A C 1
ATOM 2650 O O . ASP A 1 345 ? 7.810 2.527 -18.009 1.00 96.31 345 ASP A O 1
ATOM 2654 N N . LEU A 1 346 ? 9.869 2.881 -17.202 1.00 94.31 346 LEU A N 1
ATOM 2655 C CA . LEU A 1 346 ? 9.784 1.909 -16.101 1.00 94.31 346 LEU A CA 1
ATOM 2656 C C . LEU A 1 346 ? 9.174 2.512 -14.818 1.00 94.31 346 LEU A C 1
ATOM 2658 O O . LEU A 1 346 ? 8.895 1.798 -13.843 1.00 94.31 346 LEU A O 1
ATOM 2662 N N . GLY A 1 347 ? 8.990 3.835 -14.776 1.00 91.25 347 GLY A N 1
ATOM 2663 C CA . GLY A 1 347 ? 8.588 4.575 -13.581 1.00 91.25 347 GLY A CA 1
ATOM 2664 C C . GLY A 1 347 ? 9.558 4.366 -12.415 1.00 91.25 347 GLY A C 1
ATOM 2665 O O . GLY A 1 347 ? 9.129 4.080 -11.291 1.00 91.25 347 GLY A O 1
ATOM 2666 N N . LEU A 1 348 ? 10.861 4.451 -12.696 1.00 90.12 348 LEU A N 1
ATOM 2667 C CA . LEU A 1 348 ? 11.959 4.301 -11.746 1.00 90.12 348 LEU A CA 1
ATOM 2668 C C . LEU A 1 348 ? 12.759 5.603 -11.652 1.00 90.12 348 LEU A C 1
ATOM 2670 O O . LEU A 1 348 ? 13.020 6.267 -12.647 1.00 90.12 348 LEU A O 1
ATOM 2674 N N . ARG A 1 349 ? 13.211 5.953 -10.442 1.00 89.12 349 ARG A N 1
ATOM 2675 C CA . ARG A 1 349 ? 14.121 7.101 -10.246 1.00 89.12 349 ARG A CA 1
ATOM 2676 C C . ARG A 1 349 ? 15.560 6.797 -10.668 1.00 89.12 349 ARG A C 1
ATOM 2678 O O . ARG A 1 349 ? 16.320 7.712 -10.951 1.00 89.12 349 ARG A O 1
ATOM 2685 N N . ARG A 1 350 ? 15.937 5.518 -10.641 1.00 90.81 350 ARG A N 1
ATOM 2686 C CA . ARG A 1 350 ? 17.245 4.991 -11.039 1.00 90.81 350 ARG A CA 1
ATOM 2687 C C . ARG A 1 350 ? 17.076 3.565 -11.551 1.00 90.81 350 ARG A C 1
ATOM 2689 O O . ARG A 1 350 ? 16.230 2.836 -11.031 1.00 90.81 350 ARG A O 1
ATOM 2696 N N . LEU A 1 351 ? 17.896 3.167 -12.515 1.00 92.12 351 LEU A N 1
ATOM 2697 C CA . LEU A 1 351 ? 17.921 1.798 -13.025 1.00 92.12 351 LEU A CA 1
ATOM 2698 C C . LEU A 1 351 ? 18.722 0.912 -12.055 1.00 92.12 351 LEU A C 1
ATOM 2700 O O . LEU A 1 351 ? 19.850 1.276 -11.717 1.00 92.12 351 LEU A O 1
ATOM 2704 N N . PRO A 1 352 ? 18.175 -0.221 -11.576 1.00 88.44 352 PRO A N 1
ATOM 2705 C CA . PRO A 1 352 ? 18.902 -1.114 -10.674 1.00 88.44 352 PRO A CA 1
ATOM 2706 C C . PRO A 1 352 ? 20.008 -1.894 -11.403 1.00 88.44 352 PRO A C 1
ATOM 2708 O O . PRO A 1 352 ? 20.979 -2.297 -10.773 1.00 88.44 352 PRO A O 1
ATOM 2711 N N . GLY A 1 353 ? 19.881 -2.062 -12.723 1.00 91.62 353 GLY A N 1
ATOM 2712 C CA . GLY A 1 353 ? 20.914 -2.594 -13.603 1.00 91.62 353 GLY A CA 1
ATOM 2713 C C . GLY A 1 353 ? 20.746 -2.049 -15.020 1.00 91.62 353 GLY A C 1
ATOM 2714 O O . GLY A 1 353 ? 19.634 -2.032 -15.552 1.00 91.62 353 GLY A O 1
ATOM 2715 N N . LEU A 1 354 ? 21.852 -1.600 -15.613 1.00 95.38 354 LEU A N 1
ATOM 2716 C CA . LEU A 1 354 ? 21.935 -1.153 -17.000 1.00 95.38 354 LEU A CA 1
ATOM 2717 C C . LEU A 1 354 ? 23.080 -1.898 -17.686 1.00 95.38 354 LEU A C 1
ATOM 2719 O O . LEU A 1 354 ? 24.209 -1.882 -17.198 1.00 95.38 354 LEU A O 1
ATOM 2723 N N . LEU A 1 355 ? 22.787 -2.535 -18.814 1.00 96.38 355 LEU A N 1
ATOM 2724 C CA . LEU A 1 355 ? 23.777 -3.209 -19.649 1.00 96.38 355 LEU A CA 1
ATOM 2725 C C . LEU A 1 355 ? 23.948 -2.479 -20.986 1.00 96.38 355 LEU A C 1
ATOM 2727 O O . LEU A 1 355 ? 23.072 -1.738 -21.438 1.00 96.38 355 LEU A O 1
ATOM 2731 N N . LEU A 1 356 ? 25.068 -2.734 -21.658 1.00 94.44 356 LEU A N 1
ATOM 2732 C CA . LEU A 1 356 ? 25.217 -2.372 -23.063 1.00 94.44 356 LEU A CA 1
ATOM 2733 C C . LEU A 1 356 ? 24.338 -3.296 -23.913 1.00 94.44 356 LEU A C 1
ATOM 2735 O O . LEU A 1 356 ? 24.320 -4.508 -23.703 1.00 94.44 356 LEU A O 1
ATOM 2739 N N . HIS A 1 357 ? 23.608 -2.729 -24.872 1.00 93.44 357 HIS A N 1
ATOM 2740 C CA . HIS A 1 357 ? 22.786 -3.516 -25.798 1.00 93.44 357 HIS A CA 1
ATOM 2741 C C . HIS A 1 357 ? 23.641 -4.312 -26.778 1.00 93.44 357 HIS A C 1
ATOM 2743 O O . HIS A 1 357 ? 23.370 -5.473 -27.069 1.00 93.44 357 HIS A O 1
ATOM 2749 N N . ARG A 1 358 ? 24.672 -3.643 -27.290 1.00 90.19 358 ARG A N 1
ATOM 2750 C CA . ARG A 1 358 ? 25.622 -4.149 -28.268 1.00 90.19 358 ARG A CA 1
ATOM 2751 C C . ARG A 1 358 ? 26.954 -4.314 -27.565 1.00 90.19 358 ARG A C 1
ATOM 2753 O O . ARG A 1 358 ? 27.413 -3.391 -26.889 1.00 90.19 358 ARG A O 1
ATOM 2760 N N . TRP A 1 359 ? 27.563 -5.484 -27.695 1.00 90.06 359 TRP A N 1
ATOM 2761 C CA . TRP A 1 359 ? 28.838 -5.748 -27.033 1.00 90.06 359 TRP A CA 1
ATOM 2762 C C . TRP A 1 359 ? 29.938 -4.821 -27.587 1.00 90.06 359 TRP A C 1
ATOM 2764 O O . TRP A 1 359 ? 30.827 -4.404 -26.850 1.00 90.06 359 TRP A O 1
ATOM 2774 N N . GLU A 1 360 ? 29.828 -4.430 -28.860 1.00 89.81 360 GLU A N 1
ATOM 2775 C CA . GLU A 1 360 ? 30.754 -3.555 -29.577 1.00 89.81 360 GLU A CA 1
ATOM 2776 C C . GLU A 1 360 ? 30.858 -2.170 -28.931 1.00 89.81 360 GLU A C 1
ATOM 2778 O O . GLU A 1 360 ? 31.918 -1.546 -28.989 1.00 89.81 360 GLU A O 1
ATOM 2783 N N . HIS A 1 361 ? 29.792 -1.704 -28.268 1.00 89.88 361 HIS A N 1
ATOM 2784 C CA . HIS A 1 361 ? 29.783 -0.420 -27.562 1.00 89.88 361 HIS A CA 1
ATOM 2785 C C . HIS A 1 361 ? 30.788 -0.363 -26.415 1.00 89.88 361 HIS A C 1
ATOM 2787 O O . HIS A 1 361 ? 31.145 0.721 -25.988 1.00 89.88 361 HIS A O 1
ATOM 2793 N N . ARG A 1 362 ? 31.291 -1.510 -25.947 1.00 88.75 362 ARG A N 1
ATOM 2794 C CA . ARG A 1 362 ? 32.364 -1.567 -24.951 1.00 88.75 362 ARG A CA 1
ATOM 2795 C C . ARG A 1 362 ? 33.679 -0.950 -25.446 1.00 88.75 362 ARG A C 1
ATOM 2797 O O . ARG A 1 362 ? 34.511 -0.582 -24.626 1.00 88.75 362 ARG A O 1
ATOM 2804 N N . TYR A 1 363 ? 33.893 -0.919 -26.760 1.00 89.62 363 TYR A N 1
ATOM 2805 C CA . TYR A 1 363 ? 35.134 -0.435 -27.380 1.00 89.62 363 TYR A CA 1
ATOM 2806 C C . TYR A 1 363 ? 34.894 0.699 -28.378 1.00 89.62 363 TYR A C 1
ATOM 2808 O O . TYR A 1 363 ? 35.847 1.320 -28.845 1.00 89.62 363 TYR A O 1
ATOM 2816 N N . ALA A 1 364 ? 33.638 0.941 -28.754 1.00 85.81 364 ALA A N 1
ATOM 2817 C CA . ALA A 1 364 ? 33.264 2.108 -29.537 1.00 85.81 364 ALA A CA 1
ATOM 2818 C C . ALA A 1 364 ? 33.296 3.370 -28.661 1.00 85.81 364 ALA A C 1
ATOM 2820 O O . ALA A 1 364 ? 33.348 3.281 -27.441 1.00 85.81 364 ALA A O 1
ATOM 2821 N N . PHE A 1 365 ? 33.269 4.546 -29.292 1.00 86.69 365 PHE A N 1
ATOM 2822 C CA . PHE A 1 365 ? 33.069 5.833 -28.609 1.00 86.69 365 PHE A CA 1
ATOM 2823 C C . PHE A 1 365 ? 34.065 6.168 -27.481 1.00 86.69 365 PHE A C 1
ATOM 2825 O O . PHE A 1 365 ? 33.754 6.979 -26.618 1.00 86.69 365 PHE A O 1
ATOM 2832 N N . GLN A 1 366 ? 35.291 5.631 -27.568 1.00 81.69 366 GLN A N 1
ATOM 2833 C CA . GLN A 1 366 ? 36.388 5.800 -26.596 1.00 81.69 366 GLN A CA 1
ATOM 2834 C C . GLN A 1 366 ? 36.271 4.957 -25.311 1.00 81.69 366 GLN A C 1
ATOM 2836 O O . GLN A 1 366 ? 36.974 5.237 -24.338 1.00 81.69 366 GLN A O 1
ATOM 2841 N N . GLY A 1 367 ? 35.485 3.876 -25.351 1.00 64.94 367 GLY A N 1
ATOM 2842 C CA . GLY A 1 367 ? 35.215 3.006 -24.199 1.00 64.94 367 GLY A CA 1
ATOM 2843 C C . GLY A 1 367 ? 33.982 3.460 -23.438 1.00 64.94 367 GLY A C 1
ATOM 2844 O O . GLY A 1 367 ? 33.887 3.082 -22.247 1.00 64.94 367 GLY A O 1
#

Foldseek 3Di:
DAQEEEEAEDEQPFPQ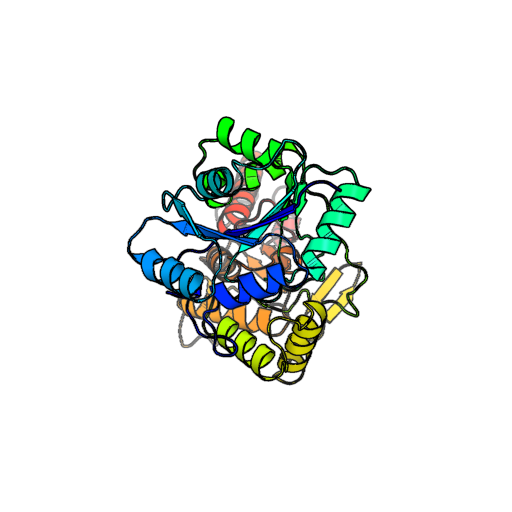DGRQQQDDAPNARLLLLQQLQACVVPRHYAYEYEPPPRCVVVVVSCVVSVHHYFYYHHLQQLVSQCVVCVPGDFQHKYKYHYSQQNLDGNVNVVLQVVVCVVVVAQKEWAAPLLDEQSHTMIMHTSVLSVVLVPPDPDSVCRRPSCPVVCVPRNYDYRDDPLDPGRLNLHHCGRSHPVNVVLNNQLSVPPPDSSPDHSRSSSVSSCVVLVVPDAAFDWDDDPNAIFGPDEAEQLLCAFQDDPPDPPGRDDLVVLLVVVLVCSNSVGQHYEEELVSHLRLLSLLVSCPSHPNVRHAYAYEFDLPPVDDLPRDLVVVVVSRVVRQVVSCVSNVHPHHPHYHHPDPCVVPGSPD